Protein AF-0000000081055303 (afdb_homodimer)

InterPro domains:
  IPR000146 Fructose-1,6-bisphosphatase class 1 [MF_01855] (26-378)
  IPR000146 Fructose-1,6-bisphosphatase class 1 [PIRSF000904] (43-375)
  IPR000146 Fructose-1,6-bisphosphatase class 1 [PTHR11556] (22-376)
  IPR000146 Fructose-1,6-bisphosphatase class 1 [cd00354] (43-372)
  IPR020548 Fructose-1,6-bisphosphatase, active site [PS00124] (318-330)
  IPR028343 Fructose-1,6-bisphosphatase [PIRSF500210] (27-374)
  IPR028343 Fructose-1,6-bisphosphatase [PR00115] (50-77)
  IPR028343 Fructose-1,6-bisphosphatase [PR00115] (89-115)
  IPR028343 Fructose-1,6-bisphosphatase [PR00115] (196-219)
  IPR028343 Fructose-1,6-bisphosphatase [PR00115] (227-250)
  IPR028343 Fructose-1,6-bisphosphatase [PR00115] (253-280)
  IPR028343 Fructose-1,6-bisphosphatase [PR00115] (352-377)
  IPR033391 Fructose-1-6-bisphosphatase class I, N-terminal [PF00316] (27-241)
  IPR044015 Fructose-1-6-bisphosphatase class 1, C-terminal [PF18913] (246-374)

Sequence (766 aa):
MEEAPSMNRPTLKAPVFDEVCETTGVTLTRFMNEVAILNPEIAEITTLFGAIDTACKAISNLVKRSQLPSSETLGYQGNVNVQGEDQKKLDVITNDLLKRALRFTGRLGILASEEEDEPVDLIGNAVTDSEEIVIDEGEKYVAVFDPLDGSSNVDAGIPTGTIIGIYEHDDCCEIDYDCVDEEDCTEQEAQCLANTLQPGTNLVASAYCLYSSSTFLVLTLGNGVYVFTLDETIGEFVLSKPNIKIPEDCKIYSFNEANLEKWDEPMQKVVKRWREGTGKSGERFSSRYIGSMVGDVHRTLLYGGVFGYPADTKNTNGKLRLLYEGAPMSFIMEQAGGLSTTGKRRVMECVPEYVHQRIPLVMGSKNAVQEVIDEYAESDSAYMEEAPSMNRPTLKAPVFDEVCETTGVTLTRFMNEVAILNPEIAEITTLFGAIDTACKAISNLVKRSQLPSSETLGYQGNVNVQGEDQKKLDVITNDLLKRALRFTGRLGILASEEEDEPVDLIGNAVTDSEEIVIDEGEKYVAVFDPLDGSSNVDAGIPTGTIIGIYEHDDCCEIDYDCVDEEDCTEQEAQCLANTLQPGTNLVASAYCLYSSSTFLVLTLGNGVYVFTLDETIGEFVLSKPNIKIPEDCKIYSFNEANLEKWDEPMQKVVKRWREGTGKSGERFSSRYIGSMVGDVHRTLLYGGVFGYPADTKNTNGKLRLLYEGAPMSFIMEQAGGLSTTGKRRVMECVPEYVHQRIPLVMGSKNAVQEVIDEYAESDSAY

Structure (mmCIF, N/CA/C/O backbone):
data_AF-0000000081055303-model_v1
#
loop_
_entity.id
_entity.type
_entity.pdbx_description
1 polymer fructose-bisphosphatase
#
loop_
_atom_site.group_PDB
_atom_site.id
_atom_site.type_symbol
_atom_site.label_atom_id
_atom_site.label_alt_id
_atom_site.label_comp_id
_atom_site.label_asym_id
_atom_site.label_entity_id
_atom_site.label_seq_id
_atom_site.pdbx_PDB_ins_code
_atom_site.Cartn_x
_atom_site.Cartn_y
_atom_site.Cartn_z
_atom_site.occupancy
_atom_site.B_iso_or_equiv
_atom_site.auth_seq_id
_atom_site.auth_comp_id
_atom_site.auth_asym_id
_atom_site.auth_atom_id
_atom_site.pdbx_PDB_model_num
ATOM 1 N N . MET A 1 1 ? -14.875 -43.562 -14.57 1 24.86 1 MET A N 1
ATOM 2 C CA . MET A 1 1 ? -14.43 -42.188 -14.461 1 24.86 1 MET A CA 1
ATOM 3 C C . MET A 1 1 ? -13 -42.094 -13.945 1 24.86 1 MET A C 1
ATOM 5 O O . MET A 1 1 ? -12.75 -42.312 -12.758 1 24.86 1 MET A O 1
ATOM 9 N N . GLU A 1 2 ? -12 -42.469 -14.688 1 26.56 2 GLU A N 1
ATOM 10 C CA . GLU A 1 2 ? -10.609 -42.75 -14.375 1 26.56 2 GLU A CA 1
ATOM 11 C C . GLU A 1 2 ? -9.914 -41.562 -13.758 1 26.56 2 GLU A C 1
ATOM 13 O O . GLU A 1 2 ? -10.039 -40.438 -14.258 1 26.56 2 GLU A O 1
ATOM 18 N N . GLU A 1 3 ? -9.664 -41.5 -12.461 1 30.38 3 GLU A N 1
ATOM 19 C CA . GLU A 1 3 ? -8.914 -40.531 -11.664 1 30.38 3 GLU A CA 1
ATOM 20 C C . GLU A 1 3 ? -7.664 -40.062 -12.398 1 30.38 3 GLU A C 1
ATOM 22 O O . GLU A 1 3 ? -6.902 -40.875 -12.93 1 30.38 3 GLU A O 1
ATOM 27 N N . ALA A 1 4 ? -7.734 -38.969 -13.07 1 37.72 4 ALA A N 1
ATOM 28 C CA . ALA A 1 4 ? -6.527 -38.469 -13.727 1 37.72 4 ALA A CA 1
ATOM 29 C C . ALA A 1 4 ? -5.285 -38.781 -12.898 1 37.72 4 ALA A C 1
ATOM 31 O O . ALA A 1 4 ? -5.297 -38.656 -11.672 1 37.72 4 ALA A O 1
ATOM 32 N N . PRO A 1 5 ? -4.426 -39.625 -13.289 1 35 5 PRO A N 1
ATOM 33 C CA . PRO A 1 5 ? -3.246 -39.969 -12.5 1 35 5 PRO A CA 1
ATOM 34 C C . PRO A 1 5 ? -2.6 -38.781 -11.82 1 35 5 PRO A C 1
ATOM 36 O O . PRO A 1 5 ? -2.396 -37.75 -12.461 1 35 5 PRO A O 1
ATOM 39 N N . SER A 1 6 ? -3.004 -38.469 -10.625 1 38.16 6 SER A N 1
ATOM 40 C CA . SER A 1 6 ? -2.217 -37.531 -9.836 1 38.16 6 SER A CA 1
ATOM 41 C C . SER A 1 6 ? -0.724 -37.688 -10.086 1 38.16 6 SER A C 1
ATOM 43 O O . SER A 1 6 ? -0.19 -38.781 -9.93 1 38.16 6 SER A O 1
ATOM 45 N N . MET A 1 7 ? -0.135 -37.188 -11.125 1 38.5 7 MET A N 1
ATOM 46 C CA . MET A 1 7 ? 1.312 -37.312 -11.266 1 38.5 7 MET A CA 1
ATOM 47 C C . MET A 1 7 ? 1.988 -37.375 -9.898 1 38.5 7 MET A C 1
ATOM 49 O O . MET A 1 7 ? 1.785 -36.469 -9.078 1 38.5 7 MET A O 1
ATOM 53 N N . ASN A 1 8 ? 2.178 -38.5 -9.312 1 43.59 8 ASN A N 1
ATOM 54 C CA . ASN A 1 8 ? 2.959 -38.812 -8.117 1 43.59 8 ASN A CA 1
ATOM 55 C C . ASN A 1 8 ? 4.266 -38.031 -8.086 1 43.59 8 ASN A C 1
ATOM 57 O O . ASN A 1 8 ? 5.285 -38.469 -8.602 1 43.59 8 ASN A O 1
ATOM 61 N N . ARG A 1 9 ? 4.191 -36.781 -8.188 1 54.44 9 ARG A N 1
ATOM 62 C CA . ARG A 1 9 ? 5.445 -36.031 -8.148 1 54.44 9 ARG A CA 1
ATOM 63 C C . ARG A 1 9 ? 6.168 -36.219 -6.824 1 54.44 9 ARG A C 1
ATOM 65 O O . ARG A 1 9 ? 5.543 -36.219 -5.758 1 54.44 9 ARG A O 1
ATOM 72 N N . PRO A 1 10 ? 7.406 -36.719 -6.895 1 57.22 10 PRO A N 1
ATOM 73 C CA . PRO A 1 10 ? 8.172 -36.844 -5.652 1 57.22 10 PRO A CA 1
ATOM 74 C C . PRO A 1 10 ? 8.164 -35.562 -4.828 1 57.22 10 PRO A C 1
ATOM 76 O O . PRO A 1 10 ? 8.102 -34.438 -5.391 1 57.22 10 PRO A O 1
ATOM 79 N N . THR A 1 11 ? 7.824 -35.688 -3.588 1 66.56 11 THR A N 1
ATOM 80 C CA . THR A 1 11 ? 7.855 -34.562 -2.652 1 66.56 11 THR A CA 1
ATOM 81 C C . THR A 1 11 ? 9.258 -33.969 -2.555 1 66.56 11 THR A C 1
ATOM 83 O O . THR A 1 11 ? 10.219 -34.719 -2.283 1 66.56 11 THR A O 1
ATOM 86 N N . LEU A 1 12 ? 9.422 -32.75 -3.014 1 74 12 LEU A N 1
ATOM 87 C CA . LEU A 1 12 ? 10.688 -32.062 -2.928 1 74 12 LEU A CA 1
ATOM 88 C C . LEU A 1 12 ? 11.203 -32.031 -1.492 1 74 12 LEU A C 1
ATOM 90 O O . LEU A 1 12 ? 10.414 -31.859 -0.554 1 74 12 LEU A O 1
ATOM 94 N N . LYS A 1 13 ? 12.492 -32.406 -1.324 1 72.12 13 LYS A N 1
ATOM 95 C CA . LYS A 1 13 ? 13.133 -32.25 -0.021 1 72.12 13 LYS A CA 1
ATOM 96 C C . LYS A 1 13 ? 13.438 -30.781 0.279 1 72.12 13 LYS A C 1
ATOM 98 O O . LYS A 1 13 ? 13.953 -30.062 -0.576 1 72.12 13 LYS A O 1
ATOM 103 N N . ALA A 1 14 ? 13.023 -30.391 1.392 1 73.5 14 ALA A N 1
ATOM 104 C CA . ALA A 1 14 ? 13.273 -29.016 1.813 1 73.5 14 ALA A CA 1
ATOM 105 C C . ALA A 1 14 ? 14.734 -28.812 2.217 1 73.5 14 ALA A C 1
ATOM 107 O O . ALA A 1 14 ? 15.328 -29.688 2.852 1 73.5 14 ALA A O 1
ATOM 108 N N . PRO A 1 15 ? 15.258 -27.688 1.772 1 70.62 15 PRO A N 1
ATOM 109 C CA . PRO A 1 15 ? 16.641 -27.438 2.162 1 70.62 15 PRO A CA 1
ATOM 110 C C . PRO A 1 15 ? 16.797 -27.125 3.648 1 70.62 15 PRO A C 1
ATOM 112 O O . PRO A 1 15 ? 15.891 -26.562 4.258 1 70.62 15 PRO A O 1
ATOM 115 N N . VAL A 1 16 ? 17.781 -27.734 4.312 1 66.25 16 VAL A N 1
ATOM 116 C CA . VAL A 1 16 ? 18.141 -27.438 5.691 1 66.25 16 VAL A CA 1
ATOM 117 C C . VAL A 1 16 ? 19.406 -26.578 5.707 1 66.25 16 VAL A C 1
ATOM 119 O O . VAL A 1 16 ? 20.406 -26.938 5.07 1 66.25 16 VAL A O 1
ATOM 122 N N . PHE A 1 17 ? 19.156 -25.406 6.344 1 66.69 17 PHE A N 1
ATOM 123 C CA . PHE A 1 17 ? 20.312 -24.516 6.34 1 66.69 17 PHE A CA 1
ATOM 124 C C . PHE A 1 17 ? 21.125 -24.656 7.621 1 66.69 17 PHE A C 1
ATOM 126 O O . PHE A 1 17 ? 20.703 -24.188 8.688 1 66.69 17 PHE A O 1
ATOM 133 N N . ASP A 1 18 ? 22.188 -25.328 7.637 1 56.5 18 ASP A N 1
ATOM 134 C CA . ASP A 1 18 ? 23 -25.594 8.82 1 56.5 18 ASP A CA 1
ATOM 135 C C . ASP A 1 18 ? 23.844 -24.391 9.195 1 56.5 18 ASP A C 1
ATOM 137 O O . ASP A 1 18 ? 24.016 -24.062 10.375 1 56.5 18 ASP A O 1
ATOM 141 N N . GLU A 1 19 ? 24.516 -23.781 8.211 1 58.62 19 GLU A N 1
ATOM 142 C CA . GLU A 1 19 ? 25.359 -22.609 8.461 1 58.62 19 GLU A CA 1
ATOM 143 C C . GLU A 1 19 ? 24.844 -21.391 7.719 1 58.62 19 GLU A C 1
ATOM 145 O O . GLU A 1 19 ? 24.656 -21.422 6.5 1 58.62 19 GLU A O 1
ATOM 150 N N . VAL A 1 20 ? 24.328 -20.516 8.523 1 64.56 20 VAL A N 1
ATOM 151 C CA . VAL A 1 20 ? 23.859 -19.281 7.906 1 64.56 20 VAL A CA 1
ATOM 152 C C . VAL A 1 20 ? 24.797 -18.141 8.25 1 64.56 20 VAL A C 1
ATOM 154 O O . VAL A 1 20 ? 25.188 -17.969 9.406 1 64.56 20 VAL A O 1
ATOM 157 N N . CYS A 1 21 ? 25.422 -17.578 7.195 1 56.97 21 CYS A N 1
ATOM 158 C CA . CYS A 1 21 ? 26.25 -16.391 7.395 1 56.97 21 CYS A CA 1
ATOM 159 C C . CYS A 1 21 ? 25.438 -15.266 8.039 1 56.97 21 CYS A C 1
ATOM 161 O O . CYS A 1 21 ? 24.391 -14.875 7.527 1 56.97 21 CYS A O 1
ATOM 163 N N . GLU A 1 22 ? 25.906 -14.828 9.102 1 60.16 22 GLU A N 1
ATOM 164 C CA . GLU A 1 22 ? 25.203 -13.828 9.891 1 60.16 22 GLU A CA 1
ATOM 165 C C . GLU A 1 22 ? 25 -12.539 9.094 1 60.16 22 GLU A C 1
ATOM 167 O O . GLU A 1 22 ? 23.984 -11.852 9.258 1 60.16 22 GLU A O 1
ATOM 172 N N . THR A 1 23 ? 25.984 -12.336 8.188 1 57.38 23 THR A N 1
ATOM 173 C CA . THR A 1 23 ? 25.969 -11.062 7.484 1 57.38 23 THR A CA 1
ATOM 174 C C . THR A 1 23 ? 25.062 -11.125 6.262 1 57.38 23 THR A C 1
ATOM 176 O O . THR A 1 23 ? 24.297 -10.188 6.004 1 57.38 23 THR A O 1
ATOM 179 N N . THR A 1 24 ? 25.203 -12.188 5.625 1 68.81 24 THR A N 1
ATOM 180 C CA . THR A 1 24 ? 24.5 -12.211 4.34 1 68.81 24 THR A CA 1
ATOM 181 C C . THR A 1 24 ? 23.234 -13.039 4.426 1 68.81 24 THR A C 1
ATOM 183 O O . THR A 1 24 ? 22.359 -12.961 3.551 1 68.81 24 THR A O 1
ATOM 186 N N . GLY A 1 25 ? 23.141 -13.711 5.445 1 80.88 25 GLY A N 1
ATOM 187 C CA . GLY A 1 25 ? 22.016 -14.625 5.527 1 80.88 25 GLY A CA 1
ATOM 188 C C . GLY A 1 25 ? 22 -15.656 4.41 1 80.88 25 GLY A C 1
ATOM 189 O O . GLY A 1 25 ? 23.047 -16.016 3.879 1 80.88 25 GLY A O 1
ATOM 190 N N . VAL A 1 26 ? 20.984 -16.297 4.148 1 91.19 26 VAL A N 1
ATOM 191 C CA . VAL A 1 26 ? 20.797 -17.25 3.053 1 91.19 26 VAL A CA 1
ATOM 192 C C . VAL A 1 26 ? 20.234 -16.516 1.831 1 91.19 26 VAL A C 1
ATOM 194 O O . VAL A 1 26 ? 19.094 -16.062 1.84 1 91.19 26 VAL A O 1
ATOM 197 N N . THR A 1 27 ? 21.062 -16.344 0.838 1 93.81 27 THR A N 1
ATOM 198 C CA . THR A 1 27 ? 20.625 -15.688 -0.387 1 93.81 27 THR A CA 1
ATOM 199 C C . THR A 1 27 ? 19.781 -16.625 -1.234 1 93.81 27 THR A C 1
ATOM 201 O O . THR A 1 27 ? 19.781 -17.844 -1.021 1 93.81 27 THR A O 1
ATOM 204 N N . LEU A 1 28 ? 19.047 -16.078 -2.156 1 95.88 28 LEU A N 1
ATOM 205 C CA . LEU A 1 28 ? 18.25 -16.891 -3.064 1 95.88 28 LEU A CA 1
ATOM 206 C C . LEU A 1 28 ? 19.125 -17.875 -3.84 1 95.88 28 LEU A C 1
ATOM 208 O O . LEU A 1 28 ? 18.766 -19.031 -4.012 1 95.88 28 LEU A O 1
ATOM 212 N N . THR A 1 29 ? 20.266 -17.391 -4.281 1 92.5 29 THR A N 1
ATOM 213 C CA . THR A 1 29 ? 21.188 -18.219 -5.043 1 92.5 29 THR A CA 1
ATOM 214 C C . THR A 1 29 ? 21.625 -19.422 -4.219 1 92.5 29 THR A C 1
ATOM 216 O O . THR A 1 29 ? 21.625 -20.562 -4.707 1 92.5 29 THR A O 1
ATOM 219 N N . ARG A 1 30 ? 22.016 -19.172 -3.027 1 91.69 30 ARG A N 1
ATOM 220 C CA . ARG A 1 30 ? 22.438 -20.266 -2.156 1 91.69 30 ARG A CA 1
ATOM 221 C C . ARG A 1 30 ? 21.281 -21.234 -1.905 1 91.69 30 ARG A C 1
ATOM 223 O O . ARG A 1 30 ? 21.469 -22.453 -1.945 1 91.69 30 ARG A O 1
ATOM 230 N N . PHE A 1 31 ? 20.156 -20.688 -1.609 1 93.88 31 PHE A N 1
ATOM 231 C CA . PHE A 1 31 ? 18.969 -21.484 -1.369 1 93.88 31 PHE A CA 1
ATOM 232 C C . PHE A 1 31 ? 18.688 -22.422 -2.545 1 93.88 31 PHE A C 1
ATOM 234 O O . PHE A 1 31 ? 18.5 -23.625 -2.359 1 93.88 31 PHE A O 1
ATOM 241 N N . MET A 1 32 ? 18.672 -21.891 -3.742 1 92.56 32 MET A N 1
ATOM 242 C CA . MET A 1 32 ? 18.359 -22.672 -4.941 1 92.56 32 MET A CA 1
ATOM 243 C C . MET A 1 32 ? 19.438 -23.719 -5.191 1 92.56 32 MET A C 1
ATOM 245 O O . MET A 1 32 ? 19.125 -24.828 -5.645 1 92.56 32 MET A O 1
ATOM 249 N N . ASN A 1 33 ? 20.688 -23.375 -4.891 1 89.56 33 ASN A N 1
ATOM 250 C CA . ASN A 1 33 ? 21.766 -24.344 -5.035 1 89.56 33 ASN A CA 1
ATOM 251 C C . ASN A 1 33 ? 21.578 -25.531 -4.098 1 89.56 33 ASN A C 1
ATOM 253 O O . ASN A 1 33 ? 21.766 -26.672 -4.5 1 89.56 33 ASN A O 1
ATOM 257 N N . GLU A 1 34 ? 21.25 -25.234 -2.924 1 89.31 34 GLU A N 1
ATOM 258 C CA . GLU A 1 34 ? 21.047 -26.297 -1.942 1 89.31 34 GLU A CA 1
ATOM 259 C C . GLU A 1 34 ? 19.844 -27.156 -2.309 1 89.31 34 GLU A C 1
ATOM 261 O O . GLU A 1 34 ? 19.859 -28.375 -2.133 1 89.31 34 GLU A O 1
ATOM 266 N N . VAL A 1 35 ? 18.828 -26.531 -2.797 1 88.69 35 VAL A N 1
ATOM 267 C CA . VAL A 1 35 ? 17.641 -27.266 -3.252 1 88.69 35 VAL A CA 1
ATOM 268 C C . VAL A 1 35 ? 18.016 -28.188 -4.398 1 88.69 35 VAL A C 1
ATOM 270 O O . VAL A 1 35 ? 17.594 -29.344 -4.434 1 88.69 35 VAL A O 1
ATOM 273 N N . ALA A 1 36 ? 18.797 -27.703 -5.297 1 88.06 36 ALA A N 1
ATOM 274 C CA . ALA A 1 36 ? 19.188 -28.484 -6.461 1 88.06 36 ALA A CA 1
ATOM 275 C C . ALA A 1 36 ? 20.047 -29.688 -6.051 1 88.06 36 ALA A C 1
ATOM 277 O O . ALA A 1 36 ? 19.953 -30.75 -6.656 1 88.06 36 ALA A O 1
ATOM 278 N N . ILE A 1 37 ? 20.891 -29.453 -5.051 1 88.44 37 ILE A N 1
ATOM 279 C CA . ILE A 1 37 ? 21.734 -30.531 -4.562 1 88.44 37 ILE A CA 1
ATOM 280 C C . ILE A 1 37 ? 20.875 -31.641 -3.959 1 88.44 37 ILE A C 1
ATOM 282 O O . ILE A 1 37 ? 21.094 -32.812 -4.215 1 88.44 37 ILE A O 1
ATOM 286 N N . LEU A 1 38 ? 19.875 -31.234 -3.279 1 87.38 38 LEU A N 1
ATOM 287 C CA . LEU A 1 38 ? 18.984 -32.188 -2.605 1 87.38 38 LEU A CA 1
ATOM 288 C C . LEU A 1 38 ? 17.984 -32.781 -3.586 1 87.38 38 LEU A C 1
ATOM 290 O O . LEU A 1 38 ? 17.484 -33.875 -3.363 1 87.38 38 LEU A O 1
ATOM 294 N N . ASN A 1 39 ? 17.672 -32 -4.641 1 87.62 39 ASN A N 1
ATOM 295 C CA . ASN A 1 39 ? 16.688 -32.406 -5.641 1 87.62 39 ASN A CA 1
ATOM 296 C C . ASN A 1 39 ? 17.219 -32.188 -7.059 1 87.62 39 ASN A C 1
ATOM 298 O O . ASN A 1 39 ? 16.766 -31.297 -7.77 1 87.62 39 ASN A O 1
ATOM 302 N N . PRO A 1 40 ? 17.984 -33.062 -7.562 1 85.38 40 PRO A N 1
ATOM 303 C CA . PRO A 1 40 ? 18.625 -32.875 -8.867 1 85.38 40 PRO A CA 1
ATOM 304 C C . PRO A 1 40 ? 17.625 -32.844 -10.016 1 85.38 40 PRO A C 1
ATOM 306 O O . PRO A 1 40 ? 17.891 -32.219 -11.055 1 85.38 40 PRO A O 1
ATOM 309 N N . GLU A 1 41 ? 16.484 -33.375 -9.852 1 78.81 41 GLU A N 1
ATOM 310 C CA . GLU A 1 41 ? 15.484 -33.438 -10.906 1 78.81 41 GLU A CA 1
ATOM 311 C C . GLU A 1 41 ? 14.938 -32.062 -11.234 1 78.81 41 GLU A C 1
ATOM 313 O O . GLU A 1 41 ? 14.375 -31.844 -12.312 1 78.81 41 GLU A O 1
ATOM 318 N N . ILE A 1 42 ? 15.117 -31.125 -10.289 1 80.12 42 ILE A N 1
ATOM 319 C CA . ILE A 1 42 ? 14.555 -29.797 -10.531 1 80.12 42 ILE A CA 1
ATOM 320 C C . ILE A 1 42 ? 15.688 -28.781 -10.695 1 80.12 42 ILE A C 1
ATOM 322 O O . ILE A 1 42 ? 15.477 -27.578 -10.516 1 80.12 42 ILE A O 1
ATOM 326 N N . ALA A 1 43 ? 16.828 -29.219 -11.039 1 80.88 43 ALA A N 1
ATOM 327 C CA . ALA A 1 43 ? 18 -28.344 -11.172 1 80.88 43 ALA A CA 1
ATOM 328 C C . ALA A 1 43 ? 17.75 -27.25 -12.203 1 80.88 43 ALA A C 1
ATOM 330 O O . ALA A 1 43 ? 18.234 -26.125 -12.055 1 80.88 43 ALA A O 1
ATOM 331 N N . GLU A 1 44 ? 16.969 -27.578 -13.18 1 79.94 44 GLU A N 1
ATOM 332 C CA . GLU A 1 44 ? 16.703 -26.609 -14.234 1 79.94 44 GLU A CA 1
ATOM 333 C C . GLU A 1 44 ? 15.898 -25.438 -13.719 1 79.94 44 GLU A C 1
ATOM 335 O O . GLU A 1 44 ? 15.984 -24.328 -14.25 1 79.94 44 GLU A O 1
ATOM 340 N N . ILE A 1 45 ? 15.109 -25.641 -12.703 1 85.12 45 ILE A N 1
ATOM 341 C CA . ILE A 1 45 ? 14.266 -24.609 -12.117 1 85.12 45 ILE A CA 1
ATOM 342 C C . ILE A 1 45 ? 15.148 -23.547 -11.461 1 85.12 45 ILE A C 1
ATOM 344 O O . ILE A 1 45 ? 14.766 -22.375 -11.398 1 85.12 45 ILE A O 1
ATOM 348 N N . THR A 1 46 ? 16.359 -23.938 -11.086 1 84.5 46 THR A N 1
ATOM 349 C CA . THR A 1 46 ? 17.281 -23 -10.453 1 84.5 46 THR A CA 1
ATOM 350 C C . THR A 1 46 ? 17.703 -21.906 -11.43 1 84.5 46 THR A C 1
ATOM 352 O O . THR A 1 46 ? 17.828 -20.734 -11.039 1 84.5 46 THR A O 1
ATOM 355 N N . THR A 1 47 ? 17.906 -22.344 -12.664 1 83.62 47 THR A N 1
ATOM 356 C CA . THR A 1 47 ? 18.281 -21.359 -13.688 1 83.62 47 THR A CA 1
ATOM 357 C C . THR A 1 47 ? 17.141 -20.375 -13.93 1 83.62 47 THR A C 1
ATOM 359 O O . THR A 1 47 ? 17.375 -19.188 -14.133 1 83.62 47 THR A O 1
ATOM 362 N N . LEU A 1 48 ? 15.945 -20.859 -13.93 1 86.62 48 LEU A N 1
ATOM 363 C CA . LEU A 1 48 ? 14.773 -20.016 -14.109 1 86.62 48 LEU A CA 1
ATOM 364 C C . LEU A 1 48 ? 14.656 -18.984 -12.984 1 86.62 48 LEU A C 1
ATOM 366 O O . LEU A 1 48 ? 14.375 -17.812 -13.234 1 86.62 48 LEU A O 1
ATOM 370 N N . PHE A 1 49 ? 14.938 -19.391 -11.812 1 92.88 49 PHE A N 1
ATOM 371 C CA . PHE A 1 49 ? 14.82 -18.484 -10.68 1 92.88 49 PHE A CA 1
ATOM 372 C C . PHE A 1 49 ? 15.969 -17.484 -10.672 1 92.88 49 PHE A C 1
ATOM 374 O O . PHE A 1 49 ? 15.836 -16.391 -10.102 1 92.88 49 PHE A O 1
ATOM 381 N N . GLY A 1 50 ? 17.125 -17.875 -11.289 1 91.38 50 GLY A N 1
ATOM 382 C CA . GLY A 1 50 ? 18.141 -16.859 -11.516 1 91.38 50 GLY A CA 1
ATOM 383 C C . GLY A 1 50 ? 17.672 -15.719 -12.391 1 91.38 50 GLY A C 1
ATOM 384 O O . GLY A 1 50 ? 17.938 -14.547 -12.102 1 91.38 50 GLY A O 1
ATOM 385 N N . ALA A 1 51 ? 16.953 -16.078 -13.453 1 90 51 ALA A N 1
ATOM 386 C CA . ALA A 1 51 ? 16.391 -15.078 -14.359 1 90 51 ALA A CA 1
ATOM 387 C C . ALA A 1 51 ? 15.312 -14.258 -13.656 1 90 51 ALA A C 1
ATOM 389 O O . ALA A 1 51 ? 15.25 -13.039 -13.82 1 90 51 ALA A O 1
ATOM 390 N N . ILE A 1 52 ? 14.492 -14.898 -12.914 1 94.06 52 ILE A N 1
ATOM 391 C CA . ILE A 1 52 ? 13.43 -14.234 -12.172 1 94.06 52 ILE A CA 1
ATOM 392 C C . ILE A 1 52 ? 14.039 -13.242 -11.18 1 94.06 52 ILE A C 1
ATOM 394 O O . ILE A 1 52 ? 13.555 -12.117 -11.047 1 94.06 52 ILE A O 1
ATOM 398 N N . ASP A 1 53 ? 15.07 -13.68 -10.516 1 96.5 53 ASP A N 1
ATOM 399 C CA . ASP A 1 53 ? 15.812 -12.836 -9.578 1 96.5 53 ASP A CA 1
ATOM 400 C C . ASP A 1 53 ? 16.234 -11.531 -10.242 1 96.5 53 ASP A C 1
ATOM 402 O O . ASP A 1 53 ? 15.969 -10.445 -9.719 1 96.5 53 ASP A O 1
ATOM 406 N N . THR A 1 54 ? 16.844 -11.617 -11.312 1 94.69 54 THR A N 1
ATOM 407 C CA . THR A 1 54 ? 17.359 -10.453 -12.031 1 94.69 54 THR A CA 1
ATOM 408 C C . THR A 1 54 ? 16.203 -9.57 -12.523 1 94.69 54 THR A C 1
ATOM 410 O O . THR A 1 54 ? 16.266 -8.352 -12.414 1 94.69 54 THR A O 1
ATOM 413 N N . ALA A 1 55 ? 15.219 -10.203 -13.062 1 94.31 55 ALA A N 1
ATOM 414 C CA . ALA A 1 55 ? 14.07 -9.461 -13.578 1 94.31 55 ALA A CA 1
ATOM 415 C C . ALA A 1 55 ? 13.383 -8.672 -12.469 1 94.31 55 ALA A C 1
ATOM 417 O O . ALA A 1 55 ? 13.047 -7.5 -12.641 1 94.31 55 ALA A O 1
ATOM 418 N N . CYS A 1 56 ? 13.164 -9.297 -11.328 1 97.56 56 CYS A N 1
ATOM 419 C CA . CYS A 1 56 ? 12.492 -8.641 -10.211 1 97.56 56 CYS A CA 1
ATOM 420 C C . CYS A 1 56 ? 13.297 -7.449 -9.711 1 97.56 56 CYS A C 1
ATOM 422 O O . CYS A 1 56 ? 12.727 -6.406 -9.375 1 97.56 56 CYS A O 1
ATOM 424 N N . LYS A 1 57 ? 14.602 -7.602 -9.625 1 97.56 57 LYS A N 1
ATOM 425 C CA . LYS A 1 57 ? 15.469 -6.496 -9.219 1 97.56 57 LYS A CA 1
ATOM 426 C C . LYS A 1 57 ? 15.367 -5.328 -10.195 1 97.56 57 LYS A C 1
ATOM 428 O O . LYS A 1 57 ? 15.273 -4.172 -9.789 1 97.56 57 LYS A O 1
ATOM 433 N N . ALA A 1 58 ? 15.383 -5.688 -11.461 1 95.69 58 ALA A N 1
ATOM 434 C CA . ALA A 1 58 ? 15.273 -4.66 -12.492 1 95.69 58 ALA A CA 1
ATOM 435 C C . ALA A 1 58 ? 13.93 -3.947 -12.422 1 95.69 58 ALA A C 1
ATOM 437 O O . ALA A 1 58 ? 13.867 -2.717 -12.5 1 95.69 58 ALA A O 1
ATOM 438 N N . ILE A 1 59 ? 12.883 -4.699 -12.289 1 95.31 59 ILE A N 1
ATOM 439 C CA . ILE A 1 59 ? 11.539 -4.125 -12.234 1 95.31 59 ILE A CA 1
ATOM 440 C C . ILE A 1 59 ? 11.398 -3.271 -10.977 1 95.31 59 ILE A C 1
ATOM 442 O O . ILE A 1 59 ? 10.797 -2.197 -11.008 1 95.31 59 ILE A O 1
ATOM 446 N N . SER A 1 60 ? 11.914 -3.74 -9.852 1 96.38 60 SER A N 1
ATOM 447 C CA . SER A 1 60 ? 11.906 -2.959 -8.617 1 96.38 60 SER A CA 1
ATOM 448 C C . SER A 1 60 ? 12.516 -1.579 -8.836 1 96.38 60 SER A C 1
ATOM 450 O O . SER A 1 60 ? 11.953 -0.572 -8.398 1 96.38 60 SER A O 1
ATOM 452 N N . ASN A 1 61 ? 13.617 -1.558 -9.461 1 93.94 61 ASN A N 1
ATOM 453 C CA . ASN A 1 61 ? 14.281 -0.292 -9.75 1 93.94 61 ASN A CA 1
ATOM 454 C C . ASN A 1 61 ? 13.438 0.599 -10.656 1 93.94 61 ASN A C 1
ATOM 456 O O . ASN A 1 61 ? 13.352 1.81 -10.438 1 93.94 61 ASN A O 1
ATOM 460 N N . LEU A 1 62 ? 12.852 0.001 -11.656 1 91.88 62 LEU A N 1
ATOM 461 C CA . LEU A 1 62 ? 12.008 0.741 -12.594 1 91.88 62 LEU A CA 1
ATOM 462 C C . LEU A 1 62 ? 10.812 1.361 -11.875 1 91.88 62 LEU A C 1
ATOM 464 O O . LEU A 1 62 ? 10.5 2.535 -12.086 1 91.88 62 LEU A O 1
ATOM 468 N N . VAL A 1 63 ? 10.156 0.579 -11.07 1 92.75 63 VAL A N 1
ATOM 469 C CA . VAL A 1 63 ? 8.977 1.03 -10.344 1 92.75 63 VAL A CA 1
ATOM 470 C C . VAL A 1 63 ? 9.352 2.145 -9.375 1 92.75 63 VAL A C 1
ATOM 472 O O . VAL A 1 63 ? 8.656 3.158 -9.281 1 92.75 63 VAL A O 1
ATOM 475 N N . LYS A 1 64 ? 10.422 2.02 -8.695 1 92.5 64 LYS A N 1
ATOM 476 C CA . LYS A 1 64 ? 10.906 2.977 -7.703 1 92.5 64 LYS A CA 1
ATOM 477 C C . LYS A 1 64 ? 11.195 4.332 -8.344 1 92.5 64 LYS A C 1
ATOM 479 O O . LYS A 1 64 ? 10.977 5.375 -7.727 1 92.5 64 LYS A O 1
ATOM 484 N N . ARG A 1 65 ? 11.625 4.328 -9.516 1 90.5 65 ARG A N 1
ATOM 485 C CA . ARG A 1 65 ? 12.094 5.547 -10.164 1 90.5 65 ARG A CA 1
ATOM 486 C C . ARG A 1 65 ? 11.039 6.117 -11.094 1 90.5 65 ARG A C 1
ATOM 488 O O . ARG A 1 65 ? 11.25 7.148 -11.734 1 90.5 65 ARG A O 1
ATOM 495 N N . SER A 1 66 ? 9.969 5.465 -11.219 1 87.19 66 SER A N 1
ATOM 496 C CA . SER A 1 66 ? 8.977 5.77 -12.242 1 87.19 66 SER A CA 1
ATOM 497 C C . SER A 1 66 ? 8.477 7.203 -12.117 1 87.19 66 SER A C 1
ATOM 499 O O . SER A 1 66 ? 8.078 7.816 -13.109 1 87.19 66 SER A O 1
ATOM 501 N N . GLN A 1 67 ? 8.578 7.812 -10.938 1 85.38 67 GLN A N 1
ATOM 502 C CA . GLN A 1 67 ? 8.008 9.141 -10.734 1 85.38 67 GLN A CA 1
ATOM 503 C C . GLN A 1 67 ? 9.086 10.219 -10.844 1 85.38 67 GLN A C 1
ATOM 505 O O . GLN A 1 67 ? 8.781 11.414 -10.773 1 85.38 67 GLN A O 1
ATOM 510 N N . LEU A 1 68 ? 10.258 9.828 -11.008 1 87.69 68 LEU A N 1
ATOM 511 C CA . LEU A 1 68 ? 11.344 10.797 -11.117 1 87.69 68 LEU A CA 1
ATOM 512 C C . LEU A 1 68 ? 11.383 11.414 -12.508 1 87.69 68 LEU A C 1
ATOM 514 O O . LEU A 1 68 ? 11.164 10.719 -13.508 1 87.69 68 LEU A O 1
ATOM 518 N N . PRO A 1 69 ? 11.672 12.672 -12.555 1 78.81 69 PRO A N 1
ATOM 519 C CA . PRO A 1 69 ? 11.766 13.328 -13.859 1 78.81 69 PRO A CA 1
ATOM 520 C C . PRO A 1 69 ? 12.836 12.711 -14.75 1 78.81 69 PRO A C 1
ATOM 522 O O . PRO A 1 69 ? 12.727 12.758 -15.984 1 78.81 69 PRO A O 1
ATOM 525 N N . SER A 1 70 ? 13.859 12.188 -14.203 1 71.25 70 SER A N 1
ATOM 526 C CA . SER A 1 70 ? 14.977 11.617 -14.953 1 71.25 70 SER A CA 1
ATOM 527 C C . SER A 1 70 ? 14.641 10.227 -15.469 1 71.25 70 SER A C 1
ATOM 529 O O . SER A 1 70 ? 15.414 9.633 -16.219 1 71.25 70 SER A O 1
ATOM 531 N N . SER A 1 71 ? 13.531 9.789 -14.984 1 69.5 71 SER A N 1
ATOM 532 C CA . SER A 1 71 ? 13.219 8.414 -15.336 1 69.5 71 SER A CA 1
ATOM 533 C C . SER A 1 71 ? 12.859 8.289 -16.812 1 69.5 71 SER A C 1
ATOM 535 O O . SER A 1 71 ? 12.227 9.188 -17.375 1 69.5 71 SER A O 1
ATOM 537 N N . GLU A 1 72 ? 13.695 7.5 -17.516 1 58.91 72 GLU A N 1
ATOM 538 C CA . GLU A 1 72 ? 13.461 7.203 -18.922 1 58.91 72 GLU A CA 1
ATOM 539 C C . GLU A 1 72 ? 12 6.805 -19.172 1 58.91 72 GLU A C 1
ATOM 541 O O . GLU A 1 72 ? 11.508 6.887 -20.297 1 58.91 72 GLU A O 1
ATOM 546 N N . THR A 1 73 ? 11.461 6.176 -18.219 1 51.09 73 THR A N 1
ATOM 547 C CA . THR A 1 73 ? 10.055 5.805 -18.375 1 51.09 73 THR A CA 1
ATOM 548 C C . THR A 1 73 ? 9.203 7.039 -18.672 1 51.09 73 THR A C 1
ATOM 550 O O . THR A 1 73 ? 8.203 6.949 -19.391 1 51.09 73 THR A O 1
ATOM 553 N N . LEU A 1 74 ? 9.57 8.117 -17.906 1 48.53 74 LEU A N 1
ATOM 554 C CA . LEU A 1 74 ? 8.859 9.359 -18.156 1 48.53 74 LEU A CA 1
ATOM 555 C C . LEU A 1 74 ? 9.461 10.102 -19.344 1 48.53 74 LEU A C 1
ATOM 557 O O . LEU A 1 74 ? 8.828 11 -19.906 1 48.53 74 LEU A O 1
ATOM 561 N N . GLY A 1 75 ? 9.961 9.492 -20.359 1 39.75 75 GLY A N 1
ATOM 562 C CA . GLY A 1 75 ? 10.562 10.234 -21.469 1 39.75 75 GLY A CA 1
ATOM 563 C C . GLY A 1 75 ? 10.93 11.656 -21.094 1 39.75 75 GLY A C 1
ATOM 564 O O . GLY A 1 75 ? 10.32 12.25 -20.203 1 39.75 75 GLY A O 1
ATOM 565 N N . TYR A 1 76 ? 12.25 11.984 -21.25 1 35.47 76 TYR A N 1
ATOM 566 C CA . TYR A 1 76 ? 12.781 13.336 -21.125 1 35.47 76 TYR A CA 1
ATOM 567 C C . TYR A 1 76 ? 11.734 14.383 -21.484 1 35.47 76 TYR A C 1
ATOM 569 O O . TYR A 1 76 ? 12.039 15.57 -21.594 1 35.47 76 TYR A O 1
ATOM 577 N N . GLN A 1 77 ? 10.711 14.062 -22.172 1 34.81 77 GLN A N 1
ATOM 578 C CA . GLN A 1 77 ? 9.961 15.148 -22.781 1 34.81 77 GLN A CA 1
ATOM 579 C C . GLN A 1 77 ? 9.242 15.984 -21.719 1 34.81 77 GLN A C 1
ATOM 581 O O . GLN A 1 77 ? 8.625 15.438 -20.812 1 34.81 77 GLN A O 1
ATOM 586 N N . GLY A 1 78 ? 9.656 17.125 -21.422 1 35.94 78 GLY A N 1
ATOM 587 C CA . GLY A 1 78 ? 9.078 18.297 -20.781 1 35.94 78 GLY A CA 1
ATOM 588 C C . GLY A 1 78 ? 7.582 18.172 -20.547 1 35.94 78 GLY A C 1
ATOM 589 O O . GLY A 1 78 ? 6.934 19.125 -20.125 1 35.94 78 GLY A O 1
ATOM 590 N N . ASN A 1 79 ? 6.926 17.281 -21.312 1 38.75 79 ASN A N 1
ATOM 591 C CA . ASN A 1 79 ? 5.473 17.422 -21.297 1 38.75 79 ASN A CA 1
ATOM 592 C C . ASN A 1 79 ? 4.871 16.766 -20.047 1 38.75 79 ASN A C 1
ATOM 594 O O . ASN A 1 79 ? 5.375 15.742 -19.578 1 38.75 79 ASN A O 1
ATOM 598 N N . VAL A 1 80 ? 4.148 17.531 -19.359 1 40.19 80 VAL A N 1
ATOM 599 C CA . VAL A 1 80 ? 3.279 17.188 -18.234 1 40.19 80 VAL A CA 1
ATOM 600 C C . VAL A 1 80 ? 2.732 15.773 -18.406 1 40.19 80 VAL A C 1
ATOM 602 O O . VAL A 1 80 ? 2.053 15.484 -19.391 1 40.19 80 VAL A O 1
ATOM 605 N N . ASN A 1 81 ? 3.373 14.773 -17.969 1 44.91 81 ASN A N 1
ATOM 606 C CA . ASN A 1 81 ? 3.008 13.367 -17.906 1 44.91 81 ASN A CA 1
ATOM 607 C C . ASN A 1 81 ? 1.549 13.18 -17.5 1 44.91 81 ASN A C 1
ATOM 609 O O . ASN A 1 81 ? 1.145 13.609 -16.406 1 44.91 81 ASN A O 1
ATOM 613 N N . VAL A 1 82 ? 0.639 13.141 -18.578 1 43.03 82 VAL A N 1
ATOM 614 C CA . VAL A 1 82 ? -0.767 12.836 -18.344 1 43.03 82 VAL A CA 1
ATOM 615 C C . VAL A 1 82 ? -0.889 11.492 -17.625 1 43.03 82 VAL A C 1
ATOM 617 O O . VAL A 1 82 ? -0.232 10.516 -18 1 43.03 82 VAL A O 1
ATOM 620 N N . GLN A 1 83 ? -1.482 11.344 -16.484 1 50.56 83 GLN A N 1
ATOM 621 C CA . GLN A 1 83 ? -1.899 10.188 -15.711 1 50.56 83 GLN A CA 1
ATOM 622 C C . GLN A 1 83 ? -2.324 9.039 -16.625 1 50.56 83 GLN A C 1
ATOM 624 O O . GLN A 1 83 ? -3.027 9.25 -17.609 1 50.56 83 GLN A O 1
ATOM 629 N N . GLY A 1 84 ? -1.715 7.738 -16.516 1 57.16 84 GLY A N 1
ATOM 630 C CA . GLY A 1 84 ? -2.074 6.582 -17.328 1 57.16 84 GLY A CA 1
ATOM 631 C C . GLY A 1 84 ? -1.024 6.227 -18.359 1 57.16 84 GLY A C 1
ATOM 632 O O . GLY A 1 84 ? -0.829 5.051 -18.672 1 57.16 84 GLY A O 1
ATOM 633 N N . GLU A 1 85 ? -0.483 7.203 -18.906 1 60 85 GLU A N 1
ATOM 634 C CA . GLU A 1 85 ? 0.5 6.922 -19.953 1 60 85 GLU A CA 1
ATOM 635 C C . GLU A 1 85 ? 1.735 6.238 -19.375 1 60 85 GLU A C 1
ATOM 637 O O . GLU A 1 85 ? 2.275 5.309 -19.984 1 60 85 GLU A O 1
ATOM 642 N N . ASP A 1 86 ? 2.107 6.645 -18.234 1 64.88 86 ASP A N 1
ATOM 643 C CA . ASP A 1 86 ? 3.277 6.043 -17.609 1 64.88 86 ASP A CA 1
ATOM 644 C C . ASP A 1 86 ? 3.014 4.582 -17.234 1 64.88 86 ASP A C 1
ATOM 646 O O . ASP A 1 86 ? 3.875 3.723 -17.422 1 64.88 86 ASP A O 1
ATOM 650 N N . GLN A 1 87 ? 1.846 4.375 -16.797 1 69.12 87 GLN A N 1
ATOM 651 C CA . GLN A 1 87 ? 1.454 3.012 -16.453 1 69.12 87 GLN A CA 1
ATOM 652 C C . GLN A 1 87 ? 1.563 2.084 -17.656 1 69.12 87 GLN A C 1
ATOM 654 O O . GLN A 1 87 ? 2.123 0.991 -17.562 1 69.12 87 GLN A O 1
ATOM 659 N N . LYS A 1 88 ? 1.082 2.568 -18.719 1 68.69 88 LYS A N 1
ATOM 660 C CA . LYS A 1 88 ? 1.094 1.749 -19.922 1 68.69 88 LYS A CA 1
ATOM 661 C C . LYS A 1 88 ? 2.521 1.464 -20.391 1 68.69 88 LYS A C 1
ATOM 663 O O . LYS A 1 88 ? 2.84 0.34 -20.781 1 68.69 88 LYS A O 1
ATOM 668 N N . LYS A 1 89 ? 3.271 2.467 -20.219 1 77.38 89 LYS A N 1
ATOM 669 C CA . LYS A 1 89 ? 4.668 2.309 -20.609 1 77.38 89 LYS A CA 1
ATOM 670 C C . LYS A 1 89 ? 5.383 1.306 -19.719 1 77.38 89 LYS A C 1
ATOM 672 O O . LYS A 1 89 ? 6.125 0.449 -20.188 1 77.38 89 LYS A O 1
ATOM 677 N N . LEU A 1 90 ? 5.086 1.375 -18.5 1 84.5 90 LEU A N 1
ATOM 678 C CA . LEU A 1 90 ? 5.734 0.471 -17.562 1 84.5 90 LEU A CA 1
ATOM 679 C C . LEU A 1 90 ? 5.27 -0.965 -17.781 1 84.5 90 LEU A C 1
ATOM 681 O O . LEU A 1 90 ? 6.051 -1.905 -17.625 1 84.5 90 LEU A O 1
ATOM 685 N N . ASP A 1 91 ? 3.998 -1.097 -18.156 1 83 91 ASP A N 1
ATOM 686 C CA . ASP A 1 91 ? 3.455 -2.418 -18.453 1 83 91 ASP A CA 1
ATOM 687 C C . ASP A 1 91 ? 4.219 -3.078 -19.609 1 83 91 ASP A C 1
ATOM 689 O O . ASP A 1 91 ? 4.57 -4.258 -19.531 1 83 91 ASP A O 1
ATOM 693 N N . VAL A 1 92 ? 4.473 -2.32 -20.562 1 82.75 92 VAL A N 1
ATOM 694 C CA . VAL A 1 92 ? 5.16 -2.832 -21.734 1 82.75 92 VAL A CA 1
ATOM 695 C C . VAL A 1 92 ? 6.617 -3.137 -21.406 1 82.75 92 VAL A C 1
ATOM 697 O O . VAL A 1 92 ? 7.137 -4.199 -21.75 1 82.75 92 VAL A O 1
ATOM 700 N N . ILE A 1 93 ? 7.234 -2.223 -20.688 1 86.62 93 ILE A N 1
ATOM 701 C CA . ILE A 1 93 ? 8.648 -2.363 -20.359 1 86.62 93 ILE A CA 1
ATOM 702 C C . ILE A 1 93 ? 8.852 -3.582 -19.469 1 86.62 93 ILE A C 1
ATOM 704 O O . ILE A 1 93 ? 9.766 -4.383 -19.688 1 86.62 93 ILE A O 1
ATOM 708 N N . THR A 1 94 ? 7.988 -3.729 -18.5 1 90.25 94 THR A N 1
ATOM 709 C CA . THR A 1 94 ? 8.133 -4.844 -17.578 1 90.25 94 THR A CA 1
ATOM 710 C C . THR A 1 94 ? 7.852 -6.172 -18.281 1 90.25 94 THR A C 1
ATOM 712 O O . THR A 1 94 ? 8.508 -7.18 -17.984 1 90.25 94 THR A O 1
ATOM 715 N N . ASN A 1 95 ? 6.887 -6.16 -19.141 1 87.06 95 ASN A N 1
ATOM 716 C CA . ASN A 1 95 ? 6.605 -7.348 -19.938 1 87.06 95 ASN A CA 1
ATOM 717 C C . ASN A 1 95 ? 7.816 -7.762 -20.766 1 87.06 95 ASN A C 1
ATOM 719 O O . ASN A 1 95 ? 8.203 -8.93 -20.766 1 87.06 95 ASN A O 1
ATOM 723 N N . ASP A 1 96 ? 8.398 -6.836 -21.406 1 83.75 96 ASP A N 1
ATOM 724 C CA . ASP A 1 96 ? 9.562 -7.102 -22.234 1 83.75 96 ASP A CA 1
ATOM 725 C C . ASP A 1 96 ? 10.75 -7.578 -21.406 1 83.75 96 ASP A C 1
ATOM 727 O O . ASP A 1 96 ? 11.492 -8.469 -21.828 1 83.75 96 ASP A O 1
ATOM 731 N N . LEU A 1 97 ? 10.883 -6.98 -20.344 1 87.5 97 LEU A N 1
ATOM 732 C CA . LEU A 1 97 ? 11.977 -7.332 -19.438 1 87.5 97 LEU A CA 1
ATOM 733 C C . LEU A 1 97 ? 11.859 -8.781 -18.984 1 87.5 97 LEU A C 1
ATOM 735 O O . LEU A 1 97 ? 12.844 -9.523 -19.016 1 87.5 97 LEU A O 1
ATOM 739 N N . LEU A 1 98 ? 10.719 -9.18 -18.594 1 87 98 LEU A N 1
ATOM 740 C CA . LEU A 1 98 ? 10.516 -10.539 -18.125 1 87 98 LEU A CA 1
ATOM 741 C C . LEU A 1 98 ? 10.688 -11.547 -19.266 1 87 98 LEU A C 1
ATOM 743 O O . LEU A 1 98 ? 11.297 -12.602 -19.078 1 87 98 LEU A O 1
ATOM 747 N N . LYS A 1 99 ? 10.148 -11.203 -20.344 1 81.06 99 LYS A N 1
ATOM 748 C CA . LYS A 1 99 ? 10.297 -12.062 -21.516 1 81.06 99 LYS A CA 1
ATOM 749 C C . LYS A 1 99 ? 11.773 -12.281 -21.859 1 81.06 99 LYS A C 1
ATOM 751 O O . LYS A 1 99 ? 12.203 -13.406 -22.094 1 81.06 99 LYS A O 1
ATOM 756 N N . ARG A 1 100 ? 12.516 -11.242 -21.828 1 81.44 100 ARG A N 1
ATOM 757 C CA . ARG A 1 100 ? 13.938 -11.32 -22.172 1 81.44 100 ARG A CA 1
ATOM 758 C C . ARG A 1 100 ? 14.711 -12.094 -21.109 1 81.44 100 ARG A C 1
ATOM 760 O O . ARG A 1 100 ? 15.586 -12.898 -21.438 1 81.44 100 ARG A O 1
ATOM 767 N N . ALA A 1 101 ? 14.383 -11.844 -19.922 1 84 101 ALA A N 1
ATOM 768 C CA . ALA A 1 101 ? 15.086 -12.508 -18.828 1 84 101 ALA A CA 1
ATOM 769 C C . ALA A 1 101 ? 14.836 -14.016 -18.859 1 84 101 ALA A C 1
ATOM 771 O O . ALA A 1 101 ? 15.75 -14.805 -18.609 1 84 101 ALA A O 1
ATOM 772 N N . LEU A 1 102 ? 13.641 -14.398 -19.172 1 78.5 102 LEU A N 1
ATOM 773 C CA . LEU A 1 102 ? 13.258 -15.805 -19.094 1 78.5 102 LEU A CA 1
ATOM 774 C C . LEU A 1 102 ? 13.625 -16.531 -20.391 1 78.5 102 LEU A C 1
ATOM 776 O O . LEU A 1 102 ? 13.82 -17.75 -20.375 1 78.5 102 LEU A O 1
ATOM 780 N N . ARG A 1 103 ? 13.711 -15.797 -21.438 1 69.94 103 ARG A N 1
ATOM 781 C CA . ARG A 1 103 ? 14.078 -16.391 -22.719 1 69.94 103 ARG A CA 1
ATOM 782 C C . ARG A 1 103 ? 15.5 -16.938 -22.688 1 69.94 103 ARG A C 1
ATOM 784 O O . ARG A 1 103 ? 15.797 -17.969 -23.297 1 69.94 103 ARG A O 1
ATOM 791 N N . PHE A 1 104 ? 16.312 -16.312 -22.016 1 60.69 104 PHE A N 1
ATOM 792 C CA . PHE A 1 104 ? 17.734 -16.641 -22.047 1 60.69 104 PHE A CA 1
ATOM 793 C C . PHE A 1 104 ? 18.031 -17.859 -21.188 1 60.69 104 PHE A C 1
ATOM 795 O O . PHE A 1 104 ? 19.156 -18.359 -21.156 1 60.69 104 PHE A O 1
ATOM 802 N N . THR A 1 105 ? 17.031 -18.312 -20.578 1 62.41 105 THR A N 1
ATOM 803 C CA . THR A 1 105 ? 17.281 -19.469 -19.734 1 62.41 105 THR A CA 1
ATOM 804 C C . THR A 1 105 ? 17.141 -20.766 -20.531 1 62.41 105 THR A C 1
ATOM 806 O O . THR A 1 105 ? 17.531 -21.844 -20.078 1 62.41 105 THR A O 1
ATOM 809 N N . GLY A 1 106 ? 17.031 -20.656 -21.906 1 51.72 106 GLY A N 1
ATOM 810 C CA . GLY A 1 106 ? 16.984 -21.797 -22.828 1 51.72 106 GLY A CA 1
ATOM 811 C C . GLY A 1 106 ? 15.828 -22.734 -22.547 1 51.72 106 GLY A C 1
ATOM 812 O O . GLY A 1 106 ? 15.594 -23.688 -23.297 1 51.72 106 GLY A O 1
ATOM 813 N N . ARG A 1 107 ? 15.188 -22.672 -21.469 1 50.06 107 ARG A N 1
ATOM 814 C CA . ARG A 1 107 ? 14.25 -23.719 -21.062 1 50.06 107 ARG A CA 1
ATOM 815 C C . ARG A 1 107 ? 12.82 -23.203 -21.047 1 50.06 107 ARG A C 1
ATOM 817 O O . ARG A 1 107 ? 11.945 -23.797 -20.406 1 50.06 107 ARG A O 1
ATOM 824 N N . LEU A 1 108 ? 12.57 -22.094 -21.578 1 55.09 108 LEU A N 1
ATOM 825 C CA . LEU A 1 108 ? 11.242 -21.531 -21.359 1 55.09 108 LEU A CA 1
ATOM 826 C C . LEU A 1 108 ? 10.398 -21.625 -22.625 1 55.09 108 LEU A C 1
ATOM 828 O O . LEU A 1 108 ? 10.836 -21.203 -23.703 1 55.09 108 LEU A O 1
ATOM 832 N N . GLY A 1 109 ? 9.492 -22.594 -22.641 1 54.47 109 GLY A N 1
ATOM 833 C CA . GLY A 1 109 ? 8.555 -22.531 -23.75 1 54.47 109 GLY A CA 1
ATOM 834 C C . GLY A 1 109 ? 7.707 -21.281 -23.734 1 54.47 109 GLY A C 1
ATOM 835 O O . GLY A 1 109 ? 8.148 -20.234 -23.266 1 54.47 109 GLY A O 1
ATOM 836 N N . ILE A 1 110 ? 6.258 -21.453 -23.828 1 53.19 110 ILE A N 1
ATOM 837 C CA . ILE A 1 110 ? 5.172 -20.516 -24.094 1 53.19 110 ILE A CA 1
ATOM 838 C C . ILE A 1 110 ? 5.043 -19.531 -22.938 1 53.19 110 ILE A C 1
ATOM 840 O O . ILE A 1 110 ? 4.957 -19.938 -21.781 1 53.19 110 ILE A O 1
ATOM 844 N N . LEU A 1 111 ? 5.309 -18.156 -23.266 1 59.38 111 LEU A N 1
ATOM 845 C CA . LEU A 1 111 ? 5.07 -17.109 -22.281 1 59.38 111 LEU A CA 1
ATOM 846 C C . LEU A 1 111 ? 3.695 -16.484 -22.469 1 59.38 111 LEU A C 1
ATOM 848 O O . LEU A 1 111 ? 3.314 -16.156 -23.594 1 59.38 111 LEU A O 1
ATOM 852 N N . ALA A 1 112 ? 2.707 -16.75 -21.531 1 58.88 112 ALA A N 1
ATOM 853 C CA . ALA A 1 112 ? 1.45 -16.016 -21.5 1 58.88 112 ALA A CA 1
ATOM 854 C C . ALA A 1 112 ? 1.542 -14.805 -20.578 1 58.88 112 ALA A C 1
ATOM 856 O O . ALA A 1 112 ? 1.982 -14.93 -19.422 1 58.88 112 ALA A O 1
ATOM 857 N N . SER A 1 113 ? 1.34 -13.562 -21.312 1 63.75 113 SER A N 1
ATOM 858 C CA . SER A 1 113 ? 1.321 -12.336 -20.516 1 63.75 113 SER A CA 1
ATOM 859 C C . SER A 1 113 ? -0.023 -11.625 -20.625 1 63.75 113 SER A C 1
ATOM 861 O O . SER A 1 113 ? -0.71 -11.742 -21.641 1 63.75 113 SER A O 1
ATOM 863 N N . GLU A 1 114 ? -0.478 -11.047 -19.484 1 64.12 114 GLU A N 1
ATOM 864 C CA . GLU A 1 114 ? -1.715 -10.273 -19.453 1 64.12 114 GLU A CA 1
ATOM 865 C C . GLU A 1 114 ? -1.782 -9.281 -20.609 1 64.12 114 GLU A C 1
ATOM 867 O O . GLU A 1 114 ? -2.859 -9.023 -21.141 1 64.12 114 GLU A O 1
ATOM 872 N N . GLU A 1 115 ? -0.665 -8.836 -21.031 1 60.09 115 GLU A N 1
ATOM 873 C CA . GLU A 1 115 ? -0.641 -7.73 -22 1 60.09 115 GLU A CA 1
ATOM 874 C C . GLU A 1 115 ? -0.741 -8.25 -23.422 1 60.09 115 GLU A C 1
ATOM 876 O O . GLU A 1 115 ? -0.994 -7.473 -24.359 1 60.09 115 GLU A O 1
ATOM 881 N N . GLU A 1 116 ? -0.533 -9.547 -23.656 1 54.88 116 GLU A N 1
ATOM 882 C CA . GLU A 1 116 ? -0.497 -10.062 -25.016 1 54.88 116 GLU A CA 1
ATOM 883 C C . GLU A 1 116 ? -1.715 -10.93 -25.312 1 54.88 116 GLU A C 1
ATOM 885 O O . GLU A 1 116 ? -2.08 -11.789 -24.516 1 54.88 116 GLU A O 1
ATOM 890 N N . ASP A 1 117 ? -2.738 -10.32 -26.047 1 52.41 117 ASP A N 1
ATOM 891 C CA . ASP A 1 117 ? -3.867 -11.156 -26.438 1 52.41 117 ASP A CA 1
ATOM 892 C C . ASP A 1 117 ? -3.393 -12.5 -26.984 1 52.41 117 ASP A C 1
ATOM 894 O O . ASP A 1 117 ? -4.051 -13.523 -26.781 1 52.41 117 ASP A O 1
ATOM 898 N N . GLU A 1 118 ? -2.51 -12.398 -27.922 1 46.31 118 GLU A N 1
ATOM 899 C CA . GLU A 1 118 ? -2.1 -13.656 -28.547 1 46.31 118 GLU A CA 1
ATOM 900 C C . GLU A 1 118 ? -0.863 -14.234 -27.859 1 46.31 118 GLU A C 1
ATOM 902 O O . GLU A 1 118 ? 0.029 -13.484 -27.453 1 46.31 118 GLU A O 1
ATOM 907 N N . PRO A 1 119 ? -1.095 -15.43 -27.375 1 45.09 119 PRO A N 1
ATOM 908 C CA . PRO A 1 119 ? 0.117 -16.047 -26.844 1 45.09 119 PRO A CA 1
ATOM 909 C C . PRO A 1 119 ? 1.348 -15.797 -27.703 1 45.09 119 PRO A C 1
ATOM 911 O O . PRO A 1 119 ? 1.271 -15.891 -28.938 1 45.09 119 PRO A O 1
ATOM 914 N N . VAL A 1 120 ? 2.139 -14.852 -27.391 1 42.38 120 VAL A N 1
ATOM 915 C CA . VAL A 1 120 ? 3.379 -14.562 -28.109 1 42.38 120 VAL A CA 1
ATOM 916 C C . VAL A 1 120 ? 4.105 -15.867 -28.422 1 42.38 120 VAL A C 1
ATOM 918 O O . VAL A 1 120 ? 4.387 -16.656 -27.516 1 42.38 120 VAL A O 1
ATOM 921 N N . ASP A 1 121 ? 3.775 -16.344 -29.641 1 35.25 121 ASP A N 1
ATOM 922 C CA . ASP A 1 121 ? 4.57 -17.469 -30.109 1 35.25 121 ASP A CA 1
ATOM 923 C C . ASP A 1 121 ? 6.055 -17.109 -30.172 1 35.25 121 ASP A C 1
ATOM 925 O O . ASP A 1 121 ? 6.445 -16.172 -30.859 1 35.25 121 ASP A O 1
ATOM 929 N N . LEU A 1 122 ? 6.605 -17.156 -29.141 1 36 122 LEU A N 1
ATOM 930 C CA . LEU A 1 122 ? 8.031 -16.828 -29.094 1 36 122 LEU A CA 1
ATOM 931 C C . LEU A 1 122 ? 8.797 -17.578 -30.172 1 36 122 LEU A C 1
ATOM 933 O O . LEU A 1 122 ? 10.031 -17.578 -30.172 1 36 122 LEU A O 1
ATOM 937 N N . ILE A 1 123 ? 8.242 -18.391 -31.188 1 33.62 123 ILE A N 1
ATOM 938 C CA . ILE A 1 123 ? 9.078 -19.031 -32.188 1 33.62 123 ILE A CA 1
ATOM 939 C C . ILE A 1 123 ? 9.383 -18.047 -33.312 1 33.62 123 ILE A C 1
ATOM 941 O O . ILE A 1 123 ? 8.492 -17.672 -34.094 1 33.62 123 ILE A O 1
ATOM 945 N N . GLY A 1 124 ? 9.969 -16.891 -33.188 1 31.28 124 GLY A N 1
ATOM 946 C CA . GLY A 1 124 ? 10.383 -16.094 -34.344 1 31.28 124 GLY A CA 1
ATOM 947 C C . GLY A 1 124 ? 11.133 -16.891 -35.375 1 31.28 124 GLY A C 1
ATOM 948 O O . GLY A 1 124 ? 11.891 -17.797 -35.062 1 31.28 124 GLY A O 1
ATOM 949 N N . ASN A 1 125 ? 10.477 -17.016 -36.688 1 28.25 125 ASN A N 1
ATOM 950 C CA . ASN A 1 125 ? 11.094 -16.469 -37.875 1 28.25 125 ASN A CA 1
ATOM 951 C C . ASN A 1 125 ? 11.547 -15.031 -37.688 1 28.25 125 ASN A C 1
ATOM 953 O O . ASN A 1 125 ? 10.766 -14.188 -37.25 1 28.25 125 ASN A O 1
ATOM 957 N N . ALA A 1 126 ? 12.711 -14.625 -37.562 1 29.22 126 ALA A N 1
ATOM 958 C CA . ALA A 1 126 ? 13.219 -13.352 -38.062 1 29.22 126 ALA A CA 1
ATOM 959 C C . ALA A 1 126 ? 12.641 -13.023 -39.438 1 29.22 126 ALA A C 1
ATOM 961 O O . ALA A 1 126 ? 13.047 -12.039 -40.094 1 29.22 126 ALA A O 1
ATOM 962 N N . VAL A 1 127 ? 12.102 -13.211 -40.531 1 28.44 127 VAL A N 1
ATOM 963 C CA . VAL A 1 127 ? 12.062 -11.906 -41.188 1 28.44 127 VAL A CA 1
ATOM 964 C C . VAL A 1 127 ? 11.086 -10.992 -40.469 1 28.44 127 VAL A C 1
ATOM 966 O O . VAL A 1 127 ? 11.398 -9.828 -40.188 1 28.44 127 VAL A O 1
ATOM 969 N N . THR A 1 128 ? 9.617 -10.539 -40.719 1 29.11 128 THR A N 1
ATOM 970 C CA . THR A 1 128 ? 9.141 -9.164 -40.656 1 29.11 128 THR A CA 1
ATOM 971 C C . THR A 1 128 ? 9 -8.727 -39.188 1 29.11 128 THR A C 1
ATOM 973 O O . THR A 1 128 ? 8.969 -9.562 -38.281 1 29.11 128 THR A O 1
ATOM 976 N N . ASP A 1 129 ? 8.344 -7.496 -38.312 1 28.72 129 ASP A N 1
ATOM 977 C CA . ASP A 1 129 ? 8.57 -6.992 -36.969 1 28.72 129 ASP A CA 1
ATOM 978 C C . ASP A 1 129 ? 8.094 -8 -35.906 1 28.72 129 ASP A C 1
ATOM 980 O O . ASP A 1 129 ? 7.734 -7.621 -34.781 1 28.72 129 ASP A O 1
ATOM 984 N N . SER A 1 130 ? 7.77 -9.18 -36 1 31.3 130 SER A N 1
ATOM 985 C CA . SER A 1 130 ? 7.125 -10.344 -35.406 1 31.3 130 SER A CA 1
ATOM 986 C C . SER A 1 130 ? 7.996 -10.953 -34.312 1 31.3 130 SER A C 1
ATOM 988 O O . SER A 1 130 ? 8.992 -11.625 -34.625 1 31.3 130 SER A O 1
ATOM 990 N N . GLU A 1 131 ? 8.5 -10.484 -33.156 1 31.55 131 GLU A N 1
ATOM 991 C CA . GLU A 1 131 ? 9.477 -10.539 -32.062 1 31.55 131 GLU A CA 1
ATOM 992 C C . GLU A 1 131 ? 9.492 -11.922 -31.406 1 31.55 131 GLU A C 1
ATOM 994 O O . GLU A 1 131 ? 8.445 -12.57 -31.281 1 31.55 131 GLU A O 1
ATOM 999 N N . GLU A 1 132 ? 10.781 -12.703 -30.812 1 29.77 132 GLU A N 1
ATOM 1000 C CA . GLU A 1 132 ? 11.648 -13.875 -30.688 1 29.77 132 GLU A CA 1
ATOM 1001 C C . GLU A 1 132 ? 11.18 -14.789 -29.547 1 29.77 132 GLU A C 1
ATOM 1003 O O . GLU A 1 132 ? 11.336 -14.453 -28.375 1 29.77 132 GLU A O 1
ATOM 1008 N N . ILE A 1 133 ? 10.055 -15.398 -29.531 1 34.25 133 ILE A N 1
ATOM 1009 C CA . ILE A 1 133 ? 9.75 -16.531 -28.656 1 34.25 133 ILE A CA 1
ATOM 1010 C C . ILE A 1 133 ? 10.727 -17.656 -28.922 1 34.25 133 ILE A C 1
ATOM 1012 O O . ILE A 1 133 ? 10.867 -18.125 -30.062 1 34.25 133 ILE A O 1
ATOM 1016 N N . VAL A 1 134 ? 11.953 -17.906 -28.344 1 34.28 134 VAL A N 1
ATOM 1017 C CA . VAL A 1 134 ? 12.938 -18.953 -28.562 1 34.28 134 VAL A CA 1
ATOM 1018 C C . VAL A 1 134 ? 12.516 -20.219 -27.812 1 34.28 134 VAL A C 1
ATOM 1020 O O . VAL A 1 134 ? 12.375 -20.219 -26.594 1 34.28 134 VAL A O 1
ATOM 1023 N N . ILE A 1 135 ? 11.578 -21.047 -28.281 1 36.59 135 ILE A N 1
ATOM 1024 C CA . ILE A 1 135 ? 11.328 -22.375 -27.719 1 36.59 135 ILE A CA 1
ATOM 1025 C C . ILE A 1 135 ? 12.406 -23.344 -28.172 1 36.59 135 ILE A C 1
ATOM 1027 O O . ILE A 1 135 ? 12.602 -23.531 -29.375 1 36.59 135 ILE A O 1
ATOM 1031 N N . ASP A 1 136 ? 13.422 -23.594 -27.328 1 41.78 136 ASP A N 1
ATOM 1032 C CA . ASP A 1 136 ? 14.398 -24.625 -27.703 1 41.78 136 ASP A CA 1
ATOM 1033 C C . ASP A 1 136 ? 13.852 -26.016 -27.469 1 41.78 136 ASP A C 1
ATOM 1035 O O . ASP A 1 136 ? 13.008 -26.219 -26.578 1 41.78 136 ASP A O 1
ATOM 1039 N N . GLU A 1 137 ? 14.102 -27.016 -28.266 1 41.34 137 GLU A N 1
ATOM 1040 C CA . GLU A 1 137 ? 13.922 -28.469 -28.25 1 41.34 137 GLU A CA 1
ATOM 1041 C C . GLU A 1 137 ? 14.281 -29.047 -26.875 1 41.34 137 GLU A C 1
ATOM 1043 O O . GLU A 1 137 ? 15.352 -28.766 -26.344 1 41.34 137 GLU A O 1
ATOM 1048 N N . GLY A 1 138 ? 13.273 -29.75 -26.125 1 45.66 138 GLY A N 1
ATOM 1049 C CA . GLY A 1 138 ? 13.523 -30.453 -24.875 1 45.66 138 GLY A CA 1
ATOM 1050 C C . GLY A 1 138 ? 13.133 -29.641 -23.641 1 45.66 138 GLY A C 1
ATOM 1051 O O . GLY A 1 138 ? 13.617 -29.906 -22.547 1 45.66 138 GLY A O 1
ATOM 1052 N N . GLU A 1 139 ? 12.273 -28.672 -23.906 1 56.41 139 GLU A N 1
ATOM 1053 C CA . GLU A 1 139 ? 12.062 -27.719 -22.812 1 56.41 139 GLU A CA 1
ATOM 1054 C C . GLU A 1 139 ? 11.008 -28.234 -21.844 1 56.41 139 GLU A C 1
ATOM 1056 O O . GLU A 1 139 ? 9.914 -28.641 -22.25 1 56.41 139 GLU A O 1
ATOM 1061 N N . LYS A 1 140 ? 11.469 -28.547 -20.562 1 67.94 140 LYS A N 1
ATOM 1062 C CA . LYS A 1 140 ? 10.758 -29.25 -19.5 1 67.94 140 LYS A CA 1
ATOM 1063 C C . LYS A 1 140 ? 9.75 -28.344 -18.812 1 67.94 140 LYS A C 1
ATOM 1065 O O . LYS A 1 140 ? 8.711 -28.812 -18.328 1 67.94 140 LYS A O 1
ATOM 1070 N N . TYR A 1 141 ? 9.922 -27 -18.953 1 78.56 141 TYR A N 1
ATOM 1071 C CA . TYR A 1 141 ? 9.086 -26.141 -18.125 1 78.56 141 TYR A CA 1
ATOM 1072 C C . TYR A 1 141 ? 8.5 -24.984 -18.953 1 78.56 141 TYR A C 1
ATOM 1074 O O . TYR A 1 141 ? 9.117 -24.531 -19.922 1 78.56 141 TYR A O 1
ATOM 1082 N N . VAL A 1 142 ? 7.246 -24.625 -18.641 1 78.69 142 VAL A N 1
ATOM 1083 C CA . VAL A 1 142 ? 6.555 -23.484 -19.219 1 78.69 142 VAL A CA 1
ATOM 1084 C C . VAL A 1 142 ? 6.305 -22.438 -18.141 1 78.69 142 VAL A C 1
ATOM 1086 O O . VAL A 1 142 ? 5.754 -22.75 -17.078 1 78.69 142 VAL A O 1
ATOM 1089 N N . ALA A 1 143 ? 6.738 -21.219 -18.484 1 84.62 143 ALA A N 1
ATOM 1090 C CA . ALA A 1 143 ? 6.523 -20.156 -17.531 1 84.62 143 ALA A CA 1
ATOM 1091 C C . ALA A 1 143 ? 5.395 -19.219 -17.984 1 84.62 143 ALA A C 1
ATOM 1093 O O . ALA A 1 143 ? 5.289 -18.906 -19.156 1 84.62 143 ALA A O 1
ATOM 1094 N N . VAL A 1 144 ? 4.477 -18.906 -17.125 1 86.31 144 VAL A N 1
ATOM 1095 C CA . VAL A 1 144 ? 3.439 -17.906 -17.328 1 86.31 144 VAL A CA 1
ATOM 1096 C C . VAL A 1 144 ? 3.625 -16.75 -16.328 1 86.31 144 VAL A C 1
ATOM 1098 O O . VAL A 1 144 ? 4.148 -16.953 -15.234 1 86.31 144 VAL A O 1
ATOM 1101 N N . PHE A 1 145 ? 3.23 -15.531 -16.781 1 90.38 145 PHE A N 1
ATOM 1102 C CA . PHE A 1 145 ? 3.482 -14.461 -15.828 1 90.38 145 PHE A CA 1
ATOM 1103 C C . PHE A 1 145 ? 2.539 -13.289 -16.062 1 90.38 145 PHE A C 1
ATOM 1105 O O . PHE A 1 145 ? 1.997 -13.133 -17.156 1 90.38 145 PHE A O 1
ATOM 1112 N N . ASP A 1 146 ? 2.217 -12.594 -15.055 1 92.81 146 ASP A N 1
ATOM 1113 C CA . ASP A 1 146 ? 1.72 -11.227 -15.023 1 92.81 146 ASP A CA 1
ATOM 1114 C C . ASP A 1 146 ? 2.814 -10.25 -14.602 1 92.81 146 ASP A C 1
ATOM 1116 O O . ASP A 1 146 ? 3.197 -10.211 -13.43 1 92.81 146 ASP A O 1
ATOM 1120 N N . PRO A 1 147 ? 3.287 -9.445 -15.492 1 92.19 147 PRO A N 1
ATOM 1121 C CA . PRO A 1 147 ? 4.48 -8.641 -15.211 1 92.19 147 PRO A CA 1
ATOM 1122 C C . PRO A 1 147 ? 4.234 -7.566 -14.156 1 92.19 147 PRO A C 1
ATOM 1124 O O . PRO A 1 147 ? 5.141 -7.227 -13.391 1 92.19 147 PRO A O 1
ATOM 1127 N N . LEU A 1 148 ? 3.053 -7.043 -14.211 1 92.81 148 LEU A N 1
ATOM 1128 C CA . LEU A 1 148 ? 2.799 -5.926 -13.305 1 92.81 148 LEU A CA 1
ATOM 1129 C C . LEU A 1 148 ? 1.36 -5.949 -12.805 1 92.81 148 LEU A C 1
ATOM 1131 O O . LEU A 1 148 ? 0.496 -5.258 -13.344 1 92.81 148 LEU A O 1
ATOM 1135 N N . ASP A 1 149 ? 1.148 -6.645 -11.742 1 93.12 149 ASP A N 1
ATOM 1136 C CA . ASP A 1 149 ? -0.127 -6.66 -11.031 1 93.12 149 ASP A CA 1
ATOM 1137 C C . ASP A 1 149 ? -0.361 -5.348 -10.289 1 93.12 149 ASP A C 1
ATOM 1139 O O . ASP A 1 149 ? 0.507 -4.887 -9.547 1 93.12 149 ASP A O 1
ATOM 1143 N N . GLY A 1 150 ? -1.531 -4.777 -10.461 1 90.75 150 GLY A N 1
ATOM 1144 C CA . GLY A 1 150 ? -1.835 -3.496 -9.844 1 90.75 150 GLY A CA 1
ATOM 1145 C C . GLY A 1 150 ? -1.215 -2.32 -10.57 1 90.75 150 GLY A C 1
ATOM 1146 O O . GLY A 1 150 ? -0.772 -1.356 -9.938 1 90.75 150 GLY A O 1
ATOM 1147 N N . SER A 1 151 ? -1.184 -2.355 -11.828 1 86 151 SER A N 1
ATOM 1148 C CA . SER A 1 151 ? -0.499 -1.353 -12.641 1 86 151 SER A CA 1
ATOM 1149 C C . SER A 1 151 ? -1.115 0.029 -12.445 1 86 151 SER A C 1
ATOM 1151 O O . SER A 1 151 ? -0.433 1.045 -12.594 1 86 151 SER A O 1
ATOM 1153 N N . SER A 1 152 ? -2.314 0.059 -12.039 1 83.06 152 SER A N 1
ATOM 1154 C CA . SER A 1 152 ? -2.984 1.334 -11.805 1 83.06 152 SER A CA 1
ATOM 1155 C C . SER A 1 152 ? -2.395 2.061 -10.602 1 83.06 152 SER A C 1
ATOM 1157 O O . SER A 1 152 ? -2.646 3.25 -10.406 1 83.06 152 SER A O 1
ATOM 1159 N N . ASN A 1 153 ? -1.679 1.381 -9.812 1 88.25 153 ASN A N 1
ATOM 1160 C CA . ASN A 1 153 ? -1.127 1.938 -8.578 1 88.25 153 ASN A CA 1
ATOM 1161 C C . ASN A 1 153 ? 0.234 2.586 -8.82 1 88.25 153 ASN A C 1
ATOM 1163 O O . ASN A 1 153 ? 0.743 3.307 -7.961 1 88.25 153 ASN A O 1
ATOM 1167 N N . VAL A 1 154 ? 0.818 2.418 -9.953 1 86.44 154 VAL A N 1
ATOM 1168 C CA . VAL A 1 154 ? 2.215 2.768 -10.188 1 86.44 154 VAL A CA 1
ATOM 1169 C C . VAL A 1 154 ? 2.398 4.277 -10.062 1 86.44 154 VAL A C 1
ATOM 1171 O O . VAL A 1 154 ? 3.373 4.746 -9.461 1 86.44 154 VAL A O 1
ATOM 1174 N N . ASP A 1 155 ? 1.493 5.012 -10.523 1 86.38 155 ASP A N 1
ATOM 1175 C CA . ASP A 1 155 ? 1.645 6.465 -10.555 1 86.38 155 ASP A CA 1
ATOM 1176 C C . ASP A 1 155 ? 1.621 7.051 -9.148 1 86.38 155 ASP A C 1
ATOM 1178 O O . ASP A 1 155 ? 2.141 8.141 -8.914 1 86.38 155 ASP A O 1
ATOM 1182 N N . ALA A 1 156 ? 1.046 6.316 -8.273 1 91.62 156 ALA A N 1
ATOM 1183 C CA . ALA A 1 156 ? 0.965 6.805 -6.898 1 91.62 156 ALA A CA 1
ATOM 1184 C C . ALA A 1 156 ? 2.029 6.152 -6.02 1 91.62 156 ALA A C 1
ATOM 1186 O O . ALA A 1 156 ? 2.098 6.414 -4.816 1 91.62 156 ALA A O 1
ATOM 1187 N N . GLY A 1 157 ? 2.83 5.355 -6.617 1 92.94 157 GLY A N 1
ATOM 1188 C CA . GLY A 1 157 ? 3.848 4.688 -5.824 1 92.94 157 GLY A CA 1
ATOM 1189 C C . GLY A 1 157 ? 3.273 3.707 -4.82 1 92.94 157 GLY A C 1
ATOM 1190 O O . GLY A 1 157 ? 3.875 3.457 -3.773 1 92.94 157 GLY A O 1
ATOM 1191 N N . ILE A 1 158 ? 2.055 3.213 -5.09 1 94.38 158 ILE A N 1
ATOM 1192 C CA . ILE A 1 158 ? 1.399 2.201 -4.27 1 94.38 158 ILE A CA 1
ATOM 1193 C C . ILE A 1 158 ? 1.841 0.81 -4.715 1 94.38 158 ILE A C 1
ATOM 1195 O O . ILE A 1 158 ? 2.207 0.61 -5.879 1 94.38 158 ILE A O 1
ATOM 1199 N N . PRO A 1 159 ? 1.857 -0.176 -3.836 1 96 159 PRO A N 1
ATOM 1200 C CA . PRO A 1 159 ? 2.453 -1.49 -4.086 1 96 159 PRO A CA 1
ATOM 1201 C C . PRO A 1 159 ? 1.909 -2.152 -5.352 1 96 159 PRO A C 1
ATOM 1203 O O . PRO A 1 159 ? 0.703 -2.105 -5.605 1 96 159 PRO A O 1
ATOM 1206 N N . THR A 1 160 ? 2.805 -2.691 -6.129 1 96.12 160 THR A N 1
ATOM 1207 C CA . THR A 1 160 ? 2.539 -3.521 -7.297 1 96.12 160 THR A CA 1
ATOM 1208 C C . THR A 1 160 ? 3.348 -4.812 -7.238 1 96.12 160 THR A C 1
ATOM 1210 O O . THR A 1 160 ? 4.148 -5.008 -6.324 1 96.12 160 THR A O 1
ATOM 1213 N N . GLY A 1 161 ? 3.102 -5.68 -8.203 1 97.25 161 GLY A N 1
ATOM 1214 C CA . GLY A 1 161 ? 3.84 -6.926 -8.109 1 97.25 161 GLY A CA 1
ATOM 1215 C C . GLY A 1 161 ? 3.895 -7.691 -9.422 1 97.25 161 GLY A C 1
ATOM 1216 O O . GLY A 1 161 ? 3.203 -7.34 -10.375 1 97.25 161 GLY A O 1
ATOM 1217 N N . THR A 1 162 ? 4.762 -8.656 -9.492 1 97.06 162 THR A N 1
ATOM 1218 C CA . THR A 1 162 ? 4.902 -9.617 -10.578 1 97.06 162 THR A CA 1
ATOM 1219 C C . THR A 1 162 ? 4.465 -11.008 -10.125 1 97.06 162 THR A C 1
ATOM 1221 O O . THR A 1 162 ? 4.773 -11.43 -9.008 1 97.06 162 THR A O 1
ATOM 1224 N N . ILE A 1 163 ? 3.738 -11.664 -10.953 1 97.06 163 ILE A N 1
ATOM 1225 C CA . ILE A 1 163 ? 3.32 -13.031 -10.664 1 97.06 163 ILE A CA 1
ATOM 1226 C C . ILE A 1 163 ? 3.922 -13.984 -11.695 1 97.06 163 ILE A C 1
ATOM 1228 O O . ILE A 1 163 ? 3.939 -13.68 -12.891 1 97.06 163 ILE A O 1
ATOM 1232 N N . ILE A 1 164 ? 4.406 -15.133 -11.211 1 94.88 164 ILE A N 1
ATOM 1233 C CA . ILE A 1 164 ? 5.016 -16.125 -12.086 1 94.88 164 ILE A CA 1
ATOM 1234 C C . ILE A 1 164 ? 4.52 -17.516 -11.719 1 94.88 164 ILE A C 1
ATOM 1236 O O . ILE A 1 164 ? 4.438 -17.859 -10.531 1 94.88 164 ILE A O 1
ATOM 1240 N N . GLY A 1 165 ? 4.137 -18.234 -12.695 1 93.38 165 GLY A N 1
ATOM 1241 C CA . GLY A 1 165 ? 3.852 -19.656 -12.586 1 93.38 165 GLY A CA 1
ATOM 1242 C C . GLY A 1 165 ? 4.688 -20.5 -13.523 1 93.38 165 GLY A C 1
ATOM 1243 O O . GLY A 1 165 ? 4.93 -20.109 -14.672 1 93.38 165 GLY A O 1
ATOM 1244 N N . ILE A 1 166 ? 5.164 -21.656 -13.023 1 90.31 166 ILE A N 1
ATOM 1245 C CA . ILE A 1 166 ? 5.961 -22.578 -13.828 1 90.31 166 ILE A CA 1
ATOM 1246 C C . ILE A 1 166 ? 5.277 -23.938 -13.875 1 90.31 166 ILE A C 1
ATOM 1248 O O . ILE A 1 166 ? 5.109 -24.594 -12.844 1 90.31 166 ILE A O 1
ATOM 1252 N N . TYR A 1 167 ? 4.902 -24.281 -15.086 1 86.44 167 TYR A N 1
ATOM 1253 C CA . TYR A 1 167 ? 4.281 -25.594 -15.328 1 86.44 167 TYR A CA 1
ATOM 1254 C C . TYR A 1 167 ? 5.289 -26.578 -15.906 1 86.44 167 TYR A C 1
ATOM 1256 O O . TYR A 1 167 ? 6.25 -26.172 -16.578 1 86.44 167 TYR A O 1
ATOM 1264 N N . GLU A 1 168 ? 5.09 -27.844 -15.602 1 78.88 168 GLU A N 1
ATOM 1265 C CA . GLU A 1 168 ? 5.855 -28.875 -16.281 1 78.88 168 GLU A CA 1
ATOM 1266 C C . GLU A 1 168 ? 5.293 -29.141 -17.688 1 78.88 168 GLU A C 1
ATOM 1268 O O . GLU A 1 168 ? 4.074 -29.203 -17.859 1 78.88 168 GLU A O 1
ATOM 1273 N N . HIS A 1 169 ? 6.16 -28.938 -18.734 1 68.75 169 HIS A N 1
ATOM 1274 C CA . HIS A 1 169 ? 5.734 -29.156 -20.109 1 68.75 169 HIS A CA 1
ATOM 1275 C C . HIS A 1 169 ? 5.438 -30.625 -20.375 1 68.75 169 HIS A C 1
ATOM 1277 O O . HIS A 1 169 ? 6.199 -31.5 -19.953 1 68.75 169 HIS A O 1
ATOM 1283 N N . ASP A 1 170 ? 4.203 -30.875 -20.688 1 53.88 170 ASP A N 1
ATOM 1284 C CA . ASP A 1 170 ? 3.912 -32.219 -21.156 1 53.88 170 ASP A CA 1
ATOM 1285 C C . ASP A 1 170 ? 4.562 -32.5 -22.516 1 53.88 170 ASP A C 1
ATOM 1287 O O . ASP A 1 170 ? 4.719 -31.578 -23.312 1 53.88 170 ASP A O 1
ATOM 1291 N N . ASP A 1 171 ? 5.516 -33.406 -22.641 1 49.38 171 ASP A N 1
ATOM 1292 C CA . ASP A 1 171 ? 6.293 -33.875 -23.781 1 49.38 171 ASP A CA 1
ATOM 1293 C C . ASP A 1 171 ? 5.539 -33.688 -25.094 1 49.38 171 ASP A C 1
ATOM 1295 O O . ASP A 1 171 ? 6.109 -33.844 -26.172 1 49.38 171 ASP A O 1
ATOM 1299 N N . CYS A 1 172 ? 4.348 -33.469 -25.062 1 44.41 172 CYS A N 1
ATOM 1300 C CA . CYS A 1 172 ? 3.707 -33.719 -26.344 1 44.41 172 CYS A CA 1
ATOM 1301 C C . CYS A 1 172 ? 3.846 -32.531 -27.281 1 44.41 172 CYS A C 1
ATOM 1303 O O . CYS A 1 172 ? 3.344 -32.531 -28.406 1 44.41 172 CYS A O 1
ATOM 1305 N N . CYS A 1 173 ? 4.41 -31.438 -26.828 1 47.78 173 CYS A N 1
ATOM 1306 C CA . CYS A 1 173 ? 4.418 -30.344 -27.781 1 47.78 173 CYS A CA 1
ATOM 1307 C C . CYS A 1 173 ? 5.668 -30.391 -28.656 1 47.78 173 CYS A C 1
ATOM 1309 O O . CYS A 1 173 ? 6.742 -29.969 -28.234 1 47.78 173 CYS A O 1
ATOM 1311 N N . GLU A 1 174 ? 5.781 -31.391 -29.5 1 43.31 174 GLU A N 1
ATOM 1312 C CA . GLU A 1 174 ? 6.852 -31.391 -30.5 1 43.31 174 GLU A CA 1
ATOM 1313 C C . GLU A 1 174 ? 6.531 -30.469 -31.672 1 43.31 174 GLU A C 1
ATOM 1315 O O . GLU A 1 174 ? 5.52 -30.641 -32.344 1 43.31 174 GLU A O 1
ATOM 1320 N N . ILE A 1 175 ? 6.902 -29.234 -31.5 1 43.12 175 ILE A N 1
ATOM 1321 C CA . ILE A 1 175 ? 6.766 -28.438 -32.719 1 43.12 175 ILE A CA 1
ATOM 1322 C C . ILE A 1 175 ? 7.832 -28.844 -33.719 1 43.12 175 ILE A C 1
ATOM 1324 O O . ILE A 1 175 ? 9.023 -28.875 -33.406 1 43.12 175 ILE A O 1
ATOM 1328 N N . ASP A 1 176 ? 7.457 -29.516 -34.75 1 40.31 176 ASP A N 1
ATOM 1329 C CA . ASP A 1 176 ? 8.375 -29.766 -35.844 1 40.31 176 ASP A CA 1
ATOM 1330 C C . ASP A 1 176 ? 8.922 -28.453 -36.438 1 40.31 176 ASP A C 1
ATOM 1332 O O . ASP A 1 176 ? 8.156 -27.641 -36.938 1 40.31 176 ASP A O 1
ATOM 1336 N N . TYR A 1 177 ? 10.039 -27.984 -35.938 1 42 177 TYR A N 1
ATOM 1337 C CA . TYR A 1 177 ? 10.75 -26.812 -36.406 1 42 177 TYR A CA 1
ATOM 1338 C C . TYR A 1 177 ? 10.688 -26.703 -37.938 1 42 177 TYR A C 1
ATOM 1340 O O . TYR A 1 177 ? 10.859 -25.609 -38.5 1 42 177 TYR A O 1
ATOM 1348 N N . ASP A 1 178 ? 10.703 -27.75 -38.688 1 40.75 178 ASP A N 1
ATOM 1349 C CA . ASP A 1 178 ? 10.68 -27.766 -40.125 1 40.75 178 ASP A CA 1
ATOM 1350 C C . ASP A 1 178 ? 9.25 -27.641 -40.656 1 40.75 178 ASP A C 1
ATOM 1352 O O . ASP A 1 178 ? 8.961 -28.016 -41.812 1 40.75 178 ASP A O 1
ATOM 1356 N N . CYS A 1 179 ? 8.461 -27.172 -39.812 1 42.19 179 CYS A N 1
ATOM 1357 C CA . CYS A 1 179 ? 7.109 -27.078 -40.344 1 42.19 179 CYS A CA 1
ATOM 1358 C C . CYS A 1 179 ? 7.051 -26.062 -41.469 1 42.19 179 CYS A C 1
ATOM 1360 O O . CYS A 1 179 ? 7.375 -24.891 -41.281 1 42.19 179 CYS A O 1
ATOM 1362 N N . VAL A 1 180 ? 7.184 -26.375 -42.688 1 43.59 180 VAL A N 1
ATOM 1363 C CA . VAL A 1 180 ? 7.156 -25.625 -43.938 1 43.59 180 VAL A CA 1
ATOM 1364 C C . VAL A 1 180 ? 5.762 -25.047 -44.188 1 43.59 180 VAL A C 1
ATOM 1366 O O . VAL A 1 180 ? 5.602 -24.062 -44.875 1 43.59 180 VAL A O 1
ATOM 1369 N N . ASP A 1 181 ? 4.703 -25.75 -43.812 1 41.19 181 ASP A N 1
ATOM 1370 C CA . ASP A 1 181 ? 3.377 -25.281 -44.188 1 41.19 181 ASP A CA 1
ATOM 1371 C C . ASP A 1 181 ? 2.717 -24.516 -43.031 1 41.19 181 ASP A C 1
ATOM 1373 O O . ASP A 1 181 ? 2.725 -24.969 -41.906 1 41.19 181 ASP A O 1
ATOM 1377 N N . GLU A 1 182 ? 2.398 -23.234 -43.125 1 44.44 182 GLU A N 1
ATOM 1378 C CA . GLU A 1 182 ? 1.772 -22.25 -42.25 1 44.44 182 GLU A CA 1
ATOM 1379 C C . GLU A 1 182 ? 0.672 -22.906 -41.406 1 44.44 182 GLU A C 1
ATOM 1381 O O . GLU A 1 182 ? 0.528 -22.594 -40.219 1 44.44 182 GLU A O 1
ATOM 1386 N N . GLU A 1 183 ? -0.053 -23.75 -42.094 1 45.97 183 GLU A N 1
ATOM 1387 C CA . GLU A 1 183 ? -1.216 -24.344 -41.438 1 45.97 183 GLU A CA 1
ATOM 1388 C C . GLU A 1 183 ? -0.796 -25.297 -40.312 1 45.97 183 GLU A C 1
ATOM 1390 O O . GLU A 1 183 ? -1.394 -25.312 -39.25 1 45.97 183 GLU A O 1
ATOM 1395 N N . ASP A 1 184 ? 0.199 -26.094 -40.531 1 47.06 184 ASP A N 1
ATOM 1396 C CA . ASP A 1 184 ? 0.662 -27.078 -39.562 1 47.06 184 ASP A CA 1
ATOM 1397 C C . ASP A 1 184 ? 1.334 -26.422 -38.375 1 47.06 184 ASP A C 1
ATOM 1399 O O . ASP A 1 184 ? 1.177 -26.859 -37.25 1 47.06 184 ASP A O 1
ATOM 1403 N N . CYS A 1 185 ? 2.029 -25.328 -38.656 1 47.31 185 CYS A N 1
ATOM 1404 C CA . CYS A 1 185 ? 2.686 -24.562 -37.594 1 47.31 185 CYS A CA 1
ATOM 1405 C C . CYS A 1 185 ? 1.662 -23.953 -36.625 1 47.31 185 CYS A C 1
ATOM 1407 O O . CYS A 1 185 ? 1.869 -23.953 -35.438 1 47.31 185 CYS A O 1
ATOM 1409 N N . THR A 1 186 ? 0.62 -23.562 -37.281 1 50.28 186 THR A N 1
ATOM 1410 C CA . THR A 1 186 ? -0.478 -23.016 -36.5 1 50.28 186 THR A CA 1
ATOM 1411 C C . THR A 1 186 ? -1.085 -24.094 -35.594 1 50.28 186 THR A C 1
ATOM 1413 O O . THR A 1 186 ? -1.457 -23.812 -34.438 1 50.28 186 THR A O 1
ATOM 1416 N N . GLU A 1 187 ? -1.184 -25.297 -36.219 1 49.75 187 GLU A N 1
ATOM 1417 C CA . GLU A 1 187 ? -1.758 -26.375 -35.438 1 49.75 187 GLU A CA 1
ATOM 1418 C C . GLU A 1 187 ? -0.831 -26.781 -34.281 1 49.75 187 GLU A C 1
ATOM 1420 O O . GLU A 1 187 ? -1.288 -27.062 -33.156 1 49.75 187 GLU A O 1
ATOM 1425 N N . GLN A 1 188 ? 0.417 -26.875 -34.562 1 48.62 188 GLN A N 1
ATOM 1426 C CA . GLN A 1 188 ? 1.389 -27.219 -33.531 1 48.62 188 GLN A CA 1
ATOM 1427 C C . GLN A 1 188 ? 1.461 -26.125 -32.469 1 48.62 188 GLN A C 1
ATOM 1429 O O . GLN A 1 188 ? 1.565 -26.422 -31.266 1 48.62 188 GLN A O 1
ATOM 1434 N N . GLU A 1 189 ? 1.399 -24.922 -32.938 1 50.56 189 GLU A N 1
ATOM 1435 C CA . GLU A 1 189 ? 1.366 -23.797 -32 1 50.56 189 GLU A CA 1
ATOM 1436 C C . GLU A 1 189 ? 0.134 -23.859 -31.094 1 50.56 189 GLU A C 1
ATOM 1438 O O . GLU A 1 189 ? 0.222 -23.609 -29.891 1 50.56 189 GLU A O 1
ATOM 1443 N N . ALA A 1 190 ? -0.91 -24.203 -31.844 1 50.09 190 ALA A N 1
ATOM 1444 C CA . ALA A 1 190 ? -2.156 -24.375 -31.109 1 50.09 190 ALA A CA 1
ATOM 1445 C C . ALA A 1 190 ? -2.049 -25.5 -30.094 1 50.09 190 ALA A C 1
ATOM 1447 O O . ALA A 1 190 ? -2.549 -25.391 -28.969 1 50.09 190 ALA A O 1
ATOM 1448 N N . GLN A 1 191 ? -1.415 -26.547 -30.5 1 52.12 191 GLN A N 1
ATOM 1449 C CA . GLN A 1 191 ? -1.233 -27.672 -29.594 1 52.12 191 GLN A CA 1
ATOM 1450 C C . GLN A 1 191 ? -0.333 -27.281 -28.422 1 52.12 191 GLN A C 1
ATOM 1452 O O . GLN A 1 191 ? -0.581 -27.688 -27.281 1 52.12 191 GLN A O 1
ATOM 1457 N N . CYS A 1 192 ? 0.626 -26.5 -28.781 1 53.88 192 CYS A N 1
ATOM 1458 C CA . CYS A 1 192 ? 1.527 -26.016 -27.734 1 53.88 192 CYS A CA 1
ATOM 1459 C C . CYS A 1 192 ? 0.803 -25.078 -26.781 1 53.88 192 CYS A C 1
ATOM 1461 O O . CYS A 1 192 ? 1.017 -25.125 -25.562 1 53.88 192 CYS A O 1
ATOM 1463 N N . LEU A 1 193 ? -0.036 -24.312 -27.344 1 56.44 193 LEU A N 1
ATOM 1464 C CA . LEU A 1 193 ? -0.857 -23.453 -26.484 1 56.44 193 LEU A CA 1
ATOM 1465 C C . LEU A 1 193 ? -1.775 -24.297 -25.609 1 56.44 193 LEU A C 1
ATOM 1467 O O . LEU A 1 193 ? -1.974 -23.984 -24.422 1 56.44 193 LEU A O 1
ATOM 1471 N N . ALA A 1 194 ? -2.27 -25.344 -26.297 1 56.34 194 ALA A N 1
ATOM 1472 C CA . ALA A 1 194 ? -3.137 -26.25 -25.547 1 56.34 194 ALA A CA 1
ATOM 1473 C C . ALA A 1 194 ? -2.393 -26.875 -24.375 1 56.34 194 ALA A C 1
ATOM 1475 O O . ALA A 1 194 ? -2.98 -27.109 -23.312 1 56.34 194 ALA A O 1
ATOM 1476 N N . ASN A 1 195 ? -1.115 -26.953 -24.594 1 60.81 195 ASN A N 1
ATOM 1477 C CA . ASN A 1 195 ? -0.313 -27.531 -23.531 1 60.81 195 ASN A CA 1
ATOM 1478 C C . ASN A 1 195 ? -0.107 -26.547 -22.375 1 60.81 195 ASN A C 1
ATOM 1480 O O . ASN A 1 195 ? 0.224 -26.938 -21.266 1 60.81 195 ASN A O 1
ATOM 1484 N N . THR A 1 196 ? -0.485 -25.359 -22.719 1 66.94 196 THR A N 1
ATOM 1485 C CA . THR A 1 196 ? -0.358 -24.344 -21.688 1 66.94 196 THR A CA 1
ATOM 1486 C C . THR A 1 196 ? -1.637 -24.234 -20.859 1 66.94 196 THR A C 1
ATOM 1488 O O . THR A 1 196 ? -1.618 -23.734 -19.734 1 66.94 196 THR A O 1
ATOM 1491 N N . LEU A 1 197 ? -2.627 -24.812 -21.344 1 81.25 197 LEU A N 1
ATOM 1492 C CA . LEU A 1 197 ? -3.904 -24.734 -20.641 1 81.25 197 LEU A CA 1
ATOM 1493 C C . LEU A 1 197 ? -4.043 -25.875 -19.625 1 81.25 197 LEU A C 1
ATOM 1495 O O . LEU A 1 197 ? -4.859 -26.781 -19.812 1 81.25 197 LEU A O 1
ATOM 1499 N N . GLN A 1 198 ? -3.199 -25.797 -18.562 1 85.38 198 GLN A N 1
ATOM 1500 C CA . GLN A 1 198 ? -3.109 -26.812 -17.516 1 85.38 198 GLN A CA 1
ATOM 1501 C C . GLN A 1 198 ? -3.73 -26.312 -16.203 1 85.38 198 GLN A C 1
ATOM 1503 O O . GLN A 1 198 ? -3.723 -25.125 -15.93 1 85.38 198 GLN A O 1
ATOM 1508 N N . PRO A 1 199 ? -4.293 -27.281 -15.477 1 93 199 PRO A N 1
ATOM 1509 C CA . PRO A 1 199 ? -4.758 -26.891 -14.141 1 93 199 PRO A CA 1
ATOM 1510 C C . PRO A 1 199 ? -3.613 -26.531 -13.195 1 93 199 PRO A C 1
ATOM 1512 O O . PRO A 1 199 ? -2.467 -26.906 -13.438 1 93 199 PRO A O 1
ATOM 1515 N N . GLY A 1 200 ? -3.93 -25.75 -12.164 1 94.56 200 GLY A N 1
ATOM 1516 C CA . GLY A 1 200 ? -2.928 -25.312 -11.203 1 94.56 200 GLY A CA 1
ATOM 1517 C C . GLY A 1 200 ? -2.199 -26.469 -10.531 1 94.56 200 GLY A C 1
ATOM 1518 O O . GLY A 1 200 ? -1.074 -26.297 -10.055 1 94.56 200 GLY A O 1
ATOM 1519 N N . THR A 1 201 ? -2.793 -27.656 -10.469 1 95.12 201 THR A N 1
ATOM 1520 C CA . THR A 1 201 ? -2.197 -28.828 -9.82 1 95.12 201 THR A CA 1
ATOM 1521 C C . THR A 1 201 ? -0.935 -29.266 -10.555 1 95.12 201 THR A C 1
ATOM 1523 O O . THR A 1 201 ? -0.138 -30.047 -10.016 1 95.12 201 THR A O 1
ATOM 1526 N N . ASN A 1 202 ? -0.723 -28.766 -11.758 1 91.38 202 ASN A N 1
ATOM 1527 C CA . ASN A 1 202 ? 0.457 -29.125 -12.531 1 91.38 202 ASN A CA 1
ATOM 1528 C C . ASN A 1 202 ? 1.584 -28.125 -12.352 1 91.38 202 ASN A C 1
ATOM 1530 O O . ASN A 1 202 ? 2.672 -28.281 -12.906 1 91.38 202 ASN A O 1
ATOM 1534 N N . LEU A 1 203 ? 1.322 -27.094 -11.594 1 92.88 203 LEU A N 1
ATOM 1535 C CA . LEU A 1 203 ? 2.393 -26.156 -11.281 1 92.88 203 LEU A CA 1
ATOM 1536 C C . LEU A 1 203 ? 3.494 -26.828 -10.477 1 92.88 203 LEU A C 1
ATOM 1538 O O . LEU A 1 203 ? 3.213 -27.562 -9.516 1 92.88 203 LEU A O 1
ATOM 1542 N N . VAL A 1 204 ? 4.734 -26.609 -10.859 1 91.56 204 VAL A N 1
ATOM 1543 C CA . VAL A 1 204 ? 5.867 -27.172 -10.125 1 91.56 204 VAL A CA 1
ATOM 1544 C C . VAL A 1 204 ? 6.492 -26.094 -9.242 1 91.56 204 VAL A C 1
ATOM 1546 O O . VAL A 1 204 ? 7.172 -26.406 -8.258 1 91.56 204 VAL A O 1
ATOM 1549 N N . ALA A 1 205 ? 6.305 -24.828 -9.633 1 94.56 205 ALA A N 1
ATOM 1550 C CA . ALA A 1 205 ? 6.777 -23.688 -8.859 1 94.56 205 ALA A CA 1
ATOM 1551 C C . ALA A 1 205 ? 5.934 -22.453 -9.125 1 94.56 205 ALA A C 1
ATOM 1553 O O . ALA A 1 205 ? 5.285 -22.344 -10.172 1 94.56 205 ALA A O 1
ATOM 1554 N N . SER A 1 206 ? 5.863 -21.609 -8.211 1 97.31 206 SER A N 1
ATOM 1555 C CA . SER A 1 206 ? 5.219 -20.312 -8.336 1 97.31 206 SER A CA 1
ATOM 1556 C C . SER A 1 206 ? 5.93 -19.266 -7.488 1 97.31 206 SER A C 1
ATOM 1558 O O . SER A 1 206 ? 6.598 -19.594 -6.504 1 97.31 206 SER A O 1
ATOM 1560 N N . ALA A 1 207 ? 5.828 -18.016 -7.953 1 98.38 207 ALA A N 1
ATOM 1561 C CA . ALA A 1 207 ? 6.449 -16.922 -7.219 1 98.38 207 ALA A CA 1
ATOM 1562 C C . ALA A 1 207 ? 5.727 -15.609 -7.488 1 98.38 207 ALA A C 1
ATOM 1564 O O . ALA A 1 207 ? 5.016 -15.477 -8.484 1 98.38 207 ALA A O 1
ATOM 1565 N N . TYR A 1 208 ? 5.824 -14.781 -6.57 1 98.69 208 TYR A N 1
ATOM 1566 C CA . TYR A 1 208 ? 5.504 -13.383 -6.855 1 98.69 208 TYR A CA 1
ATOM 1567 C C . TYR A 1 208 ? 6.562 -12.453 -6.273 1 98.69 208 TYR A C 1
ATOM 1569 O O . TYR A 1 208 ? 7.23 -12.797 -5.293 1 98.69 208 TYR A O 1
ATOM 1577 N N . CYS A 1 209 ? 6.711 -11.359 -6.902 1 98.56 209 CYS A N 1
ATOM 1578 C CA . CYS A 1 209 ? 7.535 -10.266 -6.414 1 98.56 209 CYS A CA 1
ATOM 1579 C C . CYS A 1 209 ? 6.676 -9.062 -6.035 1 98.56 209 CYS A C 1
ATOM 1581 O O . CYS A 1 209 ? 5.836 -8.625 -6.824 1 98.56 209 CYS A O 1
ATOM 1583 N N . LEU A 1 210 ? 6.84 -8.617 -4.836 1 98.56 210 LEU A N 1
ATOM 1584 C CA . LEU A 1 210 ? 6.133 -7.434 -4.363 1 98.56 210 LEU A CA 1
ATOM 1585 C C . LEU A 1 210 ? 7.047 -6.211 -4.371 1 98.56 210 LEU A C 1
ATOM 1587 O O . LEU A 1 210 ? 8.141 -6.246 -3.801 1 98.56 210 LEU A O 1
ATOM 1591 N N . TYR A 1 211 ? 6.652 -5.164 -5.066 1 97.62 211 TYR A N 1
ATOM 1592 C CA . TYR A 1 211 ? 7.352 -3.887 -5.082 1 97.62 211 TYR A CA 1
ATOM 1593 C C . TYR A 1 211 ? 6.652 -2.873 -4.184 1 97.62 211 TYR A C 1
ATOM 1595 O O . TYR A 1 211 ? 5.652 -2.268 -4.578 1 97.62 211 TYR A O 1
ATOM 1603 N N . SER A 1 212 ? 7.113 -2.703 -3.029 1 97.19 212 SER A N 1
ATOM 1604 C CA . SER A 1 212 ? 6.555 -1.833 -2 1 97.19 212 SER A CA 1
ATOM 1605 C C . SER A 1 212 ? 7.656 -1.151 -1.195 1 97.19 212 SER A C 1
ATOM 1607 O O . SER A 1 212 ? 8.688 -0.765 -1.748 1 97.19 212 SER A O 1
ATOM 1609 N N . SER A 1 213 ? 7.391 -0.851 0.1 1 94.56 213 SER A N 1
ATOM 1610 C CA . SER A 1 213 ? 8.43 -0.231 0.914 1 94.56 213 SER A CA 1
ATOM 1611 C C . SER A 1 213 ? 9.703 -1.071 0.918 1 94.56 213 SER A C 1
ATOM 1613 O O . SER A 1 213 ? 10.812 -0.533 1.01 1 94.56 213 SER A O 1
ATOM 1615 N N . SER A 1 214 ? 9.461 -2.354 0.815 1 95.25 214 SER A N 1
ATOM 1616 C CA . SER A 1 214 ? 10.516 -3.32 0.536 1 95.25 214 SER A CA 1
ATOM 1617 C C . SER A 1 214 ? 10.188 -4.16 -0.692 1 95.25 214 SER A C 1
ATOM 1619 O O . SER A 1 214 ? 9.047 -4.176 -1.151 1 95.25 214 SER A O 1
ATOM 1621 N N . THR A 1 215 ? 11.188 -4.734 -1.242 1 97.44 215 THR A N 1
ATOM 1622 C CA . THR A 1 215 ? 10.961 -5.676 -2.332 1 97.44 215 THR A CA 1
ATOM 1623 C C . THR A 1 215 ? 11.047 -7.113 -1.828 1 97.44 215 THR A C 1
ATOM 1625 O O . THR A 1 215 ? 12.055 -7.516 -1.242 1 97.44 215 THR A O 1
ATOM 1628 N N . PHE A 1 216 ? 9.977 -7.828 -2.062 1 98.25 216 PHE A N 1
ATOM 1629 C CA . PHE A 1 216 ? 9.891 -9.211 -1.609 1 98.25 216 PHE A CA 1
ATOM 1630 C C . PHE A 1 216 ? 9.789 -10.164 -2.795 1 98.25 216 PHE A C 1
ATOM 1632 O O . PHE A 1 216 ? 9.109 -9.867 -3.781 1 98.25 216 PHE A O 1
ATOM 1639 N N . LEU A 1 217 ? 10.484 -11.234 -2.684 1 98.62 217 LEU A N 1
ATOM 1640 C CA . LEU A 1 217 ? 10.273 -12.391 -3.545 1 98.62 217 LEU A CA 1
ATOM 1641 C C . LEU A 1 217 ? 9.773 -13.586 -2.738 1 98.62 217 LEU A C 1
ATOM 1643 O O . LEU A 1 217 ? 10.484 -14.094 -1.869 1 98.62 217 LEU A O 1
ATOM 1647 N N . VAL A 1 218 ? 8.562 -13.977 -3 1 98.69 218 VAL A N 1
ATOM 1648 C CA . VAL A 1 218 ? 7.949 -15.117 -2.33 1 98.69 218 VAL A CA 1
ATOM 1649 C C . VAL A 1 218 ? 7.789 -16.266 -3.318 1 98.69 218 VAL A C 1
ATOM 1651 O O . VAL A 1 218 ? 7.32 -16.078 -4.441 1 98.69 218 VAL A O 1
ATOM 1654 N N . LEU A 1 219 ? 8.203 -17.453 -2.904 1 98.19 219 LEU A N 1
ATOM 1655 C CA . LEU A 1 219 ? 8.125 -18.531 -3.875 1 98.19 219 LEU A CA 1
ATOM 1656 C C . LEU A 1 219 ? 7.812 -19.859 -3.186 1 98.19 219 LEU A C 1
ATOM 1658 O O . LEU A 1 219 ? 7.973 -19.984 -1.969 1 98.19 219 LEU A O 1
ATOM 1662 N N . THR A 1 220 ? 7.293 -20.781 -3.924 1 97.31 220 THR A N 1
ATOM 1663 C CA . THR A 1 220 ? 7.145 -22.188 -3.551 1 97.31 220 THR A CA 1
ATOM 1664 C C . THR A 1 220 ? 7.633 -23.109 -4.672 1 97.31 220 THR A C 1
ATOM 1666 O O . THR A 1 220 ? 7.484 -22.781 -5.852 1 97.31 220 THR A O 1
ATOM 1669 N N . LEU A 1 221 ? 8.266 -24.141 -4.285 1 94.5 221 LEU A N 1
ATOM 1670 C CA . LEU A 1 221 ? 8.672 -25.219 -5.195 1 94.5 221 LEU A CA 1
ATOM 1671 C C . LEU A 1 221 ? 7.84 -26.469 -4.965 1 94.5 221 LEU A C 1
ATOM 1673 O O . LEU A 1 221 ? 8.258 -27.578 -5.324 1 94.5 221 LEU A O 1
ATOM 1677 N N . GLY A 1 222 ? 6.66 -26.25 -4.344 1 93.31 222 GLY A N 1
ATOM 1678 C CA . GLY A 1 222 ? 5.754 -27.359 -4.086 1 93.31 222 GLY A CA 1
ATOM 1679 C C . GLY A 1 222 ? 5.926 -27.953 -2.701 1 93.31 222 GLY A C 1
ATOM 1680 O O . GLY A 1 222 ? 5.281 -28.953 -2.369 1 93.31 222 GLY A O 1
ATOM 1681 N N . ASN A 1 223 ? 6.82 -27.391 -1.916 1 92.75 223 ASN A N 1
ATOM 1682 C CA . ASN A 1 223 ? 7.047 -27.812 -0.535 1 92.75 223 ASN A CA 1
ATOM 1683 C C . ASN A 1 223 ? 7.352 -26.609 0.363 1 92.75 223 ASN A C 1
ATOM 1685 O O . ASN A 1 223 ? 8.5 -26.391 0.738 1 92.75 223 ASN A O 1
ATOM 1689 N N . GLY A 1 224 ? 6.328 -25.984 0.785 1 94.88 224 GLY A N 1
ATOM 1690 C CA . GLY A 1 224 ? 6.477 -24.812 1.649 1 94.88 224 GLY A CA 1
ATOM 1691 C C . GLY A 1 224 ? 6.539 -23.516 0.885 1 94.88 224 GLY A C 1
ATOM 1692 O O . GLY A 1 224 ? 6.582 -23.5 -0.347 1 94.88 224 GLY A O 1
ATOM 1693 N N . VAL A 1 225 ? 6.5 -22.438 1.628 1 97.31 225 VAL A N 1
ATOM 1694 C CA . VAL A 1 225 ? 6.574 -21.094 1.063 1 97.31 225 VAL A CA 1
ATOM 1695 C C . VAL A 1 225 ? 7.727 -20.328 1.707 1 97.31 225 VAL A C 1
ATOM 1697 O O . VAL A 1 225 ? 7.879 -20.344 2.932 1 97.31 225 VAL A O 1
ATOM 1700 N N . TYR A 1 226 ? 8.516 -19.672 0.884 1 96.25 226 TYR A N 1
ATOM 1701 C CA . TYR A 1 226 ? 9.719 -18.969 1.341 1 96.25 226 TYR A CA 1
ATOM 1702 C C . TYR A 1 226 ? 9.703 -17.516 0.929 1 96.25 226 TYR A C 1
ATOM 1704 O O . TYR A 1 226 ? 9.406 -17.188 -0.226 1 96.25 226 TYR A O 1
ATOM 1712 N N . VAL A 1 227 ? 9.984 -16.672 1.905 1 96.69 227 VAL A N 1
ATOM 1713 C CA . VAL A 1 227 ? 9.984 -15.234 1.647 1 96.69 227 VAL A CA 1
ATOM 1714 C C . VAL A 1 227 ? 11.422 -14.703 1.649 1 96.69 227 VAL A C 1
ATOM 1716 O O . VAL A 1 227 ? 12.164 -14.914 2.611 1 96.69 227 VAL A O 1
ATOM 1719 N N . PHE A 1 228 ? 11.773 -14.094 0.6 1 97 228 PHE A N 1
ATOM 1720 C CA . PHE A 1 228 ? 13.055 -13.398 0.477 1 97 228 PHE A CA 1
ATOM 1721 C C . PHE A 1 228 ? 12.844 -11.891 0.413 1 97 228 PHE A C 1
ATOM 1723 O O . PHE A 1 228 ? 11.891 -11.414 -0.216 1 97 228 PHE A O 1
ATOM 1730 N N . THR A 1 229 ? 13.68 -11.156 1.04 1 96.19 229 THR A N 1
ATOM 1731 C CA . THR A 1 229 ? 13.672 -9.695 1.004 1 96.19 229 THR A CA 1
ATOM 1732 C C . THR A 1 229 ? 14.93 -9.172 0.308 1 96.19 229 THR A C 1
ATOM 1734 O O . THR A 1 229 ? 16.031 -9.672 0.54 1 96.19 229 THR A O 1
ATOM 1737 N N . LEU A 1 230 ? 14.734 -8.195 -0.557 1 96.94 230 LEU A N 1
ATOM 1738 C CA . LEU A 1 230 ? 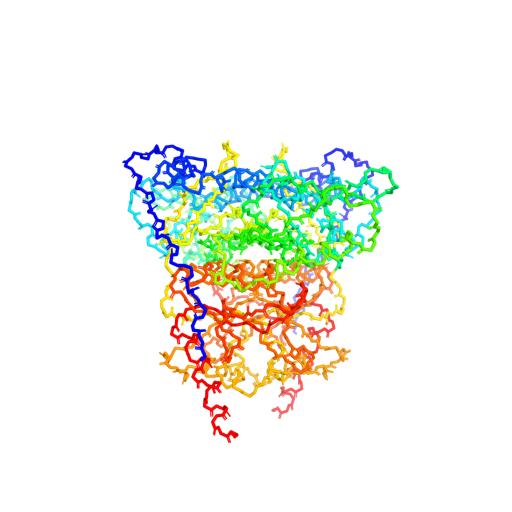15.867 -7.637 -1.286 1 96.94 230 LEU A CA 1
ATOM 1739 C C . LEU A 1 230 ? 16.703 -6.742 -0.382 1 96.94 230 LEU A C 1
ATOM 1741 O O . LEU A 1 230 ? 16.203 -5.754 0.16 1 96.94 230 LEU A O 1
ATOM 1745 N N . ASP A 1 231 ? 17.906 -7.113 -0.149 1 94.38 231 ASP A N 1
ATOM 1746 C CA . ASP A 1 231 ? 18.891 -6.238 0.469 1 94.38 231 ASP A CA 1
ATOM 1747 C C . ASP A 1 231 ? 19.625 -5.41 -0.584 1 94.38 231 ASP A C 1
ATOM 1749 O O . ASP A 1 231 ? 20.562 -5.891 -1.218 1 94.38 231 ASP A O 1
ATOM 1753 N N . GLU A 1 232 ? 19.266 -4.227 -0.698 1 91.56 232 GLU A N 1
ATOM 1754 C CA . GLU A 1 232 ? 19.781 -3.371 -1.761 1 91.56 232 GLU A CA 1
ATOM 1755 C C . GLU A 1 232 ? 21.25 -3.023 -1.524 1 91.56 232 GLU A C 1
ATOM 1757 O O . GLU A 1 232 ? 21.953 -2.619 -2.451 1 91.56 232 GLU A O 1
ATOM 1762 N N . THR A 1 233 ? 21.703 -3.146 -0.294 1 88.5 233 THR A N 1
ATOM 1763 C CA . THR A 1 233 ? 23.094 -2.818 0.011 1 88.5 233 THR A CA 1
ATOM 1764 C C . THR A 1 233 ? 24.047 -3.801 -0.669 1 88.5 233 THR A C 1
ATOM 1766 O O . THR A 1 233 ? 25.156 -3.426 -1.078 1 88.5 233 THR A O 1
ATOM 1769 N N . ILE A 1 234 ? 23.609 -5.047 -0.834 1 90.25 234 ILE A N 1
ATOM 1770 C CA . ILE A 1 234 ? 24.469 -6.043 -1.465 1 90.25 234 ILE A CA 1
ATOM 1771 C C . ILE A 1 234 ? 23.828 -6.535 -2.76 1 90.25 234 ILE A C 1
ATOM 1773 O O . ILE A 1 234 ? 24.422 -7.328 -3.492 1 90.25 234 ILE A O 1
ATOM 1777 N N . GLY A 1 235 ? 22.562 -6.137 -3.006 1 93.06 235 GLY A N 1
ATOM 1778 C CA . GLY A 1 235 ? 21.875 -6.465 -4.246 1 93.06 235 GLY A CA 1
ATOM 1779 C C . GLY A 1 235 ? 21.422 -7.91 -4.312 1 93.06 235 GLY A C 1
ATOM 1780 O O . GLY A 1 235 ? 21.469 -8.531 -5.379 1 93.06 235 GLY A O 1
ATOM 1781 N N . GLU A 1 236 ? 21.109 -8.469 -3.16 1 95.31 236 GLU A N 1
ATOM 1782 C CA . GLU A 1 236 ? 20.719 -9.875 -3.113 1 95.31 236 GLU A CA 1
ATOM 1783 C C . GLU A 1 236 ? 19.391 -10.047 -2.375 1 95.31 236 GLU A C 1
ATOM 1785 O O . GLU A 1 236 ? 19.125 -9.359 -1.383 1 95.31 236 GLU A O 1
ATOM 1790 N N . PHE A 1 237 ? 18.609 -10.938 -2.914 1 96.94 237 PHE A N 1
ATOM 1791 C CA . PHE A 1 237 ? 17.469 -11.406 -2.121 1 96.94 237 PHE A CA 1
ATOM 1792 C C . PHE A 1 237 ? 17.938 -12.312 -0.989 1 96.94 237 PHE A C 1
ATOM 1794 O O . PHE A 1 237 ? 18.641 -13.305 -1.228 1 96.94 237 PHE A O 1
ATOM 1801 N N . VAL A 1 238 ? 17.531 -11.969 0.229 1 94.94 238 VAL A N 1
ATOM 1802 C CA . VAL A 1 238 ? 17.953 -12.703 1.42 1 94.94 238 VAL A CA 1
ATOM 1803 C C . VAL A 1 238 ? 16.734 -13.328 2.092 1 94.94 238 VAL A C 1
ATOM 1805 O O . VAL A 1 238 ? 15.688 -12.68 2.227 1 94.94 238 VAL A O 1
ATOM 1808 N N . LEU A 1 239 ? 16.859 -14.625 2.492 1 93.94 239 LEU A N 1
ATOM 1809 C CA . LEU A 1 239 ? 15.766 -15.336 3.127 1 93.94 239 LEU A CA 1
ATOM 1810 C C . LEU A 1 239 ? 15.359 -14.664 4.434 1 93.94 239 LEU A C 1
ATOM 1812 O O . LEU A 1 239 ? 16.156 -14.594 5.375 1 93.94 239 LEU A O 1
ATOM 1816 N N . SER A 1 240 ? 14.203 -14.133 4.465 1 91.62 240 SER A N 1
ATOM 1817 C CA . SER A 1 240 ? 13.727 -13.43 5.652 1 91.62 240 SER A CA 1
ATOM 1818 C C . SER A 1 240 ? 12.781 -14.297 6.469 1 91.62 240 SER A C 1
ATOM 1820 O O . SER A 1 240 ? 12.797 -14.258 7.699 1 91.62 240 SER A O 1
ATOM 1822 N N . LYS A 1 241 ? 11.898 -15.086 5.777 1 90.88 241 LYS A N 1
ATOM 1823 C CA . LYS A 1 241 ? 10.984 -16.016 6.449 1 90.88 241 LYS A CA 1
ATOM 1824 C C . LYS A 1 241 ? 10.969 -17.375 5.754 1 90.88 241 LYS A C 1
ATOM 1826 O O . LYS A 1 241 ? 10.422 -17.5 4.656 1 90.88 241 LYS A O 1
ATOM 1831 N N . PRO A 1 242 ? 11.516 -18.359 6.41 1 91.44 242 PRO A N 1
ATOM 1832 C CA . PRO A 1 242 ? 11.453 -19.703 5.832 1 91.44 242 PRO A CA 1
ATOM 1833 C C . PRO A 1 242 ? 10.148 -20.422 6.16 1 91.44 242 PRO A C 1
ATOM 1835 O O . PRO A 1 242 ? 9.688 -20.391 7.301 1 91.44 242 PRO A O 1
ATOM 1838 N N . ASN A 1 243 ? 9.484 -21 5.215 1 92.5 243 ASN A N 1
ATOM 1839 C CA . ASN A 1 243 ? 8.328 -21.875 5.375 1 92.5 243 ASN A CA 1
ATOM 1840 C C . ASN A 1 243 ? 7.199 -21.188 6.129 1 92.5 243 ASN A C 1
ATOM 1842 O O . ASN A 1 243 ? 6.73 -21.688 7.152 1 92.5 243 ASN A O 1
ATOM 1846 N N . ILE A 1 244 ? 6.824 -20.078 5.582 1 94.06 244 ILE A N 1
ATOM 1847 C CA . ILE A 1 244 ? 5.781 -19.312 6.246 1 94.06 244 ILE A CA 1
ATOM 1848 C C . ILE A 1 244 ? 4.461 -20.078 6.195 1 94.06 244 ILE A C 1
ATOM 1850 O O . ILE A 1 244 ? 4.184 -20.781 5.223 1 94.06 244 ILE A O 1
ATOM 1854 N N . LYS A 1 245 ? 3.723 -19.984 7.277 1 97.44 245 LYS A N 1
ATOM 1855 C CA . LYS A 1 245 ? 2.365 -20.516 7.363 1 97.44 245 LYS A CA 1
ATOM 1856 C C . LYS A 1 245 ? 1.357 -19.406 7.637 1 97.44 245 LYS A C 1
ATOM 1858 O O . LYS A 1 245 ? 1.57 -18.578 8.516 1 97.44 245 LYS A O 1
ATOM 1863 N N . ILE A 1 246 ? 0.375 -19.406 6.891 1 98.19 246 ILE A N 1
ATOM 1864 C CA . ILE A 1 246 ? -0.672 -18.422 7.137 1 98.19 246 ILE A CA 1
ATOM 1865 C C . ILE A 1 246 ? -1.433 -18.781 8.406 1 98.19 246 ILE A C 1
ATOM 1867 O O . ILE A 1 246 ? -1.722 -19.953 8.656 1 98.19 246 ILE A O 1
ATOM 1871 N N . PRO A 1 247 ? -1.745 -17.766 9.266 1 97.88 247 PRO A N 1
ATOM 1872 C CA . PRO A 1 247 ? -2.604 -18.062 10.422 1 97.88 247 PRO A CA 1
ATOM 1873 C C . PRO A 1 247 ? -3.947 -18.672 10.016 1 97.88 247 PRO A C 1
ATOM 1875 O O . PRO A 1 247 ? -4.551 -18.234 9.031 1 97.88 247 PRO A O 1
ATOM 1878 N N . GLU A 1 248 ? -4.398 -19.656 10.734 1 98.06 248 GLU A N 1
ATOM 1879 C CA . GLU A 1 248 ? -5.637 -20.359 10.398 1 98.06 248 GLU A CA 1
ATOM 1880 C C . GLU A 1 248 ? -6.848 -19.438 10.57 1 98.06 248 GLU A C 1
ATOM 1882 O O . GLU A 1 248 ? -7.84 -19.578 9.852 1 98.06 248 GLU A O 1
ATOM 1887 N N . ASP A 1 249 ? -6.797 -18.562 11.617 1 97.88 249 ASP A N 1
ATOM 1888 C CA . ASP A 1 249 ? -7.836 -17.562 11.867 1 97.88 249 ASP A CA 1
ATOM 1889 C C . ASP A 1 249 ? -7.387 -16.172 11.445 1 97.88 249 ASP A C 1
ATOM 1891 O O . ASP A 1 249 ? -6.188 -15.93 11.273 1 97.88 249 ASP A O 1
ATOM 1895 N N . CYS A 1 250 ? -8.375 -15.344 11.188 1 97.81 250 CYS A N 1
ATOM 1896 C CA . CYS A 1 250 ? -8.031 -14 10.75 1 97.81 250 CYS A CA 1
ATOM 1897 C C . CYS A 1 250 ? -9.125 -13.008 11.125 1 97.81 250 CYS A C 1
ATOM 1899 O O . CYS A 1 250 ? -10.188 -13.398 11.609 1 97.81 250 CYS A O 1
ATOM 1901 N N . LYS A 1 251 ? -8.758 -11.734 10.961 1 97 251 LYS A N 1
ATOM 1902 C CA . LYS A 1 251 ? -9.703 -10.656 11.227 1 97 251 LYS A CA 1
ATOM 1903 C C . LYS A 1 251 ? -9.672 -9.602 10.125 1 97 251 LYS A C 1
ATOM 1905 O O . LYS A 1 251 ? -10.109 -8.469 10.328 1 97 251 LYS A O 1
ATOM 1910 N N . ILE A 1 252 ? -9.078 -9.969 9.016 1 97.56 252 ILE A N 1
ATOM 1911 C CA . ILE A 1 252 ? -8.945 -9.016 7.914 1 97.56 252 ILE A CA 1
ATOM 1912 C C . ILE A 1 252 ? -9.484 -9.641 6.629 1 97.56 252 ILE A C 1
ATOM 1914 O O . ILE A 1 252 ? -9.289 -10.828 6.371 1 97.56 252 ILE A O 1
ATOM 1918 N N . TYR A 1 253 ? -10.242 -8.883 5.891 1 98.19 253 TYR A N 1
ATOM 1919 C CA . TYR A 1 253 ? -10.562 -9.305 4.531 1 98.19 253 TYR A CA 1
ATOM 1920 C C . TYR A 1 253 ? -10.219 -8.211 3.529 1 98.19 253 TYR A C 1
ATOM 1922 O O . TYR A 1 253 ? -10.219 -7.023 3.867 1 98.19 253 TYR A O 1
ATOM 1930 N N . SER A 1 254 ? -9.859 -8.594 2.393 1 98.25 254 SER A N 1
ATOM 1931 C CA . SER A 1 254 ? -9.406 -7.715 1.318 1 98.25 254 SER A CA 1
ATOM 1932 C C . SER A 1 254 ? -10.273 -7.871 0.072 1 98.25 254 SER A C 1
ATOM 1934 O O . SER A 1 254 ? -9.961 -8.672 -0.81 1 98.25 254 SER A O 1
ATOM 1936 N N . PHE A 1 255 ? -11.328 -7.07 -0.002 1 97.44 255 PHE A N 1
ATOM 1937 C CA . PHE A 1 255 ? -12.258 -7.031 -1.123 1 97.44 255 PHE A CA 1
ATOM 1938 C C . PHE A 1 255 ? -12.5 -5.598 -1.58 1 97.44 255 PHE A C 1
ATOM 1940 O O . PHE A 1 255 ? -12.438 -4.664 -0.777 1 97.44 255 PHE A O 1
ATOM 1947 N N . ASN A 1 256 ? -12.719 -5.441 -2.859 1 96.31 256 ASN A N 1
ATOM 1948 C CA . ASN A 1 256 ? -13.352 -4.195 -3.287 1 96.31 256 ASN A CA 1
ATOM 1949 C C . ASN A 1 256 ? -14.82 -4.152 -2.895 1 96.31 256 ASN A C 1
ATOM 1951 O O . ASN A 1 256 ? -15.695 -4.441 -3.715 1 96.31 256 ASN A O 1
ATOM 1955 N N . GLU A 1 257 ? -15.109 -3.674 -1.785 1 95.25 257 GLU A N 1
ATOM 1956 C CA . GLU A 1 257 ? -16.438 -3.789 -1.19 1 95.25 257 GLU A CA 1
ATOM 1957 C C . GLU A 1 257 ? -17.438 -2.852 -1.87 1 95.25 257 GLU A C 1
ATOM 1959 O O . GLU A 1 257 ? -18.641 -2.955 -1.652 1 95.25 257 GLU A O 1
ATOM 1964 N N . ALA A 1 258 ? -16.922 -1.969 -2.65 1 95.62 258 ALA A N 1
ATOM 1965 C CA . ALA A 1 258 ? -17.828 -1.139 -3.443 1 95.62 258 ALA A CA 1
ATOM 1966 C C . ALA A 1 258 ? -18.734 -1.997 -4.32 1 95.62 258 ALA A C 1
ATOM 1968 O O . ALA A 1 258 ? -19.797 -1.542 -4.762 1 95.62 258 ALA A O 1
ATOM 1969 N N . ASN A 1 259 ? -18.344 -3.232 -4.57 1 94.81 259 ASN A N 1
ATOM 1970 C CA . ASN A 1 259 ? -19.125 -4.137 -5.414 1 94.81 259 ASN A CA 1
ATOM 1971 C C . ASN A 1 259 ? -20.047 -5.02 -4.586 1 94.81 259 ASN A C 1
ATOM 1973 O O . ASN A 1 259 ? -20.672 -5.949 -5.109 1 94.81 259 ASN A O 1
ATOM 1977 N N . LEU A 1 260 ? -20.219 -4.738 -3.355 1 94.69 260 LEU A N 1
ATOM 1978 C CA . LEU A 1 260 ? -20.938 -5.594 -2.424 1 94.69 260 LEU A CA 1
ATOM 1979 C C . LEU A 1 260 ? -22.312 -5.953 -2.979 1 94.69 260 LEU A C 1
ATOM 1981 O O . LEU A 1 260 ? -22.688 -7.129 -3.014 1 94.69 260 LEU A O 1
ATOM 1985 N N . GLU A 1 261 ? -23.047 -4.965 -3.438 1 93.44 261 GLU A N 1
ATOM 1986 C CA . GLU A 1 261 ? -24.422 -5.172 -3.893 1 93.44 261 GLU A CA 1
ATOM 1987 C C . GLU A 1 261 ? -24.453 -5.973 -5.195 1 93.44 261 GLU A C 1
ATOM 1989 O O . GLU A 1 261 ? -25.5 -6.5 -5.578 1 93.44 261 GLU A O 1
ATOM 1994 N N . LYS A 1 262 ? -23.312 -6.059 -5.859 1 94.31 262 LYS A N 1
ATOM 1995 C CA . LYS A 1 262 ? -23.234 -6.77 -7.133 1 94.31 262 LYS A CA 1
ATOM 1996 C C . LYS A 1 262 ? -22.844 -8.227 -6.93 1 94.31 262 LYS A C 1
ATOM 1998 O O . LYS A 1 262 ? -22.969 -9.047 -7.844 1 94.31 262 LYS A O 1
ATOM 2003 N N . TRP A 1 263 ? -22.359 -8.531 -5.75 1 95.31 263 TRP A N 1
ATOM 2004 C CA . TRP A 1 263 ? -21.969 -9.906 -5.48 1 95.31 263 TRP A CA 1
ATOM 2005 C C . TRP A 1 263 ? -23.188 -10.805 -5.312 1 95.31 263 TRP A C 1
ATOM 2007 O O . TRP A 1 263 ? -24.312 -10.312 -5.176 1 95.31 263 TRP A O 1
ATOM 2017 N N . ASP A 1 264 ? -23 -12.102 -5.473 1 93.12 264 ASP A N 1
ATOM 2018 C CA . ASP A 1 264 ? -24.109 -13.031 -5.258 1 93.12 264 ASP A CA 1
ATOM 2019 C C . ASP A 1 264 ? -24.453 -13.148 -3.775 1 93.12 264 ASP A C 1
ATOM 2021 O O . ASP A 1 264 ? -23.719 -12.648 -2.92 1 93.12 264 ASP A O 1
ATOM 2025 N N . GLU A 1 265 ? -25.5 -13.711 -3.457 1 94.5 265 GLU A N 1
ATOM 2026 C CA . GLU A 1 265 ? -26.094 -13.727 -2.117 1 94.5 265 GLU A CA 1
ATOM 2027 C C . GLU A 1 265 ? -25.156 -14.398 -1.118 1 94.5 265 GLU A C 1
ATOM 2029 O O . GLU A 1 265 ? -24.953 -13.898 -0.011 1 94.5 265 GLU A O 1
ATOM 2034 N N . PRO A 1 266 ? -24.562 -15.555 -1.435 1 95.88 266 PRO A N 1
ATOM 2035 C CA . PRO A 1 266 ? -23.688 -16.203 -0.455 1 95.88 266 PRO A CA 1
ATOM 2036 C C . PRO A 1 266 ? -22.531 -15.305 -0.022 1 95.88 266 PRO A C 1
ATOM 2038 O O . PRO A 1 266 ? -22.203 -15.227 1.169 1 95.88 266 PRO A O 1
ATOM 2041 N N . MET A 1 267 ? -21.922 -14.617 -0.945 1 96.38 267 MET A N 1
ATOM 2042 C CA . MET A 1 267 ? -20.797 -13.734 -0.62 1 96.38 267 MET A CA 1
ATOM 2043 C C . MET A 1 267 ? -21.266 -12.555 0.226 1 96.38 267 MET A C 1
ATOM 2045 O O . MET A 1 267 ? -20.578 -12.164 1.175 1 96.38 267 MET A O 1
ATOM 2049 N N . GLN A 1 268 ? -22.391 -11.969 -0.124 1 96.44 268 GLN A N 1
ATOM 2050 C CA . GLN A 1 268 ? -22.938 -10.859 0.647 1 96.44 268 GLN A CA 1
ATOM 2051 C C . GLN A 1 268 ? -23.203 -11.266 2.096 1 96.44 268 GLN A C 1
ATOM 2053 O O . GLN A 1 268 ? -22.875 -10.516 3.021 1 96.44 268 GLN A O 1
ATOM 2058 N N . LYS A 1 269 ? -23.719 -12.43 2.266 1 97 269 LYS A N 1
ATOM 2059 C CA . LYS A 1 269 ? -24.047 -12.93 3.598 1 97 269 LYS A CA 1
ATOM 2060 C C . LYS A 1 269 ? -22.797 -13.102 4.441 1 97 269 LYS A C 1
ATOM 2062 O O . LYS A 1 269 ? -22.75 -12.68 5.602 1 97 269 LYS A O 1
ATOM 2067 N N . VAL A 1 270 ? -21.781 -13.695 3.879 1 97.88 270 VAL A N 1
ATOM 2068 C CA . VAL A 1 270 ? -20.547 -13.992 4.621 1 97.88 270 VAL A CA 1
ATOM 2069 C C . VAL A 1 270 ? -19.875 -12.688 5.035 1 97.88 270 VAL A C 1
ATOM 2071 O O . VAL A 1 270 ? -19.453 -12.531 6.184 1 97.88 270 VAL A O 1
ATOM 2074 N N . VAL A 1 271 ? -19.781 -11.75 4.113 1 97.56 271 VAL A N 1
ATOM 2075 C CA . VAL A 1 271 ? -19.109 -10.484 4.395 1 97.56 271 VAL A CA 1
ATOM 2076 C C . VAL A 1 271 ? -19.875 -9.719 5.465 1 97.56 271 VAL A C 1
ATOM 2078 O O . VAL A 1 271 ? -19.281 -9.109 6.355 1 97.56 271 VAL A O 1
ATOM 2081 N N . LYS A 1 272 ? -21.172 -9.734 5.367 1 96.5 272 LYS A N 1
ATOM 2082 C CA . LYS A 1 272 ? -21.984 -9.086 6.391 1 96.5 272 LYS A CA 1
ATOM 2083 C C . LYS A 1 272 ? -21.734 -9.703 7.766 1 96.5 272 LYS A C 1
ATOM 2085 O O . LYS A 1 272 ? -21.609 -8.984 8.758 1 96.5 272 LYS A O 1
ATOM 2090 N N . ARG A 1 273 ? -21.641 -11.023 7.828 1 97.38 273 ARG A N 1
ATOM 2091 C CA . ARG A 1 273 ? -21.359 -11.711 9.086 1 97.38 273 ARG A CA 1
ATOM 2092 C C . ARG A 1 273 ? -19.984 -11.32 9.633 1 97.38 273 ARG A C 1
ATOM 2094 O O . ARG A 1 273 ? -19.812 -11.18 10.844 1 97.38 273 ARG A O 1
ATOM 2101 N N . TRP A 1 274 ? -19 -11.219 8.742 1 97.88 274 TRP A N 1
ATOM 2102 C CA . TRP A 1 274 ? -17.656 -10.805 9.148 1 97.88 274 TRP A CA 1
ATOM 2103 C C . TRP A 1 274 ? -17.672 -9.398 9.734 1 97.88 274 TRP A C 1
ATOM 2105 O O . TRP A 1 274 ? -17 -9.117 10.734 1 97.88 274 TRP A O 1
ATOM 2115 N N . ARG A 1 275 ? -18.469 -8.516 9.141 1 96.38 275 ARG A N 1
ATOM 2116 C CA . ARG A 1 275 ? -18.547 -7.137 9.602 1 96.38 275 ARG A CA 1
ATOM 2117 C C . ARG A 1 275 ? -19.219 -7.055 10.969 1 96.38 275 ARG A C 1
ATOM 2119 O O . ARG A 1 275 ? -18.812 -6.258 11.82 1 96.38 275 ARG A O 1
ATOM 2126 N N . GLU A 1 276 ? -20.172 -7.895 11.18 1 95.44 276 GLU A N 1
ATOM 2127 C CA . GLU A 1 276 ? -21 -7.82 12.375 1 95.44 276 GLU A CA 1
ATOM 2128 C C . GLU A 1 276 ? -20.422 -8.688 13.5 1 95.44 276 GLU A C 1
ATOM 2130 O O . GLU A 1 276 ? -20.859 -8.594 14.648 1 95.44 276 GLU A O 1
ATOM 2135 N N . GLY A 1 277 ? -19.547 -9.469 13.188 1 96 277 GLY A N 1
ATOM 2136 C CA . GLY A 1 277 ? -18.984 -10.367 14.18 1 96 277 GLY A CA 1
ATOM 2137 C C . GLY A 1 277 ? -19.891 -11.555 14.484 1 96 277 GLY A C 1
ATOM 2138 O O . GLY A 1 277 ? -19.938 -12.023 15.617 1 96 277 GLY A O 1
ATOM 2139 N N . THR A 1 278 ? -20.625 -11.969 13.5 1 96.38 278 THR A N 1
ATOM 2140 C CA . THR A 1 278 ? -21.547 -13.078 13.688 1 96.38 278 THR A CA 1
ATOM 2141 C C . THR A 1 278 ? -21.141 -14.273 12.836 1 96.38 278 THR A C 1
ATOM 2143 O O . THR A 1 278 ? -21.875 -15.258 12.734 1 96.38 278 THR A O 1
ATOM 2146 N N . GLY A 1 279 ? -19.984 -14.164 12.219 1 95.81 279 GLY A N 1
ATOM 2147 C CA . GLY A 1 279 ? -19.469 -15.289 11.453 1 95.81 279 GLY A CA 1
ATOM 2148 C C . GLY A 1 279 ? -19 -16.438 12.32 1 95.81 279 GLY A C 1
ATOM 2149 O O . GLY A 1 279 ? -19.219 -16.438 13.531 1 95.81 279 GLY A O 1
ATOM 2150 N N . LYS A 1 280 ? -18.391 -17.391 11.758 1 95.38 280 LYS A N 1
ATOM 2151 C CA . LYS A 1 280 ? -17.984 -18.609 12.453 1 95.38 280 LYS A CA 1
ATOM 2152 C C . LYS A 1 280 ? -16.984 -18.312 13.555 1 95.38 280 LYS A C 1
ATOM 2154 O O . LYS A 1 280 ? -17 -18.953 14.617 1 95.38 280 LYS A O 1
ATOM 2159 N N . SER A 1 281 ? -16.125 -17.344 13.32 1 95.62 281 SER A N 1
ATOM 2160 C CA . SER A 1 281 ? -15.094 -17.016 14.297 1 95.62 281 SER A CA 1
ATOM 2161 C C . SER A 1 281 ? -15.656 -16.156 15.43 1 95.62 281 SER A C 1
ATOM 2163 O O . SER A 1 281 ? -15.047 -16.047 16.484 1 95.62 281 SER A O 1
ATOM 2165 N N . GLY A 1 282 ? -16.719 -15.477 15.172 1 95.88 282 GLY A N 1
ATOM 2166 C CA . GLY A 1 282 ? -17.297 -14.562 16.141 1 95.88 282 GLY A CA 1
ATOM 2167 C C . GLY A 1 282 ? -16.578 -13.227 16.219 1 95.88 282 GLY A C 1
ATOM 2168 O O . GLY A 1 282 ? -16.969 -12.352 16.984 1 95.88 282 GLY A O 1
ATOM 2169 N N . GLU A 1 283 ? -15.57 -13.086 15.453 1 95.38 283 GLU A N 1
ATOM 2170 C CA . GLU A 1 283 ? -14.781 -11.867 15.477 1 95.38 283 GLU A CA 1
ATOM 2171 C C . GLU A 1 283 ? -15.273 -10.867 14.43 1 95.38 283 GLU A C 1
ATOM 2173 O O . GLU A 1 283 ? -15.766 -11.258 13.367 1 95.38 283 GLU A O 1
ATOM 2178 N N . ARG A 1 284 ? -15.125 -9.594 14.734 1 95.5 284 ARG A N 1
ATOM 2179 C CA . ARG A 1 284 ? -15.359 -8.555 13.742 1 95.5 284 ARG A CA 1
ATOM 2180 C C . ARG A 1 284 ? -14.125 -8.328 12.875 1 95.5 284 ARG A C 1
ATOM 2182 O O . ARG A 1 284 ? -13.016 -8.18 13.398 1 95.5 284 ARG A O 1
ATOM 2189 N N . PHE A 1 285 ? -14.359 -8.336 11.625 1 97.38 285 PHE A N 1
ATOM 2190 C CA . PHE A 1 285 ? -13.25 -8.195 10.688 1 97.38 285 PHE A CA 1
ATOM 2191 C C . PHE A 1 285 ? -13.016 -6.727 10.344 1 97.38 285 PHE A C 1
ATOM 2193 O O . PHE A 1 285 ? -13.883 -5.883 10.594 1 97.38 285 PHE A O 1
ATOM 2200 N N . SER A 1 286 ? -11.844 -6.43 9.891 1 96.5 286 SER A N 1
ATOM 2201 C CA . SER A 1 286 ? -11.469 -5.148 9.297 1 96.5 286 SER A CA 1
ATOM 2202 C C . SER A 1 286 ? -11.234 -5.285 7.797 1 96.5 286 SER A C 1
ATOM 2204 O O . SER A 1 286 ? -10.781 -6.328 7.324 1 96.5 286 SER A O 1
ATOM 2206 N N . SER A 1 287 ? -11.562 -4.246 7.109 1 97.12 287 SER A N 1
ATOM 2207 C CA . SER A 1 287 ? -11.367 -4.246 5.66 1 97.12 287 SER A CA 1
ATOM 2208 C C . SER A 1 287 ? -10.055 -3.584 5.273 1 97.12 287 SER A C 1
ATOM 2210 O O . SER A 1 287 ? -9.695 -2.541 5.824 1 97.12 287 SER A O 1
ATOM 2212 N N . ARG A 1 288 ? -9.25 -4.215 4.492 1 97.12 288 ARG A N 1
ATOM 2213 C CA . ARG A 1 288 ? -8.062 -3.701 3.816 1 97.12 288 ARG A CA 1
ATOM 2214 C C . ARG A 1 288 ? -8.078 -4.062 2.336 1 97.12 288 ARG A C 1
ATOM 2216 O O . ARG A 1 288 ? -8.367 -5.207 1.974 1 97.12 288 ARG A O 1
ATOM 2223 N N . TYR A 1 289 ? -7.777 -3.074 1.521 1 97.56 289 TYR A N 1
ATOM 2224 C CA . TYR A 1 289 ? -7.762 -3.381 0.095 1 97.56 289 TYR A CA 1
ATOM 2225 C C . TYR A 1 289 ? -6.855 -2.418 -0.66 1 97.56 289 TYR A C 1
ATOM 2227 O O . TYR A 1 289 ? -7.277 -1.327 -1.046 1 97.56 289 TYR A O 1
ATOM 2235 N N . ILE A 1 290 ? -5.707 -2.887 -0.996 1 96.62 290 ILE A N 1
ATOM 2236 C CA . ILE A 1 290 ? -4.688 -2.098 -1.678 1 96.62 290 ILE A CA 1
ATOM 2237 C C . ILE A 1 290 ? -5.062 -1.932 -3.148 1 96.62 290 ILE A C 1
ATOM 2239 O O . ILE A 1 290 ? -4.805 -0.883 -3.746 1 96.62 290 ILE A O 1
ATOM 2243 N N . GLY A 1 291 ? -5.66 -2.922 -3.775 1 94.44 291 GLY A N 1
ATOM 2244 C CA . GLY A 1 291 ? -5.961 -2.912 -5.195 1 94.44 291 GLY A CA 1
ATOM 2245 C C . GLY A 1 291 ? -4.898 -3.586 -6.039 1 94.44 291 GLY A C 1
ATOM 2246 O O . GLY A 1 291 ? -4.805 -3.346 -7.242 1 94.44 291 GLY A O 1
ATOM 2247 N N . SER A 1 292 ? -4.008 -4.234 -5.508 1 95.38 292 SER A N 1
ATOM 2248 C CA . SER A 1 292 ? -3.037 -5.152 -6.098 1 95.38 292 SER A CA 1
ATOM 2249 C C . SER A 1 292 ? -3.088 -6.52 -5.422 1 95.38 292 SER A C 1
ATOM 2251 O O . SER A 1 292 ? -2.893 -6.625 -4.207 1 95.38 292 SER A O 1
ATOM 2253 N N . MET A 1 293 ? -3.361 -7.539 -6.188 1 97.19 293 MET A N 1
ATOM 2254 C CA . MET A 1 293 ? -3.477 -8.883 -5.621 1 97.19 293 MET A CA 1
ATOM 2255 C C . MET A 1 293 ? -2.207 -9.266 -4.871 1 97.19 293 MET A C 1
ATOM 2257 O O . MET A 1 293 ? -2.273 -9.789 -3.756 1 97.19 293 MET A O 1
ATOM 2261 N N . VAL A 1 294 ? -1.074 -8.992 -5.465 1 98.31 294 VAL A N 1
ATOM 2262 C CA . VAL A 1 294 ? 0.197 -9.367 -4.852 1 98.31 294 VAL A CA 1
ATOM 2263 C C . VAL A 1 294 ? 0.333 -8.695 -3.488 1 98.31 294 VAL A C 1
ATOM 2265 O O . VAL A 1 294 ? 0.672 -9.352 -2.5 1 98.31 294 VAL A O 1
ATOM 2268 N N . GLY A 1 295 ? 0.044 -7.375 -3.451 1 97.69 295 GLY A N 1
ATOM 2269 C CA . GLY A 1 295 ? 0.125 -6.664 -2.186 1 97.69 295 GLY A CA 1
ATOM 2270 C C . GLY A 1 295 ? -0.856 -7.176 -1.149 1 97.69 295 GLY A C 1
ATOM 2271 O O . GLY A 1 295 ? -0.491 -7.383 0.01 1 97.69 295 GLY A O 1
ATOM 2272 N N . ASP A 1 296 ? -2.074 -7.406 -1.5 1 98.06 296 ASP A N 1
ATOM 2273 C CA . ASP A 1 296 ? -3.117 -7.855 -0.584 1 98.06 296 ASP A CA 1
ATOM 2274 C C . ASP A 1 296 ? -2.852 -9.281 -0.11 1 98.06 296 ASP A C 1
ATOM 2276 O O . ASP A 1 296 ? -3.012 -9.594 1.073 1 98.06 296 ASP A O 1
ATOM 2280 N N . VAL A 1 297 ? -2.412 -10.156 -1.009 1 98.56 297 VAL A N 1
ATOM 2281 C CA . VAL A 1 297 ? -2.16 -11.555 -0.66 1 98.56 297 VAL A CA 1
ATOM 2282 C C . VAL A 1 297 ? -0.924 -11.648 0.231 1 98.56 297 VAL A C 1
ATOM 2284 O O . VAL A 1 297 ? -0.878 -12.461 1.154 1 98.56 297 VAL A O 1
ATOM 2287 N N . HIS A 1 298 ? 0.067 -10.812 -0.058 1 98.38 298 HIS A N 1
ATOM 2288 C CA . HIS A 1 298 ? 1.256 -10.797 0.786 1 98.38 298 HIS A CA 1
ATOM 2289 C C . HIS A 1 298 ? 0.901 -10.477 2.234 1 98.38 298 HIS A C 1
ATOM 2291 O O . HIS A 1 298 ? 1.349 -11.164 3.154 1 98.38 298 HIS A O 1
ATOM 2297 N N . ARG A 1 299 ? 0.119 -9.43 2.426 1 97 299 ARG A N 1
ATOM 2298 C CA . ARG A 1 299 ? -0.346 -9.094 3.768 1 97 299 ARG A CA 1
ATOM 2299 C C . ARG A 1 299 ? -1.141 -10.242 4.379 1 97 299 ARG A C 1
ATOM 2301 O O . ARG A 1 299 ? -0.979 -10.555 5.559 1 97 299 ARG A O 1
ATOM 2308 N N . THR A 1 300 ? -2.008 -10.859 3.602 1 97.94 300 THR A N 1
ATOM 2309 C CA . THR A 1 300 ? -2.848 -11.969 4.027 1 97.94 300 THR A CA 1
ATOM 2310 C C . THR A 1 300 ? -1.993 -13.141 4.504 1 97.94 300 THR A C 1
ATOM 2312 O O . THR A 1 300 ? -2.287 -13.758 5.531 1 97.94 300 THR A O 1
ATOM 2315 N N . LEU A 1 301 ? -0.933 -13.414 3.766 1 97.94 301 LEU A N 1
ATOM 2316 C CA . LEU A 1 301 ? -0.043 -14.523 4.105 1 97.94 301 LEU A CA 1
ATOM 2317 C C . LEU A 1 301 ? 0.623 -14.289 5.457 1 97.94 301 LEU A C 1
ATOM 2319 O O . LEU A 1 301 ? 0.808 -15.227 6.234 1 97.94 301 LEU A O 1
ATOM 2323 N N . LEU A 1 302 ? 0.912 -13.062 5.719 1 95.94 302 LEU A N 1
ATOM 2324 C CA . LEU A 1 302 ? 1.697 -12.742 6.906 1 95.94 302 LEU A CA 1
ATOM 2325 C C . LEU A 1 302 ? 0.795 -12.562 8.125 1 95.94 302 LEU A C 1
ATOM 2327 O O . LEU A 1 302 ? 1.134 -13 9.227 1 95.94 302 LEU A O 1
ATOM 2331 N N . TYR A 1 303 ? -0.406 -11.953 7.934 1 94.88 303 TYR A N 1
ATOM 2332 C CA . TYR A 1 303 ? -1.231 -11.562 9.07 1 94.88 303 TYR A CA 1
ATOM 2333 C C . TYR A 1 303 ? -2.439 -12.484 9.203 1 94.88 303 TYR A C 1
ATOM 2335 O O . TYR A 1 303 ? -3.104 -12.5 10.242 1 94.88 303 TYR A O 1
ATOM 2343 N N . GLY A 1 304 ? -2.666 -13.234 8.234 1 97.62 304 GLY A N 1
ATOM 2344 C CA . GLY A 1 304 ? -3.975 -13.859 8.125 1 97.62 304 GLY A CA 1
ATOM 2345 C C . GLY A 1 304 ? -5.016 -12.953 7.496 1 97.62 304 GLY A C 1
ATOM 2346 O O . GLY A 1 304 ? -4.949 -11.727 7.641 1 97.62 304 GLY A O 1
ATOM 2347 N N . GLY A 1 305 ? -5.914 -13.562 6.82 1 98.44 305 GLY A N 1
ATOM 2348 C CA . GLY A 1 305 ? -6.941 -12.797 6.137 1 98.44 305 GLY A CA 1
ATOM 2349 C C . GLY A 1 305 ? -7.605 -13.562 5.012 1 98.44 305 GLY A C 1
ATOM 2350 O O . GLY A 1 305 ? -7.363 -14.758 4.84 1 98.44 305 GLY A O 1
ATOM 2351 N N . VAL A 1 306 ? -8.508 -12.859 4.34 1 98.81 306 VAL A N 1
ATOM 2352 C CA . VAL A 1 306 ? -9.148 -13.383 3.141 1 98.81 306 VAL A CA 1
ATOM 2353 C C . VAL A 1 306 ? -9.047 -12.359 2.01 1 98.81 306 VAL A C 1
ATOM 2355 O O . VAL A 1 306 ? -9.422 -11.195 2.182 1 98.81 306 VAL A O 1
ATOM 2358 N N . PHE A 1 307 ? -8.461 -12.789 0.985 1 98.75 307 PHE A N 1
ATOM 2359 C CA . PHE A 1 307 ? -8.461 -12.008 -0.246 1 98.75 307 PHE A CA 1
ATOM 2360 C C . PHE A 1 307 ? -9.484 -12.562 -1.233 1 98.75 307 PHE A C 1
ATOM 2362 O O . PHE A 1 307 ? -9.641 -13.773 -1.359 1 98.75 307 PHE A O 1
ATOM 2369 N N . GLY A 1 308 ? -10.109 -11.539 -1.992 1 97.56 308 GLY A N 1
ATOM 2370 C CA . GLY A 1 308 ? -11.016 -12.117 -2.971 1 97.56 308 GLY A CA 1
ATOM 2371 C C . GLY A 1 308 ? -11.422 -11.141 -4.059 1 97.56 308 GLY A C 1
ATOM 2372 O O . GLY A 1 308 ? -11.359 -9.922 -3.867 1 97.56 308 GLY A O 1
ATOM 2373 N N . TYR A 1 309 ? -11.75 -11.719 -5.176 1 95.81 309 TYR A N 1
ATOM 2374 C CA . TYR A 1 309 ? -12.43 -11.117 -6.316 1 95.81 309 TYR A CA 1
ATOM 2375 C C . TYR A 1 309 ? -13.625 -11.961 -6.746 1 95.81 309 TYR A C 1
ATOM 2377 O O . TYR A 1 309 ? -13.57 -12.656 -7.762 1 95.81 309 TYR A O 1
ATOM 2385 N N . PRO A 1 310 ? -14.688 -11.805 -5.988 1 94.88 310 PRO A N 1
ATOM 2386 C CA . PRO A 1 310 ? -15.867 -12.609 -6.312 1 94.88 310 PRO A CA 1
ATOM 2387 C C . PRO A 1 310 ? -16.5 -12.219 -7.652 1 94.88 310 PRO A C 1
ATOM 2389 O O . PRO A 1 310 ? -16.266 -11.117 -8.148 1 94.88 310 PRO A O 1
ATOM 2392 N N . ALA A 1 311 ? -17.188 -13.188 -8.195 1 92.19 311 ALA A N 1
ATOM 2393 C CA . ALA A 1 311 ? -18 -12.836 -9.352 1 92.19 311 ALA A CA 1
ATOM 2394 C C . ALA A 1 311 ? -19.062 -11.797 -8.992 1 92.19 311 ALA A C 1
ATOM 2396 O O . ALA A 1 311 ? -19.516 -11.734 -7.848 1 92.19 311 ALA A O 1
ATOM 2397 N N . ASP A 1 312 ? -19.297 -10.953 -9.938 1 89.75 312 ASP A N 1
ATOM 2398 C CA . ASP A 1 312 ? -20.344 -9.953 -9.75 1 89.75 312 ASP A CA 1
ATOM 2399 C C . ASP A 1 312 ? -21.234 -9.859 -10.984 1 89.75 312 ASP A C 1
ATOM 2401 O O . ASP A 1 312 ? -21.078 -10.625 -11.93 1 89.75 312 ASP A O 1
ATOM 2405 N N . THR A 1 313 ? -22.203 -9.062 -10.914 1 87.5 313 THR A N 1
ATOM 2406 C CA . THR A 1 313 ? -23.188 -8.961 -11.984 1 87.5 313 THR A CA 1
ATOM 2407 C C . THR A 1 313 ? -22.547 -8.484 -13.281 1 87.5 313 THR A C 1
ATOM 2409 O O . THR A 1 313 ? -22.984 -8.836 -14.375 1 87.5 313 THR A O 1
ATOM 2412 N N . LYS A 1 314 ? -21.5 -7.703 -13.227 1 82.94 314 LYS A N 1
ATOM 2413 C CA . LYS A 1 314 ? -20.766 -7.211 -14.391 1 82.94 314 LYS A CA 1
ATOM 2414 C C . LYS A 1 314 ? -19.719 -8.219 -14.852 1 82.94 314 LYS A C 1
ATOM 2416 O O . LYS A 1 314 ? -19.562 -8.453 -16.047 1 82.94 314 LYS A O 1
ATOM 2421 N N . ASN A 1 315 ? -19.031 -8.75 -13.906 1 84.38 315 ASN A N 1
ATOM 2422 C CA . ASN A 1 315 ? -18 -9.758 -14.141 1 84.38 315 ASN A CA 1
ATOM 2423 C C . ASN A 1 315 ? -18.422 -11.125 -13.609 1 84.38 315 ASN A C 1
ATOM 2425 O O . ASN A 1 315 ? -17.891 -11.594 -12.602 1 84.38 315 ASN A O 1
ATOM 2429 N N . THR A 1 316 ? -19.188 -11.789 -14.352 1 86 316 THR A N 1
ATOM 2430 C CA . THR A 1 316 ? -19.812 -13.023 -13.891 1 86 316 THR A CA 1
ATOM 2431 C C . THR A 1 316 ? -18.797 -14.156 -13.805 1 86 316 THR A C 1
ATOM 2433 O O . THR A 1 316 ? -18.969 -15.117 -13.055 1 86 316 THR A O 1
ATOM 2436 N N . ASN A 1 317 ? -17.719 -14 -14.555 1 87.25 317 ASN A N 1
ATOM 2437 C CA . ASN A 1 317 ? -16.672 -15.023 -14.516 1 87.25 317 ASN A CA 1
ATOM 2438 C C . ASN A 1 317 ? -15.43 -14.531 -13.773 1 87.25 317 ASN A C 1
ATOM 2440 O O . ASN A 1 317 ? -14.352 -15.102 -13.922 1 87.25 317 ASN A O 1
ATOM 2444 N N . GLY A 1 318 ? -15.641 -13.523 -13.016 1 88.06 318 GLY A N 1
ATOM 2445 C CA . GLY A 1 318 ? -14.5 -12.977 -12.289 1 88.06 318 GLY A CA 1
ATOM 2446 C C . GLY A 1 318 ? -13.648 -12.039 -13.125 1 88.06 318 GLY A C 1
ATOM 2447 O O . GLY A 1 318 ? -13.93 -11.836 -14.312 1 88.06 318 GLY A O 1
ATOM 2448 N N . LYS A 1 319 ? -12.656 -11.484 -12.5 1 88.69 319 LYS A N 1
ATOM 2449 C CA . LYS A 1 319 ? -11.812 -10.508 -13.18 1 88.69 319 LYS A CA 1
ATOM 2450 C C . LYS A 1 319 ? -10.383 -11.023 -13.312 1 88.69 319 LYS A C 1
ATOM 2452 O O . LYS A 1 319 ? -9.641 -10.586 -14.195 1 88.69 319 LYS A O 1
ATOM 2457 N N . LEU A 1 320 ? -9.984 -11.922 -12.508 1 93.12 320 LEU A N 1
ATOM 2458 C CA . LEU A 1 320 ? -8.609 -12.391 -12.469 1 93.12 320 LEU A CA 1
ATOM 2459 C C . LEU A 1 320 ? -8.391 -13.516 -13.477 1 93.12 320 LEU A C 1
ATOM 2461 O O . LEU A 1 320 ? -9.281 -14.344 -13.688 1 93.12 320 LEU A O 1
ATOM 2465 N N . ARG A 1 321 ? -7.246 -13.531 -14.07 1 92.38 321 ARG A N 1
ATOM 2466 C CA . ARG A 1 321 ? -6.91 -14.578 -15.031 1 92.38 321 ARG A CA 1
ATOM 2467 C C . ARG A 1 321 ? -6.461 -15.852 -14.32 1 92.38 321 ARG A C 1
ATOM 2469 O O . ARG A 1 321 ? -5.59 -15.805 -13.445 1 92.38 321 ARG A O 1
ATOM 2476 N N . LEU A 1 322 ? -7.008 -16.938 -14.688 1 94.31 322 LEU A N 1
ATOM 2477 C CA . LEU A 1 322 ? -6.777 -18.219 -14.031 1 94.31 322 LEU A CA 1
ATOM 2478 C C . LEU A 1 322 ? -5.34 -18.688 -14.227 1 94.31 322 LEU A C 1
ATOM 2480 O O . LEU A 1 322 ? -4.637 -18.984 -13.258 1 94.31 322 LEU A O 1
ATOM 2484 N N . LEU A 1 323 ? -4.844 -18.641 -15.398 1 90.31 323 LEU A N 1
ATOM 2485 C CA . LEU A 1 323 ? -3.611 -19.328 -15.781 1 90.31 323 LEU A CA 1
ATOM 2486 C C . LEU A 1 323 ? -2.398 -18.641 -15.156 1 90.31 323 LEU A C 1
ATOM 2488 O O . LEU A 1 323 ? -1.521 -19.312 -14.602 1 90.31 323 LEU A O 1
ATOM 2492 N N . TYR A 1 324 ? -2.371 -17.281 -15.172 1 90.06 324 TYR A N 1
ATOM 2493 C CA . TYR A 1 324 ? -1.115 -16.625 -14.812 1 90.06 324 TYR A CA 1
ATOM 2494 C C . TYR A 1 324 ? -1.295 -15.734 -13.586 1 90.06 324 TYR A C 1
ATOM 2496 O O . TYR A 1 324 ? -0.356 -15.062 -13.156 1 90.06 324 TYR A O 1
ATOM 2504 N N . GLU A 1 325 ? -2.498 -15.742 -12.992 1 94.94 325 GLU A N 1
ATOM 2505 C CA . GLU A 1 325 ? -2.736 -15.031 -11.742 1 94.94 325 GLU A CA 1
ATOM 2506 C C . GLU A 1 325 ? -3.332 -15.953 -10.68 1 94.94 325 GLU A C 1
ATOM 2508 O O . GLU A 1 325 ? -2.674 -16.281 -9.688 1 94.94 325 GLU A O 1
ATOM 2513 N N . GLY A 1 326 ? -4.504 -16.469 -11 1 96.94 326 GLY A N 1
ATOM 2514 C CA . GLY A 1 326 ? -5.27 -17.219 -10.023 1 96.94 326 GLY A CA 1
ATOM 2515 C C . GLY A 1 326 ? -4.57 -18.484 -9.57 1 96.94 326 GLY A C 1
ATOM 2516 O O . GLY A 1 326 ? -4.414 -18.734 -8.375 1 96.94 326 GLY A O 1
ATOM 2517 N N . ALA A 1 327 ? -4.145 -19.297 -10.516 1 97 327 ALA A N 1
ATOM 2518 C CA . ALA A 1 327 ? -3.562 -20.594 -10.203 1 97 327 ALA A CA 1
ATOM 2519 C C . ALA A 1 327 ? -2.217 -20.438 -9.5 1 97 327 ALA A C 1
ATOM 2521 O O . ALA A 1 327 ? -1.997 -21 -8.43 1 97 327 ALA A O 1
ATOM 2522 N N . PRO A 1 328 ? -1.306 -19.578 -10.008 1 97.5 328 PRO A N 1
ATOM 2523 C CA . PRO A 1 328 ? -0.022 -19.406 -9.32 1 97.5 328 PRO A CA 1
ATOM 2524 C C . PRO A 1 328 ? -0.177 -18.875 -7.898 1 97.5 328 PRO A C 1
ATOM 2526 O O . PRO A 1 328 ? 0.474 -19.375 -6.977 1 97.5 328 PRO A O 1
ATOM 2529 N N . MET A 1 329 ? -1.004 -17.938 -7.688 1 98.75 329 MET A N 1
ATOM 2530 C CA . MET A 1 329 ? -1.192 -17.359 -6.367 1 98.75 329 MET A CA 1
ATOM 2531 C C . MET A 1 329 ? -1.872 -18.344 -5.426 1 98.75 329 MET A C 1
ATOM 2533 O O . MET A 1 329 ? -1.56 -18.391 -4.234 1 98.75 329 MET A O 1
ATOM 2537 N N . SER A 1 330 ? -2.783 -19.109 -5.98 1 98.81 330 SER A N 1
ATOM 2538 C CA . SER A 1 330 ? -3.453 -20.141 -5.184 1 98.81 330 SER A CA 1
ATOM 2539 C C . SER A 1 330 ? -2.479 -21.219 -4.75 1 98.81 330 SER A C 1
ATOM 2541 O O . SER A 1 330 ? -2.596 -21.766 -3.648 1 98.81 330 SER A O 1
ATOM 2543 N N . PHE A 1 331 ? -1.576 -21.609 -5.668 1 98.69 331 PHE A N 1
ATOM 2544 C CA . PHE A 1 331 ? -0.554 -22.594 -5.328 1 98.69 331 PHE A CA 1
ATOM 2545 C C . PHE A 1 331 ? 0.25 -22.141 -4.113 1 98.69 331 PHE A C 1
ATOM 2547 O O . PHE A 1 331 ? 0.426 -22.906 -3.162 1 98.69 331 PHE A O 1
ATOM 2554 N N . ILE A 1 332 ? 0.647 -20.891 -4.074 1 98.81 332 ILE A N 1
ATOM 2555 C CA . ILE A 1 332 ? 1.395 -20.328 -2.957 1 98.81 332 ILE A CA 1
ATOM 2556 C C . ILE A 1 332 ? 0.531 -20.344 -1.697 1 98.81 332 ILE A C 1
ATOM 2558 O O . ILE A 1 332 ? 0.985 -20.781 -0.633 1 98.81 332 ILE A O 1
ATOM 2562 N N . MET A 1 333 ? -0.694 -19.906 -1.781 1 98.88 333 MET A N 1
ATOM 2563 C CA . MET A 1 333 ? -1.606 -19.828 -0.644 1 98.88 333 MET A CA 1
ATOM 2564 C C . MET A 1 333 ? -1.813 -21.203 -0.019 1 98.88 333 MET A C 1
ATOM 2566 O O . MET A 1 333 ? -1.734 -21.359 1.202 1 98.88 333 MET A O 1
ATOM 2570 N N . GLU A 1 334 ? -2.008 -22.219 -0.836 1 98.75 334 GLU A N 1
ATOM 2571 C CA . GLU A 1 334 ? -2.25 -23.562 -0.323 1 98.75 334 GLU A CA 1
ATOM 2572 C C . GLU A 1 334 ? -0.989 -24.141 0.309 1 98.75 334 GLU A C 1
ATOM 2574 O O . GLU A 1 334 ? -1.062 -24.828 1.33 1 98.75 334 GLU A O 1
ATOM 2579 N N . GLN A 1 335 ? 0.143 -23.875 -0.307 1 9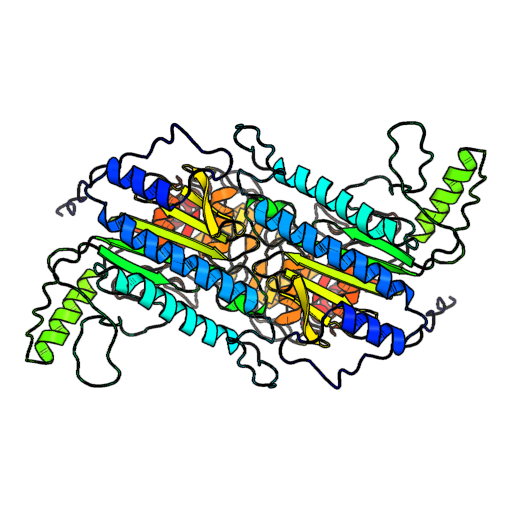8 335 GLN A N 1
ATOM 2580 C CA . GLN A 1 335 ? 1.404 -24.344 0.255 1 98 335 GLN A CA 1
ATOM 2581 C C . GLN A 1 335 ? 1.669 -23.719 1.619 1 98 335 GLN A C 1
ATOM 2583 O O . GLN A 1 335 ? 2.348 -24.312 2.461 1 98 335 GLN A O 1
ATOM 2588 N N . ALA A 1 336 ? 1.102 -22.578 1.848 1 98.44 336 ALA A N 1
ATOM 2589 C CA . ALA A 1 336 ? 1.246 -21.891 3.129 1 98.44 336 ALA A CA 1
ATOM 2590 C C . ALA A 1 336 ? 0.206 -22.375 4.133 1 98.44 336 ALA A C 1
ATOM 2592 O O . ALA A 1 336 ? 0.199 -21.953 5.289 1 98.44 336 ALA A O 1
ATOM 2593 N N . GLY A 1 337 ? -0.653 -23.234 3.715 1 98.44 337 GLY A N 1
ATOM 2594 C CA . GLY A 1 337 ? -1.648 -23.781 4.617 1 98.44 337 GLY A CA 1
ATOM 2595 C C . GLY A 1 337 ? -3.014 -23.141 4.473 1 98.44 337 GLY A C 1
ATOM 2596 O O . GLY A 1 337 ? -3.934 -23.453 5.234 1 98.44 337 GLY A O 1
ATOM 2597 N N . GLY A 1 338 ? -3.184 -22.266 3.523 1 98.81 338 GLY A N 1
ATOM 2598 C CA . GLY A 1 338 ? -4.469 -21.625 3.266 1 98.81 338 GLY A CA 1
ATOM 2599 C C . GLY A 1 338 ? -5.324 -22.406 2.281 1 98.81 338 GLY A C 1
ATOM 2600 O O . GLY A 1 338 ? -5.02 -23.547 1.953 1 98.81 338 GLY A O 1
ATOM 2601 N N . LEU A 1 339 ? -6.473 -21.781 1.932 1 98.81 339 LEU A N 1
ATOM 2602 C CA . LEU A 1 339 ? -7.379 -22.344 0.934 1 98.81 339 LEU A CA 1
ATOM 2603 C C . LEU A 1 339 ? -7.629 -21.344 -0.192 1 98.81 339 LEU A C 1
ATOM 2605 O O . LEU A 1 339 ? -7.422 -20.141 -0.017 1 98.81 339 LEU A O 1
ATOM 2609 N N . SER A 1 340 ? -7.977 -21.828 -1.295 1 98.81 340 SER A N 1
ATOM 2610 C CA . SER A 1 340 ? -8.336 -21.031 -2.465 1 98.81 340 SER A CA 1
ATOM 2611 C C . SER A 1 340 ? -9.516 -21.656 -3.215 1 98.81 340 SER A C 1
ATOM 2613 O O . SER A 1 340 ? -9.469 -22.828 -3.594 1 98.81 340 SER A O 1
ATOM 2615 N N . THR A 1 341 ? -10.547 -20.844 -3.455 1 98.56 341 THR A N 1
ATOM 2616 C CA . THR A 1 341 ? -11.789 -21.375 -4.023 1 98.56 341 THR A CA 1
ATOM 2617 C C . THR A 1 341 ? -12.438 -20.344 -4.949 1 98.56 341 THR A C 1
ATOM 2619 O O . THR A 1 341 ? -12.18 -19.156 -4.836 1 98.56 341 THR A O 1
ATOM 2622 N N . THR A 1 342 ? -13.195 -20.812 -5.875 1 96.69 342 THR A N 1
ATOM 2623 C CA . THR A 1 342 ? -14.062 -19.938 -6.664 1 96.69 342 THR A CA 1
ATOM 2624 C C . THR A 1 342 ? -15.383 -19.703 -5.945 1 96.69 342 THR A C 1
ATOM 2626 O O . THR A 1 342 ? -16.234 -18.938 -6.426 1 96.69 342 THR A O 1
ATOM 2629 N N . GLY A 1 343 ? -15.562 -20.172 -4.844 1 94.12 343 GLY A N 1
ATOM 2630 C CA . GLY A 1 343 ? -16.844 -20.297 -4.16 1 94.12 343 GLY A CA 1
ATOM 2631 C C . GLY A 1 343 ? -17.422 -21.688 -4.246 1 94.12 343 GLY A C 1
ATOM 2632 O O . GLY A 1 343 ? -17.859 -22.25 -3.236 1 94.12 343 GLY A O 1
ATOM 2633 N N . LYS A 1 344 ? -17.234 -22.312 -5.43 1 92.19 344 LYS A N 1
ATOM 2634 C CA . LYS A 1 344 ? -17.844 -23.609 -5.699 1 92.19 344 LYS A CA 1
ATOM 2635 C C . LYS A 1 344 ? -16.781 -24.688 -5.918 1 92.19 344 LYS A C 1
ATOM 2637 O O . LYS A 1 344 ? -17.031 -25.875 -5.668 1 92.19 344 LYS A O 1
ATOM 2642 N N . ARG A 1 345 ? -15.664 -24.25 -6.41 1 95.69 345 ARG A N 1
ATOM 2643 C CA . ARG A 1 345 ? -14.617 -25.203 -6.742 1 95.69 345 ARG A CA 1
ATOM 2644 C C . ARG A 1 345 ? -13.258 -24.734 -6.242 1 95.69 345 ARG A C 1
ATOM 2646 O O . ARG A 1 345 ? -13.039 -23.531 -6.09 1 95.69 345 ARG A O 1
ATOM 2653 N N . ARG A 1 346 ? -12.406 -25.781 -5.973 1 98 346 ARG A N 1
ATOM 2654 C CA . ARG A 1 346 ? -11.008 -25.5 -5.688 1 98 346 ARG A CA 1
ATOM 2655 C C . ARG A 1 346 ? -10.305 -24.922 -6.91 1 98 346 ARG A C 1
ATOM 2657 O O . ARG A 1 346 ? -10.32 -25.531 -7.984 1 98 346 ARG A O 1
ATOM 2664 N N . VAL A 1 347 ? -9.68 -23.75 -6.762 1 98 347 VAL A N 1
ATOM 2665 C CA . VAL A 1 347 ? -9.109 -23.031 -7.895 1 98 347 VAL A CA 1
ATOM 2666 C C . VAL A 1 347 ? -8.023 -23.875 -8.555 1 98 347 VAL A C 1
ATOM 2668 O O . VAL A 1 347 ? -7.941 -23.938 -9.781 1 98 347 VAL A O 1
ATOM 2671 N N . MET A 1 348 ? -7.219 -24.578 -7.781 1 97.94 348 MET A N 1
ATOM 2672 C CA . MET A 1 348 ? -6.074 -25.359 -8.258 1 97.94 348 MET A CA 1
ATOM 2673 C C . MET A 1 348 ? -6.52 -26.469 -9.203 1 97.94 348 MET A C 1
ATOM 2675 O O . MET A 1 348 ? -5.727 -26.953 -10.008 1 97.94 348 MET A O 1
ATOM 2679 N N . GLU A 1 349 ? -7.746 -26.828 -9.188 1 97.31 349 GLU A N 1
ATOM 2680 C CA . GLU A 1 349 ? -8.25 -27.938 -9.984 1 97.31 349 GLU A CA 1
ATOM 2681 C C . GLU A 1 349 ? -8.961 -27.438 -11.234 1 97.31 349 GLU A C 1
ATOM 2683 O O . GLU A 1 349 ? -9.32 -28.234 -12.109 1 97.31 349 GLU A O 1
ATOM 2688 N N . CYS A 1 350 ? -9.164 -26.156 -11.336 1 96.06 350 CYS A N 1
ATOM 2689 C CA . CYS A 1 350 ? -9.828 -25.594 -12.508 1 96.06 350 CYS A CA 1
ATOM 2690 C C . CYS A 1 350 ? -8.945 -25.719 -13.742 1 96.06 350 CYS A C 1
ATOM 2692 O O . CYS A 1 350 ? -7.785 -25.297 -13.727 1 96.06 350 CYS A O 1
ATOM 2694 N N . VAL A 1 351 ? -9.461 -26.266 -14.844 1 92.62 351 VAL A N 1
ATOM 2695 C CA . VAL A 1 351 ? -8.742 -26.375 -16.094 1 92.62 351 VAL A CA 1
ATOM 2696 C C . VAL A 1 351 ? -9.07 -25.188 -17 1 92.62 351 VAL A C 1
ATOM 2698 O O . VAL A 1 351 ? -10.227 -24.969 -17.359 1 92.62 351 VAL A O 1
ATOM 2701 N N . PRO A 1 352 ? -8.078 -24.422 -17.328 1 90.06 352 PRO A N 1
ATOM 2702 C CA . PRO A 1 352 ? -8.359 -23.281 -18.203 1 90.06 352 PRO A CA 1
ATOM 2703 C C . PRO A 1 352 ? -8.875 -23.703 -19.578 1 90.06 352 PRO A C 1
ATOM 2705 O O . PRO A 1 352 ? -8.406 -24.703 -20.141 1 90.06 352 PRO A O 1
ATOM 2708 N N . GLU A 1 353 ? -9.812 -22.984 -20.078 1 86.5 353 GLU A N 1
ATOM 2709 C CA . GLU A 1 353 ? -10.367 -23.234 -21.406 1 86.5 353 GLU A CA 1
ATOM 2710 C C . GLU A 1 353 ? -9.633 -22.422 -22.469 1 86.5 353 GLU A C 1
ATOM 2712 O O . GLU A 1 353 ? -9.539 -22.844 -23.625 1 86.5 353 GLU A O 1
ATOM 2717 N N . TYR A 1 354 ? -9.234 -21.266 -22.141 1 82.75 354 TYR A N 1
ATOM 2718 C CA . TYR A 1 354 ? -8.438 -20.391 -22.984 1 82.75 354 TYR A CA 1
ATOM 2719 C C . TYR A 1 354 ? -7.441 -19.594 -22.156 1 82.75 354 TYR A C 1
ATOM 2721 O O . TYR A 1 354 ? -7.535 -19.547 -20.938 1 82.75 354 TYR A O 1
ATOM 2729 N N . VAL A 1 355 ? -6.516 -18.984 -22.703 1 79.56 355 VAL A N 1
ATOM 2730 C CA . VAL A 1 355 ? -5.34 -18.406 -22.062 1 79.56 355 VAL A CA 1
ATOM 2731 C C . VAL A 1 355 ? -5.762 -17.297 -21.094 1 79.56 355 VAL A C 1
ATOM 2733 O O . VAL A 1 355 ? -5.258 -17.219 -19.969 1 79.56 355 VAL A O 1
ATOM 2736 N N . HIS A 1 356 ? -6.734 -16.406 -21.484 1 85 356 HIS A N 1
ATOM 2737 C CA . HIS A 1 356 ? -7.102 -15.242 -20.688 1 85 356 HIS A CA 1
ATOM 2738 C C . HIS A 1 356 ? -8.391 -15.484 -19.922 1 85 356 HIS A C 1
ATOM 2740 O O . HIS A 1 356 ? -9.109 -14.547 -19.578 1 85 356 HIS A O 1
ATOM 2746 N N . GLN A 1 357 ? -8.594 -16.812 -19.688 1 90.12 357 GLN A N 1
ATOM 2747 C CA . GLN A 1 357 ? -9.797 -17.141 -18.938 1 90.12 357 GLN A CA 1
ATOM 2748 C C . GLN A 1 357 ? -9.789 -16.5 -17.562 1 90.12 357 GLN A C 1
ATOM 2750 O O . GLN A 1 357 ? -8.789 -16.578 -16.844 1 90.12 357 GLN A O 1
ATOM 2755 N N . ARG A 1 358 ? -10.891 -15.883 -17.25 1 92.81 358 ARG A N 1
ATOM 2756 C CA . ARG A 1 358 ? -11.078 -15.258 -15.945 1 92.81 358 ARG A CA 1
ATOM 2757 C C . ARG A 1 358 ? -11.773 -16.219 -14.977 1 92.81 358 ARG A C 1
ATOM 2759 O O . ARG A 1 358 ? -12.422 -17.172 -15.398 1 92.81 358 ARG A O 1
ATOM 2766 N N . ILE A 1 359 ? -11.602 -15.984 -13.719 1 94.56 359 ILE A N 1
ATOM 2767 C CA . ILE A 1 359 ? -12.203 -16.844 -12.695 1 94.56 359 ILE A CA 1
ATOM 2768 C C . ILE A 1 359 ? -12.461 -16.031 -11.43 1 94.56 359 ILE A C 1
ATOM 2770 O O . ILE A 1 359 ? -11.688 -15.125 -11.094 1 94.56 359 ILE A O 1
ATOM 2774 N N . PRO A 1 360 ? -13.68 -16.281 -10.781 1 96.38 360 PRO A N 1
ATOM 2775 C CA . PRO A 1 360 ? -13.789 -15.758 -9.422 1 96.38 360 PRO A CA 1
ATOM 2776 C C . PRO A 1 360 ? -12.812 -16.406 -8.445 1 96.38 360 PRO A C 1
ATOM 2778 O O . PRO A 1 360 ? -12.492 -17.594 -8.594 1 96.38 360 PRO A O 1
ATOM 2781 N N . LEU A 1 361 ? -12.375 -15.672 -7.492 1 97.69 361 LEU A N 1
ATOM 2782 C CA . LEU A 1 361 ? -11.336 -16.203 -6.609 1 97.69 361 LEU A CA 1
ATOM 2783 C C . LEU A 1 361 ? -11.5 -15.656 -5.195 1 97.69 361 LEU A C 1
ATOM 2785 O O . LEU A 1 361 ? -11.711 -14.453 -5.008 1 97.69 361 LEU A O 1
ATOM 2789 N N . VAL A 1 362 ? -11.547 -16.547 -4.184 1 98.56 362 VAL A N 1
ATOM 2790 C CA . VAL A 1 362 ? -11.438 -16.25 -2.762 1 98.56 362 VAL A CA 1
ATOM 2791 C C . VAL A 1 362 ? -10.359 -17.125 -2.131 1 98.56 362 VAL A C 1
ATOM 2793 O O . VAL A 1 362 ? -10.398 -18.344 -2.252 1 98.56 362 VAL A O 1
ATOM 2796 N N . MET A 1 363 ? -9.344 -16.516 -1.483 1 98.88 363 MET A N 1
ATOM 2797 C CA . MET A 1 363 ? -8.273 -17.297 -0.884 1 98.88 363 MET A CA 1
ATOM 2798 C C . MET A 1 363 ? -7.789 -16.672 0.413 1 98.88 363 MET A C 1
ATOM 2800 O O . MET A 1 363 ? -7.973 -15.469 0.626 1 98.88 363 MET A O 1
ATOM 2804 N N . GLY A 1 364 ? -7.273 -17.438 1.284 1 98.88 364 GLY A N 1
ATOM 2805 C CA . GLY A 1 364 ? -6.754 -16.906 2.539 1 98.88 364 GLY A CA 1
ATOM 2806 C C . GLY A 1 364 ? -6.785 -17.922 3.664 1 98.88 364 GLY A C 1
ATOM 2807 O O . GLY A 1 364 ? -6.547 -19.109 3.441 1 98.88 364 GLY A O 1
ATOM 2808 N N . SER A 1 365 ? -6.949 -17.422 4.895 1 98.81 365 SER A N 1
ATOM 2809 C CA . SER A 1 365 ? -6.957 -18.234 6.109 1 98.81 365 SER A CA 1
ATOM 2810 C C . SER A 1 365 ? -8 -19.344 6.027 1 98.81 365 SER A C 1
ATOM 2812 O O . SER A 1 365 ? -9.156 -19.094 5.66 1 98.81 365 SER A O 1
ATOM 2814 N N . LYS A 1 366 ? -7.59 -20.5 6.414 1 98.62 366 LYS A N 1
ATOM 2815 C CA . LYS A 1 366 ? -8.344 -21.734 6.195 1 98.62 366 LYS A CA 1
ATOM 2816 C C . LYS A 1 366 ? -9.758 -21.609 6.754 1 98.62 366 LYS A C 1
ATOM 2818 O O . LYS A 1 366 ? -10.734 -21.906 6.055 1 98.62 366 LYS A O 1
ATOM 2823 N N . ASN A 1 367 ? -9.914 -21.156 7.934 1 98.62 367 ASN A N 1
ATOM 2824 C CA . ASN A 1 367 ? -11.211 -21.156 8.602 1 98.62 367 ASN A CA 1
ATOM 2825 C C . ASN A 1 367 ? -12.172 -20.156 7.969 1 98.62 367 ASN A C 1
ATOM 2827 O O . ASN A 1 367 ? -13.352 -20.453 7.781 1 98.62 367 ASN A O 1
ATOM 2831 N N . ALA A 1 368 ? -11.695 -19 7.629 1 98.69 368 ALA A N 1
ATOM 2832 C CA . ALA A 1 368 ? -12.555 -17.984 7.012 1 98.69 368 ALA A CA 1
ATOM 2833 C C . ALA A 1 368 ? -12.953 -18.391 5.598 1 98.69 368 ALA A C 1
ATOM 2835 O O . ALA A 1 368 ? -14.102 -18.219 5.195 1 98.69 368 ALA A O 1
ATOM 2836 N N . VAL A 1 369 ? -12.047 -18.922 4.82 1 98.75 369 VAL A N 1
ATOM 2837 C CA . VAL A 1 369 ? -12.359 -19.344 3.457 1 98.75 369 VAL A CA 1
ATOM 2838 C C . VAL A 1 369 ? -13.32 -20.531 3.488 1 98.75 369 VAL A C 1
ATOM 2840 O O . VAL A 1 369 ? -14.203 -20.641 2.633 1 98.75 369 VAL A O 1
ATOM 2843 N N . GLN A 1 370 ? -13.133 -21.391 4.461 1 98.56 370 GLN A N 1
ATOM 2844 C CA . GLN A 1 370 ? -14.062 -22.516 4.621 1 98.56 370 GLN A CA 1
ATOM 2845 C C . GLN A 1 370 ? -15.484 -22 4.852 1 98.56 370 GLN A C 1
ATOM 2847 O O . GLN A 1 370 ? -16.453 -22.609 4.383 1 98.56 370 GLN A O 1
ATOM 2852 N N . GLU A 1 371 ? -15.602 -20.953 5.586 1 98.19 371 GLU A N 1
ATOM 2853 C CA . GLU A 1 371 ? -16.922 -20.359 5.797 1 98.19 371 GLU A CA 1
ATOM 2854 C C . GLU A 1 371 ? -17.562 -19.953 4.473 1 98.19 371 GLU A C 1
ATOM 2856 O O . GLU A 1 371 ? -18.766 -20.094 4.293 1 98.19 371 GLU A O 1
ATOM 2861 N N . VAL A 1 372 ? -16.797 -19.406 3.549 1 98.19 372 VAL A N 1
ATOM 2862 C CA . VAL A 1 372 ? -17.281 -19.047 2.223 1 98.19 372 VAL A CA 1
ATOM 2863 C C . VAL A 1 372 ? -17.734 -20.297 1.477 1 98.19 372 VAL A C 1
ATOM 2865 O O . VAL A 1 372 ? -18.828 -20.328 0.899 1 98.19 372 VAL A O 1
ATOM 2868 N N . ILE A 1 373 ? -16.922 -21.328 1.508 1 98 373 ILE A N 1
ATOM 2869 C CA . ILE A 1 373 ? -17.219 -22.578 0.827 1 98 373 ILE A CA 1
ATOM 2870 C C . ILE A 1 373 ? -18.531 -23.156 1.361 1 98 373 ILE A C 1
ATOM 2872 O O . ILE A 1 373 ? -19.391 -23.578 0.585 1 98 373 ILE A O 1
ATOM 2876 N N . ASP A 1 374 ? -18.656 -23.141 2.688 1 97.88 374 ASP A N 1
ATOM 2877 C CA . ASP A 1 374 ? -19.859 -23.672 3.332 1 97.88 374 ASP A CA 1
ATOM 2878 C C . ASP A 1 374 ? -21.109 -22.906 2.904 1 97.88 374 ASP A C 1
ATOM 2880 O O . ASP A 1 374 ? -22.156 -23.5 2.682 1 97.88 374 ASP A O 1
ATOM 2884 N N . GLU A 1 375 ? -21 -21.609 2.838 1 97.12 375 GLU A N 1
ATOM 2885 C CA . GLU A 1 375 ? -22.141 -20.781 2.457 1 97.12 375 GLU A CA 1
ATOM 2886 C C . GLU A 1 375 ? -22.578 -21.078 1.024 1 97.12 375 GLU A C 1
ATOM 2888 O O . GLU A 1 375 ? -23.781 -21.109 0.73 1 97.12 375 GLU A O 1
ATOM 2893 N N . TYR A 1 376 ? -21.672 -21.219 0.112 1 96.25 376 TYR A N 1
ATOM 2894 C CA . TYR A 1 376 ? -22 -21.547 -1.271 1 96.25 376 TYR A CA 1
ATOM 2895 C C . TYR A 1 376 ? -22.625 -22.938 -1.366 1 96.25 376 TYR A C 1
ATOM 2897 O O . TYR A 1 376 ? -23.547 -23.156 -2.164 1 96.25 376 TYR A O 1
ATOM 2905 N N . ALA A 1 377 ? -22.125 -23.859 -0.631 1 95.12 377 ALA A N 1
ATOM 2906 C CA . ALA A 1 377 ? -22.672 -25.219 -0.614 1 95.12 377 ALA A CA 1
ATOM 2907 C C . ALA A 1 377 ? -24.125 -25.203 -0.146 1 95.12 377 ALA A C 1
ATOM 2909 O O . ALA A 1 377 ? -24.969 -25.938 -0.685 1 95.12 377 ALA A O 1
ATOM 2910 N N . GLU A 1 378 ? -24.375 -24.422 0.824 1 91.94 378 GLU A N 1
ATOM 2911 C CA . GLU A 1 378 ? -25.719 -24.297 1.355 1 91.94 378 GLU A CA 1
ATOM 2912 C C . GLU A 1 378 ? -26.656 -23.656 0.337 1 91.94 378 GLU A C 1
ATOM 2914 O O . GLU A 1 378 ? -27.828 -24.031 0.24 1 91.94 378 GLU A O 1
ATOM 2919 N N . SER A 1 379 ? -26.156 -22.688 -0.32 1 87.69 379 SER A N 1
ATOM 2920 C CA . SER A 1 379 ? -26.953 -21.969 -1.309 1 87.69 379 SER A CA 1
ATOM 2921 C C . SER A 1 379 ? -27.281 -22.875 -2.502 1 87.69 379 SER A C 1
ATOM 2923 O O . SER A 1 379 ? -28.344 -22.75 -3.107 1 87.69 379 SER A O 1
ATOM 2925 N N . ASP A 1 380 ? -26.344 -23.656 -2.953 1 81.88 380 ASP A N 1
ATOM 2926 C CA . ASP A 1 380 ? -26.578 -24.594 -4.047 1 81.88 380 ASP A CA 1
ATOM 2927 C C . ASP A 1 380 ? -27.609 -25.656 -3.652 1 81.88 380 ASP A C 1
ATOM 2929 O O . ASP A 1 380 ? -28.375 -26.109 -4.492 1 81.88 380 ASP A O 1
ATOM 2933 N N . SER A 1 381 ? -27.578 -25.984 -2.406 1 67.12 381 SER A N 1
ATOM 2934 C CA . SER A 1 381 ? -28.531 -26.984 -1.927 1 67.12 381 SER A CA 1
ATOM 2935 C C . SER A 1 381 ? -29.938 -26.406 -1.812 1 67.12 381 SER A C 1
ATOM 2937 O O . SER A 1 381 ? -30.922 -27.141 -1.846 1 67.12 381 SER A O 1
ATOM 2939 N N . ALA A 1 382 ? -29.953 -25.172 -1.678 1 57.44 382 ALA A N 1
ATOM 2940 C CA . ALA A 1 382 ? -31.266 -24.531 -1.539 1 57.44 382 ALA A CA 1
ATOM 2941 C C . ALA A 1 382 ? -31.969 -24.406 -2.891 1 57.44 382 ALA A C 1
ATOM 2943 O O . ALA A 1 382 ? -33.188 -24.172 -2.953 1 57.44 382 ALA A O 1
ATOM 2944 N N . TYR A 1 383 ? -31.141 -24.422 -3.93 1 47.84 383 TYR A N 1
ATOM 2945 C CA . TYR A 1 383 ? -31.812 -24.484 -5.223 1 47.84 383 TYR A CA 1
ATOM 2946 C C . TYR A 1 383 ? -31.938 -25.922 -5.707 1 47.84 383 TYR A C 1
ATOM 2948 O O . TYR A 1 383 ? -31.031 -26.734 -5.504 1 47.84 383 TYR A O 1
ATOM 2956 N N . MET B 1 1 ? -19.422 39.094 19.156 1 24.66 1 MET B N 1
ATOM 2957 C CA . MET B 1 1 ? -18.781 37.812 18.844 1 24.66 1 MET B CA 1
ATOM 2958 C C . MET B 1 1 ? -17.547 38 17.969 1 24.66 1 MET B C 1
ATOM 2960 O O . MET B 1 1 ? -17.672 38.281 16.781 1 24.66 1 MET B O 1
ATOM 2964 N N . GLU B 1 2 ? -16.484 38.562 18.438 1 26.45 2 GLU B N 1
ATOM 2965 C CA . GLU B 1 2 ? -15.32 39.156 17.781 1 26.45 2 GLU B CA 1
ATOM 2966 C C . GLU B 1 2 ? -14.594 38.125 16.938 1 26.45 2 GLU B C 1
ATOM 2968 O O . GLU B 1 2 ? -14.32 37 17.391 1 26.45 2 GLU B O 1
ATOM 2973 N N . GLU B 1 3 ? -14.727 38.125 15.625 1 30.22 3 GLU B N 1
ATOM 2974 C CA . GLU B 1 3 ? -14.039 37.344 14.594 1 30.22 3 GLU B CA 1
ATOM 2975 C C . GLU B 1 3 ? -12.562 37.156 14.922 1 30.22 3 GLU B C 1
ATOM 2977 O O . GLU B 1 3 ? -11.875 38.125 15.258 1 30.22 3 GLU B O 1
ATOM 2982 N N . ALA B 1 4 ? -12.219 36.094 15.547 1 37.88 4 ALA B N 1
ATOM 2983 C CA . ALA B 1 4 ? -10.805 35.875 15.82 1 37.88 4 ALA B CA 1
ATOM 2984 C C . ALA B 1 4 ? -9.938 36.406 14.695 1 37.88 4 ALA B C 1
ATOM 2986 O O . ALA B 1 4 ? -10.258 36.25 13.516 1 37.88 4 ALA B O 1
ATOM 2987 N N . PRO B 1 5 ? -9.188 37.438 14.852 1 34.91 5 PRO B N 1
ATOM 2988 C CA . PRO B 1 5 ? -8.383 38.031 13.781 1 34.91 5 PRO B CA 1
ATOM 2989 C C . PRO B 1 5 ? -7.707 36.969 12.906 1 34.91 5 PRO B C 1
ATOM 2991 O O . PRO B 1 5 ? -7.129 36 13.422 1 34.91 5 PRO B O 1
ATOM 2994 N N . SER B 1 6 ? -8.352 36.531 11.852 1 38.34 6 SER B N 1
ATOM 2995 C CA . SER B 1 6 ? -7.637 35.75 10.836 1 38.34 6 SER B CA 1
ATOM 2996 C C . SER B 1 6 ? -6.211 36.281 10.656 1 38.34 6 SER B C 1
ATOM 2998 O O . SER B 1 6 ? -6.004 37.469 10.391 1 38.34 6 SER B O 1
ATOM 3000 N N . MET B 1 7 ? -5.25 35.938 11.469 1 38.66 7 MET B N 1
ATOM 3001 C CA . MET B 1 7 ? -3.893 36.406 11.211 1 38.66 7 MET B CA 1
ATOM 3002 C C . MET B 1 7 ? -3.652 36.562 9.711 1 38.66 7 MET B C 1
ATOM 3004 O O . MET B 1 7 ? -3.873 35.625 8.938 1 38.66 7 MET B O 1
ATOM 3008 N N . ASN B 1 8 ? -3.893 37.688 9.141 1 43.56 8 ASN B N 1
ATOM 3009 C CA . ASN B 1 8 ? -3.568 38.156 7.789 1 43.56 8 ASN B CA 1
ATOM 3010 C C . ASN B 1 8 ? -2.188 37.656 7.352 1 43.56 8 ASN B C 1
ATOM 3012 O O . ASN B 1 8 ? -1.185 38.344 7.594 1 43.56 8 ASN B O 1
ATOM 3016 N N . ARG B 1 9 ? -1.968 36.438 7.402 1 54.25 9 ARG B N 1
ATOM 3017 C CA . ARG B 1 9 ? -0.644 35.969 6.984 1 54.25 9 ARG B CA 1
ATOM 3018 C C . ARG B 1 9 ? -0.382 36.312 5.523 1 54.25 9 ARG B C 1
ATOM 3020 O O . ARG B 1 9 ? -1.252 36.125 4.672 1 54.25 9 ARG B O 1
ATOM 3027 N N . PRO B 1 10 ? 0.691 37.062 5.273 1 56.47 10 PRO B N 1
ATOM 3028 C CA . PRO B 1 10 ? 1.043 37.312 3.873 1 56.47 10 PRO B CA 1
ATOM 3029 C C . PRO B 1 10 ? 1.095 36.031 3.035 1 56.47 10 PRO B C 1
ATOM 3031 O O . PRO B 1 10 ? 1.434 34.969 3.551 1 56.47 10 PRO B O 1
ATOM 3034 N N . THR B 1 11 ? 0.4 36.062 1.926 1 66 11 THR B N 1
ATOM 3035 C CA . THR B 1 11 ? 0.419 34.969 0.977 1 66 11 THR B CA 1
ATOM 3036 C C . THR B 1 11 ? 1.838 34.688 0.476 1 66 11 THR B C 1
ATOM 3038 O O . THR B 1 11 ? 2.502 35.625 -0.024 1 66 11 THR B O 1
ATOM 3041 N N . LEU B 1 12 ? 2.391 33.531 0.84 1 73.06 12 LEU B N 1
ATOM 3042 C CA . LEU B 1 12 ? 3.715 33.156 0.382 1 73.06 12 LEU B CA 1
ATOM 3043 C C . LEU B 1 12 ? 3.797 33.188 -1.141 1 73.06 12 LEU B C 1
ATOM 3045 O O . LEU B 1 12 ? 2.838 32.812 -1.826 1 73.06 12 LEU B O 1
ATOM 3049 N N . LYS B 1 13 ? 4.879 33.844 -1.652 1 71.06 13 LYS B N 1
ATOM 3050 C CA . LYS B 1 13 ? 5.148 33.812 -3.086 1 71.06 13 LYS B CA 1
ATOM 3051 C C . LYS B 1 13 ? 5.676 32.438 -3.504 1 71.06 13 LYS B C 1
ATOM 3053 O O . LYS B 1 13 ? 6.559 31.875 -2.85 1 71.06 13 LYS B O 1
ATOM 3058 N N . ALA B 1 14 ? 5.078 31.891 -4.469 1 73.06 14 ALA B N 1
ATOM 3059 C CA . ALA B 1 14 ? 5.504 30.594 -4.988 1 73.06 14 ALA B CA 1
ATOM 3060 C C . ALA B 1 14 ? 6.805 30.719 -5.781 1 73.06 14 ALA B C 1
ATOM 3062 O O . ALA B 1 14 ? 6.988 31.688 -6.527 1 73.06 14 ALA B O 1
ATOM 3063 N N . PRO B 1 15 ? 7.676 29.766 -5.523 1 70.19 15 PRO B N 1
ATOM 3064 C CA . PRO B 1 15 ? 8.93 29.828 -6.285 1 70.19 15 PRO B CA 1
ATOM 3065 C C . PRO B 1 15 ? 8.727 29.5 -7.766 1 70.19 15 PRO B C 1
ATOM 3067 O O . PRO B 1 15 ? 7.844 28.719 -8.117 1 70.19 15 PRO B O 1
ATOM 3070 N N . VAL B 1 16 ? 9.312 30.297 -8.648 1 65.69 16 VAL B N 1
ATOM 3071 C CA . VAL B 1 16 ? 9.359 30.031 -10.086 1 65.69 16 VAL B CA 1
ATOM 3072 C C . VAL B 1 16 ? 10.727 29.484 -10.469 1 65.69 16 VAL B C 1
ATOM 3074 O O . VAL B 1 16 ? 11.758 30.047 -10.109 1 65.69 16 VAL B O 1
ATOM 3077 N N . PHE B 1 17 ? 10.57 28.25 -11.039 1 65.25 17 PHE B N 1
ATOM 3078 C CA . PHE B 1 17 ? 11.844 27.625 -11.375 1 65.25 17 PHE B CA 1
ATOM 3079 C C . PHE B 1 17 ? 12.227 27.906 -12.82 1 65.25 17 PHE B C 1
ATOM 3081 O O . PHE B 1 17 ? 11.641 27.344 -13.742 1 65.25 17 PHE B O 1
ATOM 3088 N N . ASP B 1 18 ? 13.078 28.781 -13.102 1 55.25 18 ASP B N 1
ATOM 3089 C CA . ASP B 1 18 ? 13.453 29.188 -14.445 1 55.25 18 ASP B CA 1
ATOM 3090 C C . ASP B 1 18 ? 14.406 28.188 -15.086 1 55.25 18 ASP B C 1
ATOM 3092 O O . ASP B 1 18 ? 14.297 27.875 -16.266 1 55.25 18 ASP B O 1
ATOM 3096 N N . GLU B 1 19 ? 15.43 27.797 -14.352 1 57.94 19 GLU B N 1
ATOM 3097 C CA . GLU B 1 19 ? 16.406 26.844 -14.875 1 57.94 19 GLU B CA 1
ATOM 3098 C C . GLU B 1 19 ? 16.406 25.547 -14.055 1 57.94 19 GLU B C 1
ATOM 3100 O O . GLU B 1 19 ? 16.562 25.594 -12.828 1 57.94 19 GLU B O 1
ATOM 3105 N N . VAL B 1 20 ? 15.898 24.562 -14.727 1 63.09 20 VAL B N 1
ATOM 3106 C CA . VAL B 1 20 ? 15.906 23.281 -14.031 1 63.09 20 VAL B CA 1
ATOM 3107 C C . VAL B 1 20 ? 16.953 22.359 -14.656 1 63.09 20 VAL B C 1
ATOM 3109 O O . VAL B 1 20 ? 17.031 22.234 -15.883 1 63.09 20 VAL B O 1
ATOM 3112 N N . CYS B 1 21 ? 17.938 21.984 -13.828 1 56.53 21 CYS B N 1
ATOM 3113 C CA . CYS B 1 21 ? 18.922 21 -14.281 1 56.53 21 CYS B CA 1
ATOM 3114 C C . CYS B 1 21 ? 18.25 19.719 -14.742 1 56.53 21 CYS B C 1
ATOM 3116 O O . CYS B 1 21 ? 17.484 19.125 -13.984 1 56.53 21 CYS B O 1
ATOM 3118 N N . GLU B 1 22 ? 18.484 19.391 -15.906 1 59.75 22 GLU B N 1
ATOM 3119 C CA . GLU B 1 22 ? 17.844 18.234 -16.516 1 59.75 22 GLU B CA 1
ATOM 3120 C C . GLU B 1 22 ? 18.156 16.953 -15.75 1 59.75 22 GLU B C 1
ATOM 3122 O O . GLU B 1 22 ? 17.312 16.062 -15.656 1 59.75 22 GLU B O 1
ATOM 3127 N N . THR B 1 23 ? 19.359 16.984 -15.141 1 57.12 23 THR B N 1
ATOM 3128 C CA . THR B 1 23 ? 19.828 15.758 -14.508 1 57.12 23 THR B CA 1
ATOM 3129 C C . THR B 1 23 ? 19.281 15.641 -13.086 1 57.12 23 THR B C 1
ATOM 3131 O O . THR B 1 23 ? 18.844 14.562 -12.672 1 57.12 23 THR B O 1
ATOM 3134 N N . THR B 1 24 ? 19.359 16.719 -12.461 1 68.62 24 THR B N 1
ATOM 3135 C CA . THR B 1 24 ? 19.047 16.609 -11.039 1 68.62 24 THR B CA 1
ATOM 3136 C C . THR B 1 24 ? 17.641 17.125 -10.75 1 68.62 24 THR B C 1
ATOM 3138 O O . THR B 1 24 ? 17.094 16.875 -9.672 1 68.62 24 THR B O 1
ATOM 3141 N N . GLY B 1 25 ? 17.141 17.766 -11.672 1 80.69 25 GLY B N 1
ATOM 3142 C CA . GLY B 1 25 ? 15.859 18.406 -11.406 1 80.69 25 GLY B CA 1
ATOM 3143 C C . GLY B 1 25 ? 15.922 19.422 -10.297 1 80.69 25 GLY B C 1
ATOM 3144 O O . GLY B 1 25 ? 16.969 20.031 -10.055 1 80.69 25 GLY B O 1
ATOM 3145 N N . VAL B 1 26 ? 14.906 19.844 -9.734 1 91 26 VAL B N 1
ATOM 3146 C CA . VAL B 1 26 ? 14.828 20.75 -8.602 1 91 26 VAL B CA 1
ATOM 3147 C C . VAL B 1 26 ? 14.797 19.969 -7.301 1 91 26 VAL B C 1
ATOM 3149 O O . VAL B 1 26 ? 13.812 19.281 -7.004 1 91 26 VAL B O 1
ATOM 3152 N N . THR B 1 27 ? 15.883 20.016 -6.578 1 93.81 27 THR B N 1
ATOM 3153 C CA . THR B 1 27 ? 15.961 19.312 -5.301 1 93.81 27 THR B CA 1
ATOM 3154 C C . THR B 1 27 ? 15.18 20.062 -4.223 1 93.81 27 THR B C 1
ATOM 3156 O O . THR B 1 27 ? 14.859 21.234 -4.395 1 93.81 27 THR B O 1
ATOM 3159 N N . LEU B 1 28 ? 14.875 19.406 -3.158 1 95.81 28 LEU B N 1
ATOM 3160 C CA . LEU B 1 28 ? 14.195 20.047 -2.041 1 95.81 28 LEU B CA 1
ATOM 3161 C C . LEU B 1 28 ? 15.016 21.219 -1.504 1 95.81 28 LEU B C 1
ATOM 3163 O O . LEU B 1 28 ? 14.477 22.281 -1.201 1 95.81 28 LEU B O 1
ATOM 3167 N N . THR B 1 29 ? 16.297 21 -1.396 1 92.5 29 THR B N 1
ATOM 3168 C CA . THR B 1 29 ? 17.188 22.047 -0.886 1 92.5 29 THR B CA 1
ATOM 3169 C C . THR B 1 29 ? 17.109 23.297 -1.762 1 92.5 29 THR B C 1
ATOM 3171 O O . THR B 1 29 ? 17 24.406 -1.253 1 92.5 29 THR B O 1
ATOM 3174 N N . ARG B 1 30 ? 17.219 23.094 -3.02 1 91.56 30 ARG B N 1
ATOM 3175 C CA . ARG B 1 30 ? 17.125 24.219 -3.936 1 91.56 30 ARG B CA 1
ATOM 3176 C C . ARG B 1 30 ? 15.766 24.906 -3.834 1 91.56 30 ARG B C 1
ATOM 3178 O O . ARG B 1 30 ? 15.68 26.141 -3.811 1 91.56 30 ARG B O 1
ATOM 3185 N N . PHE B 1 31 ? 14.758 24.109 -3.838 1 93.75 31 PHE B N 1
ATOM 3186 C CA . PHE B 1 31 ? 13.398 24.625 -3.719 1 93.75 31 PHE B CA 1
ATOM 3187 C C . PHE B 1 31 ? 13.258 25.5 -2.484 1 93.75 31 PHE B C 1
ATOM 3189 O O . PHE B 1 31 ? 12.766 26.625 -2.574 1 93.75 31 PHE B O 1
ATOM 3196 N N . MET B 1 32 ? 13.68 25.031 -1.34 1 92.56 32 MET B N 1
ATOM 3197 C CA . MET B 1 32 ? 13.547 25.75 -0.08 1 92.56 32 MET B CA 1
ATOM 3198 C C . MET B 1 32 ? 14.383 27.031 -0.097 1 92.56 32 MET B C 1
ATOM 3200 O O . MET B 1 32 ? 13.977 28.047 0.456 1 92.56 32 MET B O 1
ATOM 3204 N N . ASN B 1 33 ? 15.539 26.953 -0.728 1 89.56 33 ASN B N 1
ATOM 3205 C CA . ASN B 1 33 ? 16.375 28.141 -0.848 1 89.56 33 ASN B CA 1
ATOM 3206 C C . ASN B 1 33 ? 15.695 29.219 -1.668 1 89.56 33 ASN B C 1
ATOM 3208 O O . ASN B 1 33 ? 15.727 30.406 -1.293 1 89.56 33 ASN B O 1
ATOM 3212 N N . GLU B 1 34 ? 15.148 28.828 -2.729 1 89.19 34 GLU B N 1
ATOM 3213 C CA . GLU B 1 34 ? 14.453 29.781 -3.582 1 89.19 34 GLU B CA 1
ATOM 3214 C C . GLU B 1 34 ? 13.227 30.359 -2.877 1 89.19 34 GLU B C 1
ATOM 3216 O O . GLU B 1 34 ? 12.938 31.562 -3.018 1 89.19 34 GLU B O 1
ATOM 3221 N N . VAL B 1 35 ? 12.547 29.547 -2.146 1 88.56 35 VAL B N 1
ATOM 3222 C CA . VAL B 1 35 ? 11.398 30.016 -1.365 1 88.56 35 VAL B CA 1
ATOM 3223 C C . VAL B 1 35 ? 11.867 31.047 -0.336 1 88.56 35 VAL B C 1
ATOM 3225 O O . VAL B 1 35 ? 11.219 32.094 -0.148 1 88.56 35 VAL B O 1
ATOM 3228 N N . ALA B 1 36 ? 12.93 30.766 0.296 1 88.06 36 ALA B N 1
ATOM 3229 C CA . ALA B 1 36 ? 13.453 31.656 1.333 1 88.06 36 ALA B CA 1
ATOM 3230 C C . ALA B 1 36 ? 13.867 33 0.745 1 88.06 36 ALA B C 1
ATOM 3232 O O . ALA B 1 36 ? 13.719 34.031 1.39 1 88.06 36 ALA B O 1
ATOM 3233 N N . ILE B 1 37 ? 14.438 32.938 -0.454 1 88.25 37 ILE B N 1
ATOM 3234 C CA . ILE B 1 37 ? 14.859 34.156 -1.122 1 88.25 37 ILE B CA 1
ATOM 3235 C C . ILE B 1 37 ? 13.641 35.031 -1.429 1 88.25 37 ILE B C 1
ATOM 3237 O O . ILE B 1 37 ? 13.656 36.219 -1.21 1 88.25 37 ILE B O 1
ATOM 3241 N N . LEU B 1 38 ? 12.617 34.406 -1.819 1 87.19 38 LEU B N 1
ATOM 3242 C CA . LEU B 1 38 ? 11.391 35.094 -2.195 1 87.19 38 LEU B CA 1
ATOM 3243 C C . LEU B 1 38 ? 10.594 35.5 -0.96 1 87.19 38 LEU B C 1
ATOM 3245 O O . LEU B 1 38 ? 9.805 36.438 -1.004 1 87.19 38 LEU B O 1
ATOM 3249 N N . ASN B 1 39 ? 10.773 34.688 0.112 1 87.5 39 ASN B N 1
ATOM 3250 C CA . ASN B 1 39 ? 10.031 34.906 1.354 1 87.5 39 ASN B CA 1
ATOM 3251 C C . ASN B 1 39 ? 10.961 34.844 2.568 1 87.5 39 ASN B C 1
ATOM 3253 O O . ASN B 1 39 ? 10.93 33.906 3.342 1 87.5 39 ASN B O 1
ATOM 3257 N N . PRO B 1 40 ? 11.609 35.906 2.871 1 85.25 40 PRO B N 1
ATOM 3258 C CA . PRO B 1 40 ? 12.609 35.906 3.941 1 85.25 40 PRO B CA 1
ATOM 3259 C C . PRO B 1 40 ? 12 35.656 5.32 1 85.25 40 PRO B C 1
ATOM 3261 O O . PRO B 1 40 ? 12.68 35.156 6.219 1 85.25 40 PRO B O 1
ATOM 3264 N N . GLU B 1 41 ? 10.781 35.938 5.484 1 78.69 41 GLU B N 1
ATOM 3265 C CA . GLU B 1 41 ? 10.117 35.812 6.777 1 78.69 41 GLU B CA 1
ATOM 3266 C C . GLU B 1 41 ? 10 34.344 7.199 1 78.69 41 GLU B C 1
ATOM 3268 O O . GLU B 1 41 ? 9.828 34.062 8.383 1 78.69 41 GLU B O 1
ATOM 3273 N N . ILE B 1 42 ? 10.102 33.438 6.215 1 80.19 42 ILE B N 1
ATOM 3274 C CA . ILE B 1 42 ? 9.945 32.031 6.555 1 80.19 42 ILE B CA 1
ATOM 3275 C C . ILE B 1 42 ? 11.266 31.297 6.371 1 80.19 42 ILE B C 1
ATOM 3277 O O . ILE B 1 42 ? 11.289 30.078 6.211 1 80.19 42 ILE B O 1
ATOM 3281 N N . ALA B 1 43 ? 12.336 31.984 6.398 1 80.81 43 ALA B N 1
ATOM 3282 C CA . ALA B 1 43 ? 13.656 31.391 6.172 1 80.81 43 ALA B CA 1
ATOM 3283 C C . ALA B 1 43 ? 13.953 30.297 7.191 1 80.81 43 ALA B C 1
ATOM 3285 O O . ALA B 1 43 ? 14.617 29.312 6.875 1 80.81 43 ALA B O 1
ATOM 3286 N N . GLU B 1 44 ? 13.422 30.5 8.352 1 80 44 GLU B N 1
ATOM 3287 C CA . GLU B 1 44 ? 13.688 29.531 9.414 1 80 44 GLU B CA 1
ATOM 3288 C C . GLU B 1 44 ? 13.047 28.188 9.102 1 80 44 GLU B C 1
ATOM 3290 O O . GLU B 1 44 ? 13.523 27.141 9.562 1 80 44 GLU B O 1
ATOM 3295 N N . ILE B 1 45 ? 11.992 28.188 8.352 1 85.19 45 ILE B N 1
ATOM 3296 C CA . ILE B 1 45 ? 11.273 26.969 7.992 1 85.19 45 ILE B CA 1
ATOM 3297 C C . ILE B 1 45 ? 12.148 26.094 7.086 1 85.19 45 ILE B C 1
ATOM 3299 O O . ILE B 1 45 ? 12.039 24.875 7.094 1 85.19 45 ILE B O 1
ATOM 3303 N N . THR B 1 46 ? 13.094 26.734 6.41 1 84.56 46 THR B N 1
ATOM 3304 C CA . THR B 1 46 ? 14 26.016 5.52 1 84.56 46 THR B CA 1
ATOM 3305 C C . THR B 1 46 ? 14.891 25.062 6.309 1 84.56 46 THR B C 1
ATOM 3307 O O . THR B 1 46 ? 15.156 23.938 5.863 1 84.56 46 THR B O 1
ATOM 3310 N N . THR B 1 47 ? 15.32 25.562 7.453 1 83.69 47 THR B N 1
ATOM 3311 C CA . THR B 1 47 ? 16.156 24.719 8.305 1 83.69 47 THR B CA 1
ATOM 3312 C C . THR B 1 47 ? 15.375 23.531 8.82 1 83.69 47 THR B C 1
ATOM 3314 O O . THR B 1 47 ? 15.906 22.422 8.906 1 83.69 47 THR B O 1
ATOM 3317 N N . LEU B 1 48 ? 14.148 23.734 9.164 1 86.75 48 LEU B N 1
ATOM 3318 C CA . LEU B 1 48 ? 13.281 22.656 9.633 1 86.75 48 LEU B CA 1
ATOM 3319 C C . LEU B 1 48 ? 13.094 21.609 8.555 1 86.75 48 LEU B C 1
ATOM 3321 O O . LEU B 1 48 ? 13.156 20.406 8.836 1 86.75 48 LEU B O 1
ATOM 3325 N N . PHE B 1 49 ? 12.953 22.016 7.359 1 92.94 49 PHE B N 1
ATOM 3326 C CA . PHE B 1 49 ? 12.734 21.078 6.273 1 92.94 49 PHE B CA 1
ATOM 3327 C C . PHE B 1 49 ? 14.023 20.344 5.922 1 92.94 49 PHE B C 1
ATOM 3329 O O . PHE B 1 49 ? 13.984 19.234 5.379 1 92.94 49 PHE B O 1
ATOM 3336 N N . GLY B 1 50 ? 15.18 21 6.211 1 91.44 50 GLY B N 1
ATOM 3337 C CA . GLY B 1 50 ? 16.422 20.25 6.121 1 91.44 50 GLY B CA 1
ATOM 3338 C C . GLY B 1 50 ? 16.469 19.047 7.055 1 91.44 50 GLY B C 1
ATOM 3339 O O . GLY B 1 50 ? 16.906 17.969 6.664 1 91.44 50 GLY B O 1
ATOM 3340 N N . ALA B 1 51 ? 16.016 19.297 8.273 1 90.12 51 ALA B N 1
ATOM 3341 C CA . ALA B 1 51 ? 15.961 18.234 9.266 1 90.12 51 ALA B CA 1
ATOM 3342 C C . ALA B 1 51 ? 14.938 17.172 8.867 1 90.12 51 ALA B C 1
ATOM 3344 O O . ALA B 1 51 ? 15.195 15.969 9.008 1 90.12 51 ALA B O 1
ATOM 3345 N N . ILE B 1 52 ? 13.828 17.578 8.398 1 94.06 52 ILE B N 1
ATOM 3346 C CA . ILE B 1 52 ? 12.773 16.672 7.953 1 94.06 52 ILE B CA 1
ATOM 3347 C C . ILE B 1 52 ? 13.289 15.812 6.805 1 94.06 52 ILE B C 1
ATOM 3349 O O . ILE B 1 52 ? 13.047 14.602 6.773 1 94.06 52 ILE B O 1
ATOM 3353 N N . ASP B 1 53 ? 13.977 16.438 5.898 1 96.5 53 ASP B N 1
ATOM 3354 C CA . ASP B 1 53 ? 14.594 15.758 4.77 1 96.5 53 ASP B CA 1
ATOM 3355 C C . ASP B 1 53 ? 15.469 14.594 5.246 1 96.5 53 ASP B C 1
ATOM 3357 O O . ASP B 1 53 ? 15.305 13.461 4.785 1 96.5 53 ASP B O 1
ATOM 3361 N N . THR B 1 54 ? 16.312 14.844 6.109 1 94.69 54 THR B N 1
ATOM 3362 C CA . THR B 1 54 ? 17.25 13.844 6.625 1 94.69 54 THR B CA 1
ATOM 3363 C C . THR B 1 54 ? 16.5 12.75 7.383 1 94.69 54 THR B C 1
ATOM 3365 O O . THR B 1 54 ? 16.797 11.562 7.223 1 94.69 54 THR B O 1
ATOM 3368 N N . ALA B 1 55 ? 15.586 13.164 8.195 1 94.31 55 ALA B N 1
ATOM 3369 C CA . ALA B 1 55 ? 14.812 12.203 8.984 1 94.31 55 ALA B CA 1
ATOM 3370 C C . ALA B 1 55 ? 14.031 11.25 8.078 1 94.31 55 ALA B C 1
ATOM 3372 O O . ALA B 1 55 ? 14.023 10.039 8.305 1 94.31 55 ALA B O 1
ATOM 3373 N N . CYS B 1 56 ? 13.375 11.773 7.066 1 97.56 56 CYS B N 1
ATOM 3374 C CA . CYS B 1 56 ? 12.586 10.953 6.16 1 97.56 56 CYS B CA 1
ATOM 3375 C C . CYS B 1 56 ? 13.461 9.945 5.422 1 97.56 56 CYS B C 1
ATOM 3377 O O . CYS B 1 56 ? 13.07 8.797 5.227 1 97.56 56 CYS B O 1
ATOM 3379 N N . LYS B 1 57 ? 14.633 10.383 4.984 1 97.56 57 LYS B N 1
ATOM 3380 C CA . LYS B 1 57 ? 15.562 9.477 4.32 1 97.56 57 LYS B CA 1
ATOM 3381 C C . LYS B 1 57 ? 16 8.352 5.254 1 97.56 57 LYS B C 1
ATOM 3383 O O . LYS B 1 57 ? 16.062 7.191 4.852 1 97.56 57 LYS B O 1
ATOM 3388 N N . ALA B 1 58 ? 16.281 8.75 6.469 1 95.69 58 ALA B N 1
ATOM 3389 C CA . ALA B 1 58 ? 16.688 7.754 7.461 1 95.69 58 ALA B CA 1
ATOM 3390 C C . ALA B 1 58 ? 15.57 6.762 7.738 1 95.69 58 ALA B C 1
ATOM 3392 O O . ALA B 1 58 ? 15.797 5.551 7.793 1 95.69 58 ALA B O 1
ATOM 3393 N N . ILE B 1 59 ? 14.391 7.258 7.922 1 95.31 59 ILE B N 1
ATOM 3394 C CA . ILE B 1 59 ? 13.242 6.398 8.211 1 95.31 59 ILE B CA 1
ATOM 3395 C C . ILE B 1 59 ? 12.961 5.496 7.016 1 95.31 59 ILE B C 1
ATOM 3397 O O . ILE B 1 59 ? 12.641 4.316 7.184 1 95.31 59 ILE B O 1
ATOM 3401 N N . SER B 1 60 ? 13.023 6.027 5.816 1 96.38 60 SER B N 1
ATOM 3402 C CA . SER B 1 60 ? 12.852 5.227 4.609 1 96.38 60 SER B CA 1
ATOM 3403 C C . SER B 1 60 ? 13.789 4.023 4.605 1 96.38 60 SER B C 1
ATOM 3405 O O . SER B 1 60 ? 13.367 2.904 4.305 1 96.38 60 SER B O 1
ATOM 3407 N N . ASN B 1 61 ? 14.992 4.273 4.906 1 93.94 61 ASN B N 1
ATOM 3408 C CA . ASN B 1 61 ? 15.969 3.195 4.957 1 93.94 61 ASN B CA 1
ATOM 3409 C C . ASN B 1 61 ? 15.625 2.17 6.027 1 93.94 61 ASN B C 1
ATOM 3411 O O . ASN B 1 61 ? 15.75 0.964 5.809 1 93.94 61 ASN B O 1
ATOM 3415 N N . LEU B 1 62 ? 15.211 2.654 7.172 1 91.88 62 LEU B N 1
ATOM 3416 C CA . LEU B 1 62 ? 14.852 1.778 8.273 1 91.88 62 LEU B CA 1
ATOM 3417 C C . LEU B 1 62 ? 13.672 0.887 7.898 1 91.88 62 LEU B C 1
ATOM 3419 O O . LEU B 1 62 ? 13.695 -0.32 8.148 1 91.88 62 LEU B O 1
ATOM 3423 N N . VAL B 1 63 ? 12.664 1.475 7.332 1 92.75 63 VAL B N 1
ATOM 3424 C CA . VAL B 1 63 ? 11.461 0.75 6.949 1 92.75 63 VAL B CA 1
ATOM 3425 C C . VAL B 1 63 ? 11.797 -0.281 5.875 1 92.75 63 VAL B C 1
ATOM 3427 O O . VAL B 1 63 ? 11.336 -1.426 5.941 1 92.75 63 VAL B O 1
ATOM 3430 N N . LYS B 1 64 ? 12.578 0.058 4.926 1 92.5 64 LYS B N 1
ATOM 3431 C CA . LYS B 1 64 ? 12.969 -0.8 3.811 1 92.5 64 LYS B CA 1
ATOM 3432 C C . LYS B 1 64 ? 13.711 -2.039 4.305 1 92.5 64 LYS B C 1
ATOM 3434 O O . LYS B 1 64 ? 13.57 -3.123 3.734 1 92.5 64 LYS B O 1
ATOM 3439 N N . ARG B 1 65 ? 14.43 -1.907 5.309 1 90.62 65 ARG B N 1
ATOM 3440 C CA . ARG B 1 65 ? 15.32 -2.971 5.766 1 90.62 65 ARG B CA 1
ATOM 3441 C C . ARG B 1 65 ? 14.703 -3.732 6.934 1 90.62 65 ARG B C 1
ATOM 3443 O O . ARG B 1 65 ? 15.305 -4.68 7.449 1 90.62 65 ARG B O 1
ATOM 3450 N N . SER B 1 66 ? 13.602 -3.324 7.371 1 87.31 66 SER B N 1
ATOM 3451 C CA . SER B 1 66 ? 13.016 -3.809 8.617 1 87.31 66 SER B CA 1
ATOM 3452 C C . SER B 1 66 ? 12.828 -5.32 8.586 1 87.31 66 SER B C 1
ATOM 3454 O O . SER B 1 66 ? 12.859 -5.977 9.633 1 87.31 66 SER B O 1
ATOM 3456 N N . GLN B 1 67 ? 12.734 -5.93 7.406 1 85.62 67 GLN B N 1
ATOM 3457 C CA . GLN B 1 67 ? 12.43 -7.355 7.324 1 85.62 67 GLN B CA 1
ATOM 3458 C C . GLN B 1 67 ? 13.703 -8.172 7.117 1 85.62 67 GLN B C 1
ATOM 3460 O O . GLN B 1 67 ? 13.664 -9.406 7.102 1 85.62 67 GLN B O 1
ATOM 3465 N N . LEU B 1 68 ? 14.766 -7.535 6.953 1 88 68 LEU B N 1
ATOM 3466 C CA . LEU B 1 68 ? 16.031 -8.242 6.734 1 88 68 LEU B CA 1
ATOM 3467 C C . LEU B 1 68 ? 16.578 -8.789 8.047 1 88 68 LEU B C 1
ATOM 3469 O O . LEU B 1 68 ? 16.484 -8.133 9.086 1 88 68 LEU B O 1
ATOM 3473 N N . PRO B 1 69 ? 17.141 -9.945 7.969 1 79.25 69 PRO B N 1
ATOM 3474 C CA . PRO B 1 69 ? 17.734 -10.516 9.18 1 79.25 69 PRO B CA 1
ATOM 3475 C C . PRO B 1 69 ? 18.859 -9.656 9.758 1 79.25 69 PRO B C 1
ATOM 3477 O O . PRO B 1 69 ? 19.094 -9.68 10.969 1 79.25 69 PRO B O 1
ATOM 3480 N N . SER B 1 70 ? 19.531 -8.93 8.969 1 71.75 70 SER B N 1
ATOM 3481 C CA . SER B 1 70 ? 20.656 -8.102 9.398 1 71.75 70 SER B CA 1
ATOM 3482 C C . SER B 1 70 ? 20.172 -6.801 10.031 1 71.75 70 SER B C 1
ATOM 3484 O O . SER B 1 70 ? 20.969 -6.027 10.562 1 71.75 70 SER B O 1
ATOM 3486 N N . SER B 1 71 ? 18.906 -6.633 9.867 1 70.19 71 SER B N 1
ATOM 3487 C CA . SER B 1 71 ? 18.391 -5.352 10.344 1 70.19 71 SER B CA 1
ATOM 3488 C C . SER B 1 71 ? 18.438 -5.266 11.859 1 70.19 71 SER B C 1
ATOM 3490 O O . SER B 1 71 ? 18.203 -6.266 12.555 1 70.19 71 SER B O 1
ATOM 3492 N N . GLU B 1 72 ? 19.25 -4.273 12.32 1 58.84 72 GLU B N 1
ATOM 3493 C CA . GLU B 1 72 ? 19.359 -3.994 13.75 1 58.84 72 GLU B CA 1
ATOM 3494 C C . GLU B 1 72 ? 17.969 -3.936 14.398 1 58.84 72 GLU B C 1
ATOM 3496 O O . GLU B 1 72 ? 17.844 -4.098 15.617 1 58.84 72 GLU B O 1
ATOM 3501 N N . THR B 1 73 ? 17.062 -3.465 13.656 1 51 73 THR B N 1
ATOM 3502 C CA . THR B 1 73 ? 15.727 -3.416 14.227 1 51 73 THR B CA 1
ATOM 3503 C C . THR B 1 73 ? 15.289 -4.797 14.703 1 51 73 THR B C 1
ATOM 3505 O O . THR B 1 73 ? 14.531 -4.918 15.672 1 51 73 THR B O 1
ATOM 3508 N N . LEU B 1 74 ? 15.656 -5.77 13.805 1 48.53 74 LEU B N 1
ATOM 3509 C CA . LEU B 1 74 ? 15.359 -7.141 14.211 1 48.53 74 LEU B CA 1
ATOM 3510 C C . LEU B 1 74 ? 16.438 -7.676 15.148 1 48.53 74 LEU B C 1
ATOM 3512 O O . LEU B 1 74 ? 16.219 -8.68 15.836 1 48.53 74 LEU B O 1
ATOM 3516 N N . GLY B 1 75 ? 17 -6.953 16.031 1 38.94 75 GLY B N 1
ATOM 3517 C CA . GLY B 1 75 ? 18.031 -7.508 16.891 1 38.94 75 GLY B CA 1
ATOM 3518 C C . GLY B 1 75 ? 18.562 -8.836 16.391 1 38.94 75 GLY B C 1
ATOM 3519 O O . GLY B 1 75 ? 17.859 -9.586 15.711 1 38.94 75 GLY B O 1
ATOM 3520 N N . TYR B 1 76 ? 19.922 -8.859 16.125 1 35.22 76 TYR B N 1
ATOM 3521 C CA . TYR B 1 76 ? 20.656 -10.07 15.789 1 35.22 76 TYR B CA 1
ATOM 3522 C C . TYR B 1 76 ? 20 -11.297 16.422 1 35.22 76 TYR B C 1
ATOM 3524 O O . TYR B 1 76 ? 20.578 -12.383 16.422 1 35.22 76 TYR B O 1
ATOM 3532 N N . GLN B 1 77 ? 19.172 -11.18 17.391 1 34.34 77 GLN B N 1
ATOM 3533 C CA . GLN B 1 77 ? 18.891 -12.391 18.141 1 34.34 77 GLN B CA 1
ATOM 3534 C C . GLN B 1 77 ? 18.109 -13.406 17.312 1 34.34 77 GLN B C 1
ATOM 3536 O O . GLN B 1 77 ? 17.156 -13.047 16.641 1 34.34 77 GLN B O 1
ATOM 3541 N N . GLY B 1 78 ? 18.688 -14.445 16.875 1 35.53 78 GLY B N 1
ATOM 3542 C CA . GLY B 1 78 ? 18.219 -15.742 16.422 1 35.53 78 GLY B CA 1
ATOM 3543 C C . GLY B 1 78 ? 16.734 -15.961 16.609 1 35.53 78 GLY B C 1
ATOM 3544 O O . GLY B 1 78 ? 16.219 -17.047 16.359 1 35.53 78 GLY B O 1
ATOM 3545 N N . ASN B 1 79 ? 16.125 -15.211 17.562 1 38.44 79 ASN B N 1
ATOM 3546 C CA . ASN B 1 79 ? 14.805 -15.672 17.938 1 38.44 79 ASN B CA 1
ATOM 3547 C C . ASN B 1 79 ? 13.742 -15.219 16.938 1 38.44 79 ASN B C 1
ATOM 3549 O O . ASN B 1 79 ? 13.844 -14.133 16.375 1 38.44 79 ASN B O 1
ATOM 3553 N N . VAL B 1 80 ? 13.047 -16.141 16.453 1 40.06 80 VAL B N 1
ATOM 3554 C CA . VAL B 1 80 ? 11.836 -16.062 15.641 1 40.06 80 VAL B CA 1
ATOM 3555 C C . VAL B 1 80 ? 11.062 -14.789 15.984 1 40.06 80 VAL B C 1
ATOM 3557 O O . VAL B 1 80 ? 10.656 -14.602 17.125 1 40.06 80 VAL B O 1
ATOM 3560 N N . ASN B 1 81 ? 11.312 -13.695 15.398 1 44.62 81 ASN B N 1
ATOM 3561 C CA . ASN B 1 81 ? 10.641 -12.398 15.445 1 44.62 81 ASN B CA 1
ATOM 3562 C C . ASN B 1 81 ? 9.117 -12.555 15.484 1 44.62 81 ASN B C 1
ATOM 3564 O O . ASN B 1 81 ? 8.523 -13.102 14.562 1 44.62 81 ASN B O 1
ATOM 3568 N N . VAL B 1 82 ? 8.594 -12.664 16.797 1 43 82 VAL B N 1
ATOM 3569 C CA . VAL B 1 82 ? 7.145 -12.68 16.969 1 43 82 VAL B CA 1
ATOM 3570 C C . VAL B 1 82 ? 6.539 -11.422 16.359 1 43 82 VAL B C 1
ATOM 3572 O O . VAL B 1 82 ? 7.043 -10.32 16.562 1 43 82 VAL B O 1
ATOM 3575 N N . GLN B 1 83 ? 5.637 -11.43 15.422 1 50.47 83 GLN B N 1
ATOM 3576 C CA . GLN B 1 83 ? 4.781 -10.414 14.82 1 50.47 83 GLN B CA 1
ATOM 3577 C C . GLN B 1 83 ? 4.375 -9.359 15.844 1 50.47 83 GLN B C 1
ATOM 3579 O O . GLN B 1 83 ? 4.035 -9.688 16.984 1 50.47 83 GLN B O 1
ATOM 3584 N N . GLY B 1 84 ? 4.625 -7.965 15.617 1 56.97 84 GLY B N 1
ATOM 3585 C CA . GLY B 1 84 ? 4.25 -6.887 16.516 1 56.97 84 GLY B CA 1
ATOM 3586 C C . GLY B 1 84 ? 5.438 -6.27 17.234 1 56.97 84 GLY B C 1
ATOM 3587 O O . GLY B 1 84 ? 5.445 -5.07 17.516 1 56.97 84 GLY B O 1
ATOM 3588 N N . GLU B 1 85 ? 6.312 -7.09 17.609 1 59.97 85 GLU B N 1
ATOM 3589 C CA . GLU B 1 85 ? 7.453 -6.562 18.344 1 59.97 85 GLU B CA 1
ATOM 3590 C C . GLU B 1 85 ? 8.305 -5.645 17.469 1 59.97 85 GLU B C 1
ATOM 3592 O O . GLU B 1 85 ? 8.766 -4.598 17.938 1 59.97 85 GLU B O 1
ATOM 3597 N N . ASP B 1 86 ? 8.43 -5.992 16.266 1 64.69 86 ASP B N 1
ATOM 3598 C CA . ASP B 1 86 ? 9.219 -5.172 15.352 1 64.69 86 ASP B CA 1
ATOM 3599 C C . ASP B 1 86 ? 8.555 -3.82 15.109 1 64.69 86 ASP B C 1
ATOM 3601 O O . ASP B 1 86 ? 9.227 -2.787 15.078 1 64.69 86 ASP B O 1
ATOM 3605 N N . GLN B 1 87 ? 7.297 -3.885 15.031 1 69 87 GLN B N 1
ATOM 3606 C CA . GLN B 1 87 ? 6.539 -2.654 14.844 1 69 87 GLN B CA 1
ATOM 3607 C C . GLN B 1 87 ? 6.766 -1.686 16 1 69 87 GLN B C 1
ATOM 3609 O O . GLN B 1 87 ? 7.02 -0.498 15.781 1 69 87 GLN B O 1
ATOM 3614 N N . LYS B 1 88 ? 6.723 -2.223 17.125 1 68.56 88 LYS B N 1
ATOM 3615 C CA . LYS B 1 88 ? 6.887 -1.382 18.312 1 68.56 88 LYS B CA 1
ATOM 3616 C C . LYS B 1 88 ? 8.289 -0.778 18.359 1 68.56 88 LYS B C 1
ATOM 3618 O O . LYS B 1 88 ? 8.445 0.4 18.688 1 68.56 88 LYS B O 1
ATOM 3623 N N . LYS B 1 89 ? 9.148 -1.591 17.969 1 77.31 89 LYS B N 1
ATOM 3624 C CA . LYS B 1 89 ? 10.531 -1.115 17.969 1 77.31 89 LYS B CA 1
ATOM 3625 C C . LYS B 1 89 ? 10.734 -0.011 16.938 1 77.31 89 LYS B C 1
ATOM 3627 O O . LYS B 1 89 ? 11.375 1.003 17.219 1 77.31 89 LYS B O 1
ATOM 3632 N N . LEU B 1 90 ? 10.133 -0.186 15.859 1 84.5 90 LEU B N 1
ATOM 3633 C CA . LEU B 1 90 ? 10.281 0.806 14.797 1 84.5 90 LEU B CA 1
ATOM 3634 C C . LEU B 1 90 ? 9.594 2.111 15.172 1 84.5 90 LEU B C 1
ATOM 3636 O O . LEU B 1 90 ? 10.078 3.195 14.844 1 84.5 90 LEU B O 1
ATOM 3640 N N . ASP B 1 91 ? 8.484 1.969 15.898 1 82.88 91 ASP B N 1
ATOM 3641 C CA . ASP B 1 91 ? 7.766 3.148 16.375 1 82.88 91 ASP B CA 1
ATOM 3642 C C . ASP B 1 91 ? 8.648 3.996 17.281 1 82.88 91 ASP B C 1
ATOM 3644 O O . ASP B 1 91 ? 8.703 5.219 17.141 1 82.88 91 ASP B O 1
ATOM 3648 N N . VAL B 1 92 ? 9.328 3.35 18.109 1 82.69 92 VAL B N 1
ATOM 3649 C CA . VAL B 1 92 ? 10.18 4.035 19.062 1 82.69 92 VAL B CA 1
ATOM 3650 C C . VAL B 1 92 ? 11.383 4.645 18.344 1 82.69 92 VAL B C 1
ATOM 3652 O O . VAL B 1 92 ? 11.734 5.805 18.578 1 82.69 92 VAL B O 1
ATOM 3655 N N . ILE B 1 93 ? 11.961 3.861 17.469 1 86.62 93 ILE B N 1
ATOM 3656 C CA . ILE B 1 93 ? 13.164 4.301 16.766 1 86.62 93 ILE B CA 1
ATOM 3657 C C . ILE B 1 93 ? 12.836 5.504 15.891 1 86.62 93 ILE B C 1
ATOM 3659 O O . ILE B 1 93 ? 13.578 6.492 15.883 1 86.62 93 ILE B O 1
ATOM 3663 N N . THR B 1 94 ? 11.727 5.434 15.219 1 90.12 94 THR B N 1
ATOM 3664 C CA . THR B 1 94 ? 11.367 6.523 14.32 1 90.12 94 THR B CA 1
ATOM 3665 C C . THR B 1 94 ? 11 7.777 15.109 1 90.12 94 THR B C 1
ATOM 3667 O O . THR B 1 94 ? 11.312 8.891 14.688 1 90.12 94 THR B O 1
ATOM 3670 N N . ASN B 1 95 ? 10.352 7.578 16.203 1 86.88 95 ASN B N 1
ATOM 3671 C CA . ASN B 1 95 ? 10.047 8.703 17.078 1 86.88 95 ASN B CA 1
ATOM 3672 C C . ASN B 1 95 ? 11.312 9.398 17.562 1 86.88 95 ASN B C 1
ATOM 3674 O O . ASN B 1 95 ? 11.422 10.625 17.484 1 86.88 95 ASN B O 1
ATOM 3678 N N . ASP B 1 96 ? 12.234 8.648 17.969 1 83.81 96 ASP B N 1
ATOM 3679 C CA . ASP B 1 96 ? 13.5 9.188 18.469 1 83.81 96 ASP B CA 1
ATOM 3680 C C . ASP B 1 96 ? 14.273 9.891 17.359 1 83.81 96 ASP B C 1
ATOM 3682 O O . ASP B 1 96 ? 14.891 10.93 17.578 1 83.81 96 ASP B O 1
ATOM 3686 N N . LEU B 1 97 ? 14.227 9.297 16.281 1 87.56 97 LEU B N 1
ATOM 3687 C CA . LEU B 1 97 ? 14.922 9.852 15.117 1 87.56 97 LEU B CA 1
ATOM 3688 C C . LEU B 1 97 ? 14.367 11.227 14.758 1 87.56 97 LEU B C 1
ATOM 3690 O O . LEU B 1 97 ? 15.133 12.172 14.539 1 87.56 97 LEU B O 1
ATOM 3694 N N . LEU B 1 98 ? 13.109 11.352 14.719 1 86.94 98 LEU B N 1
ATOM 3695 C CA . LEU B 1 98 ? 12.484 12.617 14.359 1 86.94 98 LEU B CA 1
ATOM 3696 C C . LEU B 1 98 ? 12.734 13.672 15.438 1 86.94 98 LEU B C 1
ATOM 3698 O O . LEU B 1 98 ? 13.016 14.828 15.125 1 86.94 98 LEU B O 1
ATOM 3702 N N . LYS B 1 99 ? 12.617 13.266 16.625 1 81.19 99 LYS B N 1
ATOM 3703 C CA . LYS B 1 99 ? 12.891 14.172 17.734 1 81.19 99 LYS B CA 1
ATOM 3704 C C . LYS B 1 99 ? 14.312 14.711 17.656 1 81.19 99 LYS B C 1
ATOM 3706 O O . LYS B 1 99 ? 14.539 15.914 17.812 1 81.19 99 LYS B O 1
ATOM 3711 N N . ARG B 1 100 ? 15.234 13.867 17.391 1 81.5 100 ARG B N 1
ATOM 3712 C CA . ARG B 1 100 ? 16.641 14.258 17.328 1 81.5 100 ARG B CA 1
ATOM 3713 C C . ARG B 1 100 ? 16.891 15.156 16.125 1 81.5 100 ARG B C 1
ATOM 3715 O O . ARG B 1 100 ? 17.625 16.141 16.234 1 81.5 100 ARG B O 1
ATOM 3722 N N . ALA B 1 101 ? 16.312 14.805 15.07 1 83.94 101 ALA B N 1
ATOM 3723 C CA . ALA B 1 101 ? 16.531 15.57 13.844 1 83.94 101 ALA B CA 1
ATOM 3724 C C . ALA B 1 101 ? 15.961 16.984 13.984 1 83.94 101 ALA B C 1
ATOM 3726 O O . ALA B 1 101 ? 16.578 17.953 13.531 1 83.94 101 ALA B O 1
ATOM 3727 N N . LEU B 1 102 ? 14.852 17.109 14.633 1 78.56 102 LEU B N 1
ATOM 3728 C CA . LEU B 1 102 ? 14.164 18.391 14.711 1 78.56 102 LEU B CA 1
ATOM 3729 C C . LEU B 1 102 ? 14.695 19.219 15.867 1 78.56 102 LEU B C 1
ATOM 3731 O O . LEU B 1 102 ? 14.617 20.453 15.836 1 78.56 102 LEU B O 1
ATOM 3735 N N . ARG B 1 103 ? 15.211 18.562 16.844 1 70 103 ARG B N 1
ATOM 3736 C CA . ARG B 1 103 ? 15.773 19.25 17.984 1 70 103 ARG B CA 1
ATOM 3737 C C . ARG B 1 103 ? 16.984 20.094 17.578 1 70 103 ARG B C 1
ATOM 3739 O O . ARG B 1 103 ? 17.188 21.172 18.125 1 70 103 ARG B O 1
ATOM 3746 N N . PHE B 1 104 ? 17.703 19.641 16.703 1 60.53 104 PHE B N 1
ATOM 3747 C CA . PHE B 1 104 ? 18.969 20.266 16.359 1 60.53 104 PHE B CA 1
ATOM 3748 C C . PHE B 1 104 ? 18.734 21.5 15.5 1 60.53 104 PHE B C 1
ATOM 3750 O O . PHE B 1 104 ? 19.688 22.25 15.211 1 60.53 104 PHE B O 1
ATOM 3757 N N . THR B 1 105 ? 17.531 21.688 15.195 1 62.59 105 THR B N 1
ATOM 3758 C CA . THR B 1 105 ? 17.297 22.859 14.359 1 62.59 105 THR B CA 1
ATOM 3759 C C . THR B 1 105 ? 17.125 24.109 15.227 1 62.59 105 THR B C 1
ATOM 3761 O O . THR B 1 105 ? 17.141 25.234 14.703 1 62.59 105 THR B O 1
ATOM 3764 N N . GLY B 1 106 ? 17.375 23.984 16.594 1 52.03 106 GLY B N 1
ATOM 3765 C CA . GLY B 1 106 ? 17.344 25.094 17.531 1 52.03 106 GLY B CA 1
ATOM 3766 C C . GLY B 1 106 ? 15.977 25.781 17.594 1 52.03 106 GLY B C 1
ATOM 3767 O O . GLY B 1 106 ? 15.766 26.672 18.406 1 52.03 106 GLY B O 1
ATOM 3768 N N . ARG B 1 107 ? 15.125 25.562 16.703 1 49.81 107 ARG B N 1
ATOM 3769 C CA . ARG B 1 107 ? 13.914 26.359 16.594 1 49.81 107 ARG B CA 1
ATOM 3770 C C . ARG B 1 107 ? 12.672 25.562 16.953 1 49.81 107 ARG B C 1
ATOM 3772 O O . ARG B 1 107 ? 11.555 25.922 16.594 1 49.81 107 ARG B O 1
ATOM 3779 N N . LEU B 1 108 ? 12.828 24.453 17.531 1 55.28 108 LEU B N 1
ATOM 3780 C CA . LEU B 1 108 ? 11.648 23.609 17.656 1 55.28 108 LEU B CA 1
ATOM 3781 C C . LEU B 1 108 ? 11.195 23.531 19.125 1 55.28 108 LEU B C 1
ATOM 3783 O O . LEU B 1 108 ? 12 23.219 20 1 55.28 108 LEU B O 1
ATOM 3787 N N . GLY B 1 109 ? 10.141 24.281 19.422 1 53.81 109 GLY B N 1
ATOM 3788 C CA . GLY B 1 109 ? 9.609 24.047 20.75 1 53.81 109 GLY B CA 1
ATOM 3789 C C . GLY B 1 109 ? 9.133 22.625 20.969 1 53.81 109 GLY B C 1
ATOM 3790 O O . GLY B 1 109 ? 9.758 21.672 20.484 1 53.81 109 GLY B O 1
ATOM 3791 N N . ILE B 1 110 ? 7.672 22.484 21.281 1 53 110 ILE B N 1
ATOM 3792 C CA . ILE B 1 110 ? 6.949 21.344 21.812 1 53 110 ILE B CA 1
ATOM 3793 C C . ILE B 1 110 ? 6.73 20.312 20.719 1 53 110 ILE B C 1
ATOM 3795 O O . ILE B 1 110 ? 6.246 20.641 19.625 1 53 110 ILE B O 1
ATOM 3799 N N . LEU B 1 111 ? 7.367 19.031 20.922 1 59.53 111 LEU B N 1
ATOM 3800 C CA . LEU B 1 111 ? 7.105 17.922 20.031 1 59.53 111 LEU B CA 1
ATOM 3801 C C . LEU B 1 111 ? 6.004 17.031 20.578 1 59.53 111 LEU B C 1
ATOM 3803 O O . LEU B 1 111 ? 6.023 16.672 21.766 1 59.53 111 LEU B O 1
ATOM 3807 N N . ALA B 1 112 ? 4.762 17.031 19.953 1 58.88 112 ALA B N 1
ATOM 3808 C CA . ALA B 1 112 ? 3.738 16.047 20.266 1 58.88 112 ALA B CA 1
ATOM 3809 C C . ALA B 1 112 ? 3.83 14.852 19.312 1 58.88 112 ALA B C 1
ATOM 3811 O O . ALA B 1 112 ? 3.879 15.031 18.094 1 58.88 112 ALA B O 1
ATOM 3812 N N . SER B 1 113 ? 4.125 13.625 20.016 1 63.38 113 SER B N 1
ATOM 3813 C CA . SER B 1 113 ? 4.152 12.398 19.234 1 63.38 113 SER B CA 1
ATOM 3814 C C . SER B 1 113 ? 3.086 11.414 19.703 1 63.38 113 SER B C 1
ATOM 3816 O O . SER B 1 113 ? 2.709 11.406 20.875 1 63.38 113 SER B O 1
ATOM 3818 N N . GLU B 1 114 ? 2.463 10.703 18.734 1 63.81 114 GLU B N 1
ATOM 3819 C CA . GLU B 1 114 ? 1.47 9.672 19.016 1 63.81 114 GLU B CA 1
ATOM 3820 C C . GLU B 1 114 ? 1.958 8.734 20.125 1 63.81 114 GLU B C 1
ATOM 3822 O O . GLU B 1 114 ? 1.164 8.258 20.938 1 63.81 114 GLU B O 1
ATOM 3827 N N . GLU B 1 115 ? 3.223 8.57 20.203 1 59.88 115 GLU B N 1
ATOM 3828 C CA . GLU B 1 115 ? 3.766 7.543 21.078 1 59.88 115 GLU B CA 1
ATOM 3829 C C . GLU B 1 115 ? 3.953 8.078 22.5 1 59.88 115 GLU B C 1
ATOM 3831 O O . GLU B 1 115 ? 4.152 7.301 23.438 1 59.88 115 GLU B O 1
ATOM 3836 N N . GLU B 1 116 ? 3.91 9.43 22.672 1 54.41 116 GLU B N 1
ATOM 3837 C CA . GLU B 1 116 ? 4.203 9.992 24 1 54.41 116 GLU B CA 1
ATOM 3838 C C . GLU B 1 116 ? 2.947 10.578 24.625 1 54.41 116 GLU B C 1
ATOM 3840 O O . GLU B 1 116 ? 2.203 11.32 23.984 1 54.41 116 GLU B O 1
ATOM 3845 N N . ASP B 1 117 ? 2.363 9.836 25.609 1 53.09 117 ASP B N 1
ATOM 3846 C CA . ASP B 1 117 ? 1.229 10.406 26.328 1 53.09 117 ASP B CA 1
ATOM 3847 C C . ASP B 1 117 ? 1.524 11.844 26.781 1 53.09 117 ASP B C 1
ATOM 3849 O O . ASP B 1 117 ? 0.623 12.68 26.828 1 53.09 117 ASP B O 1
ATOM 3853 N N . GLU B 1 118 ? 2.713 12.008 27.391 1 47.06 118 GLU B N 1
ATOM 3854 C CA . GLU B 1 118 ? 3.006 13.344 27.906 1 47.06 118 GLU B CA 1
ATOM 3855 C C . GLU B 1 118 ? 3.83 14.148 26.906 1 47.06 118 GLU B C 1
ATOM 3857 O O . GLU B 1 118 ? 4.727 13.617 26.25 1 47.06 118 GLU B O 1
ATOM 3862 N N . PRO B 1 119 ? 3.232 15.289 26.562 1 46.25 119 PRO B N 1
ATOM 3863 C CA . PRO B 1 119 ? 4.055 16.156 25.719 1 46.25 119 PRO B CA 1
ATOM 3864 C C . PRO B 1 119 ? 5.5 16.25 26.203 1 46.25 119 PRO B C 1
ATOM 3866 O O . PRO B 1 119 ? 5.742 16.422 27.406 1 46.25 119 PRO B O 1
ATOM 3869 N N . VAL B 1 120 ? 6.371 15.578 25.594 1 42.16 120 VAL B N 1
ATOM 3870 C CA . VAL B 1 120 ? 7.785 15.641 25.938 1 42.16 120 VAL B CA 1
ATOM 3871 C C . VAL B 1 120 ? 8.242 17.094 26 1 42.16 120 VAL B C 1
ATOM 3873 O O . VAL B 1 120 ? 8.07 17.844 25.047 1 42.16 120 VAL B O 1
ATOM 3876 N N . ASP B 1 121 ? 8.156 17.578 27.266 1 34.97 121 ASP B N 1
ATOM 3877 C CA . ASP B 1 121 ? 8.727 18.891 27.5 1 34.97 121 ASP B CA 1
ATOM 3878 C C . ASP B 1 121 ? 10.195 18.938 27.094 1 34.97 121 ASP B C 1
ATOM 3880 O O . ASP B 1 121 ? 11.016 18.188 27.641 1 34.97 121 ASP B O 1
ATOM 3884 N N . LEU B 1 122 ? 10.367 19.141 25.906 1 33.94 122 LEU B N 1
ATOM 3885 C CA . LEU B 1 122 ? 11.758 19.234 25.484 1 33.94 122 LEU B CA 1
ATOM 3886 C C . LEU B 1 122 ? 12.492 20.328 26.25 1 33.94 122 LEU B C 1
ATOM 3888 O O . LEU B 1 122 ? 13.602 20.719 25.875 1 33.94 122 LEU B O 1
ATOM 3892 N N . ILE B 1 123 ? 12.016 21.125 27.281 1 31.47 123 ILE B N 1
ATOM 3893 C CA . ILE B 1 123 ? 12.891 22.094 27.922 1 31.47 123 ILE B CA 1
ATOM 3894 C C . ILE B 1 123 ? 13.922 21.391 28.781 1 31.47 123 ILE B C 1
ATOM 3896 O O . ILE B 1 123 ? 13.602 20.406 29.469 1 31.47 123 ILE B O 1
ATOM 3900 N N . GLY B 1 124 ? 15.219 21.812 28.734 1 30.09 124 GLY B N 1
ATOM 3901 C CA . GLY B 1 124 ? 16.422 21.391 29.438 1 30.09 124 GLY B CA 1
ATOM 3902 C C . GLY B 1 124 ? 16.266 21.422 30.953 1 30.09 124 GLY B C 1
ATOM 3903 O O . GLY B 1 124 ? 17.234 21.625 31.688 1 30.09 124 GLY B O 1
ATOM 3904 N N . ASN B 1 125 ? 15.438 21.062 31.891 1 27.38 125 ASN B N 1
ATOM 3905 C CA . ASN B 1 125 ? 16.203 20.719 33.094 1 27.38 125 ASN B CA 1
ATOM 3906 C C . ASN B 1 125 ? 17.156 19.562 32.844 1 27.38 125 ASN B C 1
ATOM 3908 O O . ASN B 1 125 ? 16.797 18.578 32.188 1 27.38 125 ASN B O 1
ATOM 3912 N N . ALA B 1 126 ? 18.469 19.703 33.25 1 28.19 126 ALA B N 1
ATOM 3913 C CA . ALA B 1 126 ? 19.547 18.922 33.844 1 28.19 126 ALA B CA 1
ATOM 3914 C C . ALA B 1 126 ? 19.016 18.078 35.031 1 28.19 126 ALA B C 1
ATOM 3916 O O . ALA B 1 126 ? 19.781 17.391 35.688 1 28.19 126 ALA B O 1
ATOM 3917 N N . VAL B 1 127 ? 18.297 17.906 36.094 1 27.45 127 VAL B N 1
ATOM 3918 C CA . VAL B 1 127 ? 18.75 16.688 36.75 1 27.45 127 VAL B CA 1
ATOM 3919 C C . VAL B 1 127 ? 18.406 15.484 35.875 1 27.45 127 VAL B C 1
ATOM 3921 O O . VAL B 1 127 ? 17.672 15.625 34.875 1 27.45 127 VAL B O 1
ATOM 3924 N N . THR B 1 128 ? 17.641 14.023 36.219 1 28.48 128 THR B N 1
ATOM 3925 C CA . THR B 1 128 ? 17.938 12.602 36.094 1 28.48 128 THR B CA 1
ATOM 3926 C C . THR B 1 128 ? 17.5 12.078 34.75 1 28.48 128 THR B C 1
ATOM 3928 O O . THR B 1 128 ? 16.719 12.719 34.031 1 28.48 128 THR B O 1
ATOM 3931 N N . ASP B 1 129 ? 16.891 10.797 33.969 1 28.22 129 ASP B N 1
ATOM 3932 C CA . ASP B 1 129 ? 16.922 10.422 32.531 1 28.22 129 ASP B CA 1
ATOM 3933 C C . ASP B 1 129 ? 16.016 11.328 31.719 1 28.22 129 ASP B C 1
ATOM 3935 O O . ASP B 1 129 ? 14.961 10.883 31.234 1 28.22 129 ASP B O 1
ATOM 3939 N N . SER B 1 130 ? 15.539 12.461 31.906 1 31.64 130 SER B N 1
ATOM 3940 C CA . SER B 1 130 ? 14.625 13.555 31.625 1 31.64 130 SER B CA 1
ATOM 3941 C C . SER B 1 130 ? 15.109 14.383 30.438 1 31.64 130 SER B C 1
ATOM 3943 O O . SER B 1 130 ? 14.555 15.445 30.156 1 31.64 130 SER B O 1
ATOM 3945 N N . GLU B 1 131 ? 16.328 14.375 29.688 1 29.91 131 GLU B N 1
ATOM 3946 C CA . GLU B 1 131 ? 17.344 15.055 28.891 1 29.91 131 GLU B CA 1
ATOM 3947 C C . GLU B 1 131 ? 16.719 15.82 27.719 1 29.91 131 GLU B C 1
ATOM 3949 O O . GLU B 1 131 ? 17.109 16.953 27.422 1 29.91 131 GLU B O 1
ATOM 3954 N N . GLU B 1 132 ? 16.297 15.469 26.422 1 30.33 132 GLU B N 1
ATOM 3955 C CA . GLU B 1 132 ? 16.734 15.969 25.125 1 30.33 132 GLU B CA 1
ATOM 3956 C C . GLU B 1 132 ? 15.789 17.031 24.594 1 30.33 132 GLU B C 1
ATOM 3958 O O . GLU B 1 132 ? 15.625 17.188 23.375 1 30.33 132 GLU B O 1
ATOM 3963 N N . ILE B 1 133 ? 14.828 17.547 25.312 1 33.69 133 ILE B N 1
ATOM 3964 C CA . ILE B 1 133 ? 14.008 18.578 24.672 1 33.69 133 ILE B CA 1
ATOM 3965 C C . ILE B 1 133 ? 14.719 19.922 24.734 1 33.69 133 ILE B C 1
ATOM 3967 O O . ILE B 1 133 ? 15.055 20.406 25.812 1 33.69 133 ILE B O 1
ATOM 3971 N N . VAL B 1 134 ? 15.602 20.5 23.844 1 33.34 134 VAL B N 1
ATOM 3972 C CA . VAL B 1 134 ? 16.281 21.797 23.844 1 33.34 134 VAL B CA 1
ATOM 3973 C C . VAL B 1 134 ? 15.367 22.875 23.297 1 33.34 134 VAL B C 1
ATOM 3975 O O . VAL B 1 134 ? 14.93 22.797 22.141 1 33.34 134 VAL B O 1
ATOM 3978 N N . ILE B 1 135 ? 14.383 23.484 24.031 1 36.34 135 ILE B N 1
ATOM 3979 C CA . ILE B 1 135 ? 13.664 24.672 23.578 1 36.34 135 ILE B CA 1
ATOM 3980 C C . ILE B 1 135 ? 14.539 25.906 23.75 1 36.34 135 ILE B C 1
ATOM 3982 O O . ILE B 1 135 ? 14.992 26.203 24.859 1 36.34 135 ILE B O 1
ATOM 3986 N N . ASP B 1 136 ? 15.172 26.406 22.688 1 41.31 136 ASP B N 1
ATOM 3987 C CA . ASP B 1 136 ? 15.906 27.656 22.812 1 41.31 136 ASP B CA 1
ATOM 3988 C C . ASP B 1 136 ? 14.961 28.859 22.812 1 41.31 136 ASP B C 1
ATOM 3990 O O . ASP B 1 136 ? 13.891 28.797 22.203 1 41.31 136 ASP B O 1
ATOM 3994 N N . GLU B 1 137 ? 15.109 29.922 23.578 1 41.03 137 GLU B N 1
ATOM 3995 C CA . GLU B 1 137 ? 14.586 31.281 23.672 1 41.03 137 GLU B CA 1
ATOM 3996 C C . GLU B 1 137 ? 14.367 31.891 22.281 1 41.03 137 GLU B C 1
ATOM 3998 O O . GLU B 1 137 ? 15.273 31.875 21.438 1 41.03 137 GLU B O 1
ATOM 4003 N N . GLY B 1 138 ? 13.031 32.25 21.875 1 46.03 138 GLY B N 1
ATOM 4004 C CA . GLY B 1 138 ? 12.711 32.938 20.641 1 46.03 138 GLY B CA 1
ATOM 4005 C C . GLY B 1 138 ? 12.188 32.031 19.547 1 46.03 138 GLY B C 1
ATOM 4006 O O . GLY B 1 138 ? 12.273 32.344 18.359 1 46.03 138 GLY B O 1
ATOM 4007 N N . GLU B 1 139 ? 11.688 30.906 19.984 1 56.19 139 GLU B N 1
ATOM 4008 C CA . GLU B 1 139 ? 11.406 29.906 18.969 1 56.19 139 GLU B CA 1
ATOM 4009 C C . GLU B 1 139 ? 10.039 30.141 18.328 1 56.19 139 GLU B C 1
ATOM 4011 O O . GLU B 1 139 ? 9.047 30.312 19.031 1 56.19 139 GLU B O 1
ATOM 4016 N N . LYS B 1 140 ? 10.055 30.484 16.984 1 67.94 140 LYS B N 1
ATOM 4017 C CA . LYS B 1 140 ? 8.945 30.984 16.188 1 67.94 140 LYS B CA 1
ATOM 4018 C C . LYS B 1 140 ? 8.008 29.859 15.758 1 67.94 140 LYS B C 1
ATOM 4020 O O . LYS B 1 140 ? 6.812 30.062 15.578 1 67.94 140 LYS B O 1
ATOM 4025 N N . TYR B 1 141 ? 8.523 28.562 15.844 1 78.56 141 TYR B N 1
ATOM 4026 C CA . TYR B 1 141 ? 7.703 27.5 15.258 1 78.56 141 TYR B CA 1
ATOM 4027 C C . TYR B 1 141 ? 7.637 26.297 16.172 1 78.56 141 TYR B C 1
ATOM 4029 O O . TYR B 1 141 ? 8.578 26.016 16.922 1 78.56 141 TYR B O 1
ATOM 4037 N N . VAL B 1 142 ? 6.469 25.656 16.219 1 78.75 142 VAL B N 1
ATOM 4038 C CA . VAL B 1 142 ? 6.23 24.406 16.922 1 78.75 142 VAL B CA 1
ATOM 4039 C C . VAL B 1 142 ? 5.934 23.297 15.906 1 78.75 142 VAL B C 1
ATOM 4041 O O . VAL B 1 142 ? 5.062 23.438 15.047 1 78.75 142 VAL B O 1
ATOM 4044 N N . ALA B 1 143 ? 6.695 22.219 16.094 1 84.81 143 ALA B N 1
ATOM 4045 C CA . ALA B 1 143 ? 6.469 21.094 15.195 1 84.81 143 ALA B CA 1
ATOM 4046 C C . ALA B 1 143 ? 5.734 19.953 15.906 1 84.81 143 ALA B C 1
ATOM 4048 O O . ALA B 1 143 ? 6.027 19.656 17.062 1 84.81 143 ALA B O 1
ATOM 4049 N N . VAL B 1 144 ? 4.719 19.422 15.312 1 86.38 144 VAL B N 1
ATOM 4050 C CA . VAL B 1 144 ? 4.023 18.219 15.758 1 86.38 144 VAL B CA 1
ATOM 4051 C C . VAL B 1 144 ? 4.18 17.109 14.719 1 86.38 144 VAL B C 1
ATOM 4053 O O . VAL B 1 144 ? 4.316 17.391 13.523 1 86.38 144 VAL B O 1
ATOM 4056 N N . PHE B 1 145 ? 4.199 15.844 15.227 1 90.31 145 PHE B N 1
ATOM 4057 C CA . PHE B 1 145 ? 4.41 14.82 14.203 1 90.31 145 PHE B CA 1
ATOM 4058 C C . PHE B 1 145 ? 3.852 13.477 14.656 1 90.31 145 PHE B C 1
ATOM 4060 O O . PHE B 1 145 ? 3.684 13.242 15.859 1 90.31 145 PHE B O 1
ATOM 4067 N N . ASP B 1 146 ? 3.432 12.695 13.742 1 92.75 146 ASP B N 1
ATOM 4068 C CA . ASP B 1 146 ? 3.26 11.25 13.812 1 92.75 146 ASP B CA 1
ATOM 4069 C C . ASP B 1 146 ? 4.383 10.523 13.07 1 92.75 146 ASP B C 1
ATOM 4071 O O . ASP B 1 146 ? 4.422 10.531 11.844 1 92.75 146 ASP B O 1
ATOM 4075 N N . PRO B 1 147 ? 5.242 9.875 13.789 1 92.25 147 PRO B N 1
ATOM 4076 C CA . PRO B 1 147 ? 6.457 9.344 13.164 1 92.25 147 PRO B CA 1
ATOM 4077 C C . PRO B 1 147 ? 6.172 8.211 12.18 1 92.25 147 PRO B C 1
ATOM 4079 O O . PRO B 1 147 ? 6.883 8.055 11.188 1 92.25 147 PRO B O 1
ATOM 4082 N N . LEU B 1 148 ? 5.203 7.438 12.539 1 92.81 148 LEU B N 1
ATOM 4083 C CA . LEU B 1 148 ? 4.965 6.262 11.703 1 92.81 148 LEU B CA 1
ATOM 4084 C C . LEU B 1 148 ? 3.473 5.953 11.617 1 92.81 148 LEU B C 1
ATOM 4086 O O . LEU B 1 148 ? 2.965 5.102 12.344 1 92.81 148 LEU B O 1
ATOM 4090 N N . ASP B 1 149 ? 2.838 6.562 10.68 1 93 149 ASP B N 1
ATOM 4091 C CA . ASP B 1 149 ? 1.444 6.277 10.344 1 93 149 ASP B CA 1
ATOM 4092 C C . ASP B 1 149 ? 1.31 4.926 9.656 1 93 149 ASP B C 1
ATOM 4094 O O . ASP B 1 149 ? 2.021 4.641 8.688 1 93 149 ASP B O 1
ATOM 4098 N N . GLY B 1 150 ? 0.385 4.121 10.125 1 90.69 150 GLY B N 1
ATOM 4099 C CA . GLY B 1 150 ? 0.213 2.785 9.57 1 90.69 150 GLY B CA 1
ATOM 4100 C C . GLY B 1 150 ? 1.252 1.797 10.062 1 90.69 150 GLY B C 1
ATOM 4101 O O . GLY B 1 150 ? 1.705 0.934 9.312 1 90.69 150 GLY B O 1
ATOM 4102 N N . SER B 1 151 ? 1.619 1.875 11.266 1 85.75 151 SER B N 1
ATOM 4103 C CA . SER B 1 151 ? 2.699 1.069 11.82 1 85.75 151 SER B CA 1
ATOM 4104 C C . SER B 1 151 ? 2.369 -0.418 11.758 1 85.75 151 SER B C 1
ATOM 4106 O O . SER B 1 151 ? 3.271 -1.256 11.688 1 85.75 151 SER B O 1
ATOM 4108 N N . SER B 1 152 ? 1.146 -0.727 11.695 1 83 152 SER B N 1
ATOM 4109 C CA . SER B 1 152 ? 0.73 -2.123 11.617 1 83 152 SER B CA 1
ATOM 4110 C C . SER B 1 152 ? 1.109 -2.74 10.273 1 83 152 SER B C 1
ATOM 4112 O O . SER B 1 152 ? 1.075 -3.961 10.117 1 83 152 SER B O 1
ATOM 4114 N N . ASN B 1 153 ? 1.42 -1.941 9.344 1 88.25 153 ASN B N 1
ATOM 4115 C CA . ASN B 1 153 ? 1.72 -2.404 7.988 1 88.25 153 ASN B CA 1
ATOM 4116 C C . ASN B 1 153 ? 3.201 -2.727 7.824 1 88.25 153 ASN B C 1
ATOM 4118 O O . ASN B 1 153 ? 3.602 -3.338 6.832 1 88.25 153 ASN B O 1
ATOM 4122 N N . VAL B 1 154 ? 4.027 -2.406 8.758 1 86.44 154 VAL B N 1
ATOM 4123 C CA . VAL B 1 154 ? 5.477 -2.434 8.594 1 86.44 154 VAL B CA 1
ATOM 4124 C C . VAL B 1 154 ? 5.941 -3.871 8.375 1 86.44 154 VAL B C 1
ATOM 4126 O O . VAL B 1 154 ? 6.793 -4.129 7.52 1 86.44 154 VAL B O 1
ATOM 4129 N N . ASP B 1 155 ? 5.387 -4.773 9.047 1 86.5 155 ASP B N 1
ATOM 4130 C CA . ASP B 1 155 ? 5.855 -6.152 8.992 1 86.5 155 ASP B CA 1
ATOM 4131 C C . ASP B 1 155 ? 5.574 -6.773 7.625 1 86.5 155 ASP B C 1
ATOM 4133 O O . ASP B 1 155 ? 6.238 -7.73 7.223 1 86.5 155 ASP B O 1
ATOM 4137 N N . ALA B 1 156 ? 4.633 -6.211 6.965 1 91.69 156 ALA B N 1
ATOM 4138 C CA . ALA B 1 156 ? 4.289 -6.746 5.652 1 91.69 156 ALA B CA 1
ATOM 4139 C C . ALA B 1 156 ? 4.902 -5.898 4.539 1 91.69 156 ALA B C 1
ATOM 4141 O O . ALA B 1 156 ? 4.695 -6.176 3.355 1 91.69 156 ALA B O 1
ATOM 4142 N N . GLY B 1 157 ? 5.637 -4.93 4.914 1 92.94 157 GLY B N 1
ATOM 4143 C CA . GLY B 1 157 ? 6.227 -4.078 3.895 1 92.94 157 GLY B CA 1
ATOM 4144 C C . GLY B 1 157 ? 5.203 -3.279 3.113 1 92.94 157 GLY B C 1
ATOM 4145 O O . GLY B 1 157 ? 5.43 -2.936 1.951 1 92.94 157 GLY B O 1
ATOM 4146 N N . ILE B 1 158 ? 4.035 -3.057 3.723 1 94.31 158 ILE B N 1
ATOM 4147 C CA . ILE B 1 158 ? 2.973 -2.24 3.143 1 94.31 158 ILE B CA 1
ATOM 4148 C C . ILE B 1 158 ? 3.203 -0.772 3.494 1 94.31 158 ILE B C 1
ATOM 4150 O O . ILE B 1 158 ? 3.818 -0.461 4.516 1 94.31 158 ILE B O 1
ATOM 4154 N N . PRO B 1 159 ? 2.748 0.158 2.68 1 95.94 159 PRO B N 1
ATOM 4155 C CA . PRO B 1 159 ? 3.082 1.579 2.801 1 95.94 159 PRO B CA 1
ATOM 4156 C C . PRO B 1 159 ? 2.777 2.143 4.188 1 95.94 159 PRO B C 1
ATOM 4158 O O . PRO B 1 159 ? 1.732 1.832 4.766 1 95.94 159 PRO B O 1
ATOM 4161 N N . THR B 1 160 ? 3.701 2.896 4.695 1 96.12 160 THR B N 1
ATOM 4162 C CA . THR B 1 160 ? 3.592 3.682 5.922 1 96.12 160 THR B CA 1
ATOM 4163 C C . THR B 1 160 ? 4.047 5.117 5.684 1 96.12 160 THR B C 1
ATOM 4165 O O . THR B 1 160 ? 4.504 5.461 4.59 1 96.12 160 THR B O 1
ATOM 4168 N N . GLY B 1 161 ? 3.891 5.934 6.711 1 97.19 161 GLY B N 1
ATOM 4169 C CA . GLY B 1 161 ? 4.277 7.312 6.457 1 97.19 161 GLY B CA 1
ATOM 4170 C C . GLY B 1 161 ? 4.527 8.109 7.727 1 97.19 161 GLY B C 1
ATOM 4171 O O . GLY B 1 161 ? 4.23 7.637 8.828 1 97.19 161 GLY B O 1
ATOM 4172 N N . THR B 1 162 ? 5.133 9.242 7.586 1 97.12 162 THR B N 1
ATOM 4173 C CA . THR B 1 162 ? 5.352 10.25 8.625 1 97.12 162 THR B CA 1
ATOM 4174 C C . THR B 1 162 ? 4.516 11.5 8.352 1 97.12 162 THR B C 1
ATOM 4176 O O . THR B 1 162 ? 4.402 11.938 7.203 1 97.12 162 THR B O 1
ATOM 4179 N N . ILE B 1 163 ? 3.93 12 9.359 1 97.12 163 ILE B N 1
ATOM 4180 C CA . ILE B 1 163 ? 3.16 13.234 9.242 1 97.12 163 ILE B CA 1
ATOM 4181 C C . ILE B 1 163 ? 3.797 14.328 10.094 1 97.12 163 ILE B C 1
ATOM 4183 O O . ILE B 1 163 ? 4.207 14.07 11.227 1 97.12 163 ILE B O 1
ATOM 4187 N N . ILE B 1 164 ? 3.854 15.531 9.539 1 94.94 164 ILE B N 1
ATOM 4188 C CA . ILE B 1 164 ? 4.449 16.656 10.25 1 94.94 164 ILE B CA 1
ATOM 4189 C C . ILE B 1 164 ? 3.578 17.906 10.07 1 94.94 164 ILE B C 1
ATOM 4191 O O . ILE B 1 164 ? 3.102 18.188 8.969 1 94.94 164 ILE B O 1
ATOM 4195 N N . GLY B 1 165 ? 3.342 18.547 11.141 1 93.38 165 GLY B N 1
ATOM 4196 C CA . GLY B 1 165 ? 2.734 19.859 11.156 1 93.38 165 GLY B CA 1
ATOM 4197 C C . GLY B 1 165 ? 3.59 20.906 11.852 1 93.38 165 GLY B C 1
ATOM 4198 O O . GLY B 1 165 ? 4.219 20.625 12.875 1 93.38 165 GLY B O 1
ATOM 4199 N N . ILE B 1 166 ? 3.637 22.125 11.281 1 90.38 166 ILE B N 1
ATOM 4200 C CA . ILE B 1 166 ? 4.402 23.219 11.867 1 90.38 166 ILE B CA 1
ATOM 4201 C C . ILE B 1 166 ? 3.479 24.406 12.141 1 90.38 166 ILE B C 1
ATOM 4203 O O . ILE B 1 166 ? 2.887 24.969 11.219 1 90.38 166 ILE B O 1
ATOM 4207 N N . TYR B 1 167 ? 3.385 24.703 13.414 1 86.5 167 TYR B N 1
ATOM 4208 C CA . TYR B 1 167 ? 2.584 25.828 13.859 1 86.5 167 TYR B CA 1
ATOM 4209 C C . TYR B 1 167 ? 3.471 27.031 14.164 1 86.5 167 TYR B C 1
ATOM 4211 O O . TYR B 1 167 ? 4.641 26.875 14.523 1 86.5 167 TYR B O 1
ATOM 4219 N N . GLU B 1 168 ? 2.91 28.219 13.969 1 78.94 168 GLU B N 1
ATOM 4220 C CA . GLU B 1 168 ? 3.592 29.422 14.461 1 78.94 168 GLU B CA 1
ATOM 4221 C C . GLU B 1 168 ? 3.393 29.594 15.961 1 78.94 168 GLU B C 1
ATOM 4223 O O . GLU B 1 168 ? 2.293 29.375 16.469 1 78.94 168 GLU B O 1
ATOM 4228 N N . HIS B 1 169 ? 4.551 29.625 16.719 1 68.88 169 HIS B N 1
ATOM 4229 C CA . HIS B 1 169 ? 4.488 29.781 18.172 1 68.88 169 HIS B CA 1
ATOM 4230 C C . HIS B 1 169 ? 3.945 31.156 18.547 1 68.88 169 HIS B C 1
ATOM 4232 O O . HIS B 1 169 ? 4.332 32.188 17.953 1 68.88 169 HIS B O 1
ATOM 4238 N N . ASP B 1 170 ? 2.822 31.141 19.203 1 54.06 170 ASP B N 1
ATOM 4239 C CA . ASP B 1 170 ? 2.381 32.406 19.781 1 54.06 170 ASP B CA 1
ATOM 4240 C C . ASP B 1 170 ? 3.307 32.844 20.906 1 54.06 170 ASP B C 1
ATOM 4242 O O . ASP B 1 170 ? 3.895 32 21.594 1 54.06 170 ASP B O 1
ATOM 4246 N N . ASP B 1 171 ? 4.012 33.938 20.828 1 49.41 171 ASP B N 1
ATOM 4247 C CA . ASP B 1 171 ? 4.941 34.625 21.734 1 49.41 171 ASP B CA 1
ATOM 4248 C C . ASP B 1 171 ? 4.641 34.281 23.188 1 49.41 171 ASP B C 1
ATOM 4250 O O . ASP B 1 171 ? 5.43 34.594 24.078 1 49.41 171 ASP B O 1
ATOM 4254 N N . CYS B 1 172 ? 3.559 33.812 23.469 1 44.25 172 CYS B N 1
ATOM 4255 C CA . CYS B 1 172 ? 3.254 33.938 24.891 1 44.25 172 CYS B CA 1
ATOM 4256 C C . CYS B 1 172 ? 3.922 32.844 25.703 1 44.25 172 CYS B C 1
ATOM 4258 O O . CYS B 1 172 ? 3.766 32.781 26.922 1 44.25 172 CYS B O 1
ATOM 4260 N N . CYS B 1 173 ? 4.559 31.906 25.078 1 47.75 173 CYS B N 1
ATOM 4261 C CA . CYS B 1 173 ? 5.09 30.859 25.953 1 47.75 173 CYS B CA 1
ATOM 4262 C C . CYS B 1 173 ? 6.484 31.234 26.453 1 47.75 173 CYS B C 1
ATOM 4264 O O . CYS B 1 173 ? 7.473 31.047 25.734 1 47.75 173 CYS B O 1
ATOM 4266 N N . GLU B 1 174 ? 6.582 32.25 27.234 1 43.16 174 GLU B N 1
ATOM 4267 C CA . GLU B 1 174 ? 7.855 32.562 27.891 1 43.16 174 GLU B CA 1
ATOM 4268 C C . GLU B 1 174 ? 8.094 31.609 29.062 1 43.16 174 GLU B C 1
ATOM 4270 O O . GLU B 1 174 ? 7.309 31.578 30.016 1 43.16 174 GLU B O 1
ATOM 4275 N N . ILE B 1 175 ? 8.664 30.469 28.75 1 43.06 175 ILE B N 1
ATOM 4276 C CA . ILE B 1 175 ? 9.055 29.703 29.922 1 43.06 175 ILE B CA 1
ATOM 4277 C C . ILE B 1 175 ? 10.234 30.375 30.609 1 43.06 175 ILE B C 1
ATOM 4279 O O . ILE B 1 175 ? 11.25 30.672 29.969 1 43.06 175 ILE B O 1
ATOM 4283 N N . ASP B 1 176 ? 10 30.969 31.719 1 39.88 176 ASP B N 1
ATOM 4284 C CA . ASP B 1 176 ? 11.109 31.453 32.531 1 39.88 176 ASP B CA 1
ATOM 4285 C C . ASP B 1 176 ? 12.047 30.312 32.906 1 39.88 176 ASP B C 1
ATOM 4287 O O . ASP B 1 176 ? 11.648 29.359 33.594 1 39.88 176 ASP B O 1
ATOM 4291 N N . TYR B 1 177 ? 13.055 30.078 32.125 1 41.47 177 TYR B N 1
ATOM 4292 C CA . TYR B 1 177 ? 14.094 29.078 32.344 1 41.47 177 TYR B CA 1
ATOM 4293 C C . TYR B 1 177 ? 14.492 29.031 33.812 1 41.47 177 TYR B C 1
ATOM 4295 O O . TYR B 1 177 ? 15.039 28.031 34.281 1 41.47 177 TYR B O 1
ATOM 4303 N N . ASP B 1 178 ? 14.508 30.078 34.562 1 40.53 178 ASP B N 1
ATOM 4304 C CA . ASP B 1 178 ? 14.883 30.141 35.969 1 40.53 178 ASP B CA 1
ATOM 4305 C C . ASP B 1 178 ? 13.711 29.75 36.875 1 40.53 178 ASP B C 1
ATOM 4307 O O . ASP B 1 178 ? 13.68 30.109 38.031 1 40.53 178 ASP B O 1
ATOM 4311 N N . CYS B 1 179 ? 12.852 29.094 36.25 1 41.69 179 CYS B N 1
ATOM 4312 C CA . CYS B 1 179 ? 11.766 28.734 37.156 1 41.69 179 CYS B CA 1
ATOM 4313 C C . CYS B 1 179 ? 12.242 27.781 38.25 1 41.69 179 CYS B C 1
ATOM 4315 O O . CYS B 1 179 ? 12.742 26.703 37.938 1 41.69 179 CYS B O 1
ATOM 4317 N N . VAL B 1 180 ? 12.648 28.172 39.344 1 43.25 180 VAL B N 1
ATOM 4318 C CA . VAL B 1 180 ? 13.133 27.5 40.562 1 43.25 180 VAL B CA 1
ATOM 4319 C C . VAL B 1 180 ? 12.016 26.641 41.156 1 43.25 180 VAL B C 1
ATOM 4321 O O . VAL B 1 180 ? 12.289 25.672 41.844 1 43.25 180 VAL B O 1
ATOM 4324 N N . ASP B 1 181 ? 10.766 27.062 41.094 1 40.97 181 ASP B N 1
ATOM 4325 C CA . ASP B 1 181 ? 9.734 26.328 41.812 1 40.97 181 ASP B CA 1
ATOM 4326 C C . ASP B 1 181 ? 8.969 25.391 40.875 1 40.97 181 ASP B C 1
ATOM 4328 O O . ASP B 1 181 ? 8.57 25.781 39.781 1 40.97 181 ASP B O 1
ATOM 4332 N N . GLU B 1 182 ? 8.961 24.078 41.031 1 44.84 182 GLU B N 1
ATOM 4333 C CA . GLU B 1 182 ? 8.336 22.953 40.344 1 44.84 182 GLU B CA 1
ATOM 4334 C C . GLU B 1 182 ? 6.941 23.312 39.844 1 44.84 182 GLU B C 1
ATOM 4336 O O . GLU B 1 182 ? 6.547 22.938 38.75 1 44.84 182 GLU B O 1
ATOM 4341 N N . GLU B 1 183 ? 6.266 24.031 40.719 1 46.34 183 GLU B N 1
ATOM 4342 C CA . GLU B 1 183 ? 4.871 24.344 40.406 1 46.34 183 GLU B CA 1
ATOM 4343 C C . GLU B 1 183 ? 4.766 25.328 39.219 1 46.34 183 GLU B C 1
ATOM 4345 O O . GLU B 1 183 ? 3.912 25.156 38.344 1 46.34 183 GLU B O 1
ATOM 4350 N N . ASP B 1 184 ? 5.621 26.297 39.188 1 46.97 184 ASP B N 1
ATOM 4351 C CA . ASP B 1 184 ? 5.586 27.328 38.156 1 46.97 184 ASP B CA 1
ATOM 4352 C C . ASP B 1 184 ? 6.031 26.766 36.812 1 46.97 184 ASP B C 1
ATOM 4354 O O . ASP B 1 184 ? 5.473 27.109 35.75 1 46.97 184 ASP B O 1
ATOM 4358 N N . CYS B 1 185 ? 6.973 25.844 36.844 1 47.09 185 CYS B N 1
ATOM 4359 C CA . CYS B 1 185 ? 7.457 25.188 35.656 1 47.09 185 CYS B CA 1
ATOM 4360 C C . CYS B 1 185 ? 6.359 24.359 35 1 47.09 185 CYS B C 1
ATOM 4362 O O . CYS B 1 185 ? 6.223 24.328 33.781 1 47.09 185 CYS B O 1
ATOM 4364 N N . THR B 1 186 ? 5.633 23.766 35.875 1 50.47 186 THR B N 1
ATOM 4365 C CA . THR B 1 186 ? 4.5 22.969 35.438 1 50.47 186 THR B CA 1
ATOM 4366 C C . THR B 1 186 ? 3.459 23.859 34.75 1 50.47 186 THR B C 1
ATOM 4368 O O . THR B 1 186 ? 2.852 23.469 33.75 1 50.47 186 THR B O 1
ATOM 4371 N N . GLU B 1 187 ? 3.287 25.047 35.406 1 49.62 187 GLU B N 1
ATOM 4372 C CA . GLU B 1 187 ? 2.305 25.953 34.812 1 49.62 187 GLU B CA 1
ATOM 4373 C C . GLU B 1 187 ? 2.775 26.5 33.469 1 49.62 187 GLU B C 1
ATOM 4375 O O . GLU B 1 187 ? 1.982 26.625 32.531 1 49.62 187 GLU B O 1
ATOM 4380 N N . GLN B 1 188 ? 4.02 26.844 33.406 1 48.41 188 GLN B N 1
ATOM 4381 C CA . GLN B 1 188 ? 4.57 27.344 32.156 1 48.41 188 GLN B CA 1
ATOM 4382 C C . GLN B 1 188 ? 4.574 26.25 31.078 1 48.41 188 GLN B C 1
ATOM 4384 O O . GLN B 1 188 ? 4.277 26.516 29.922 1 48.41 188 GLN B O 1
ATOM 4389 N N . GLU B 1 189 ? 4.887 25.094 31.531 1 50.59 189 GLU B N 1
ATOM 4390 C CA . GL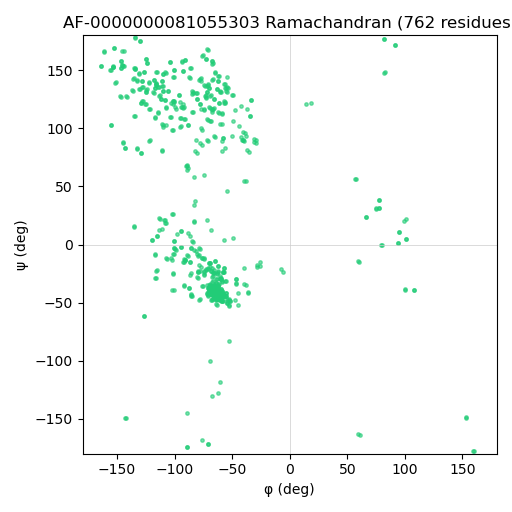U B 1 189 ? 4.828 23.953 30.625 1 50.59 189 GLU B CA 1
ATOM 4391 C C . GLU B 1 189 ? 3.412 23.734 30.109 1 50.59 189 GLU B C 1
ATOM 4393 O O . GLU B 1 189 ? 3.217 23.453 28.922 1 50.59 189 GLU B O 1
ATOM 4398 N N . ALA B 1 190 ? 2.566 23.875 31.125 1 50.38 190 ALA B N 1
ATOM 4399 C CA . ALA B 1 190 ? 1.157 23.75 30.766 1 50.38 190 ALA B CA 1
ATOM 4400 C C . ALA B 1 190 ? 0.743 24.844 29.781 1 50.38 190 ALA B C 1
ATOM 4402 O O . ALA B 1 190 ? -0.018 24.594 28.844 1 50.38 190 ALA B O 1
ATOM 4403 N N . GLN B 1 191 ? 1.246 26.016 30.016 1 52.44 191 GLN B N 1
ATOM 4404 C CA . GLN B 1 191 ? 0.928 27.109 29.109 1 52.44 191 GLN B CA 1
ATOM 4405 C C . GLN B 1 191 ? 1.529 26.875 27.719 1 52.44 191 GLN B C 1
ATOM 4407 O O . GLN B 1 191 ? 0.896 27.172 26.703 1 52.44 191 GLN B O 1
ATOM 4412 N N . CYS B 1 192 ? 2.697 26.312 27.781 1 54.19 192 CYS B N 1
ATOM 4413 C CA . CYS B 1 192 ? 3.354 26 26.516 1 54.19 192 CYS B CA 1
ATOM 4414 C C . CYS B 1 192 ? 2.602 24.891 25.781 1 54.19 192 CYS B C 1
ATOM 4416 O O . CYS B 1 192 ? 2.455 24.953 24.562 1 54.19 192 CYS B O 1
ATOM 4418 N N . LEU B 1 193 ? 2.129 23.984 26.531 1 56.78 193 LEU B N 1
ATOM 4419 C CA . LEU B 1 193 ? 1.297 22.953 25.922 1 56.78 193 LEU B CA 1
ATOM 4420 C C . LEU B 1 193 ? 0.017 23.562 25.344 1 56.78 193 LEU B C 1
ATOM 4422 O O . LEU B 1 193 ? -0.428 23.172 24.266 1 56.78 193 LEU B O 1
ATOM 4426 N N . ALA B 1 194 ? -0.47 24.5 26.172 1 56.44 194 ALA B N 1
ATOM 4427 C CA . ALA B 1 194 ? -1.683 25.188 25.719 1 56.44 194 ALA B CA 1
ATOM 4428 C C . ALA B 1 194 ? -1.445 25.906 24.391 1 56.44 194 ALA B C 1
ATOM 4430 O O . ALA B 1 194 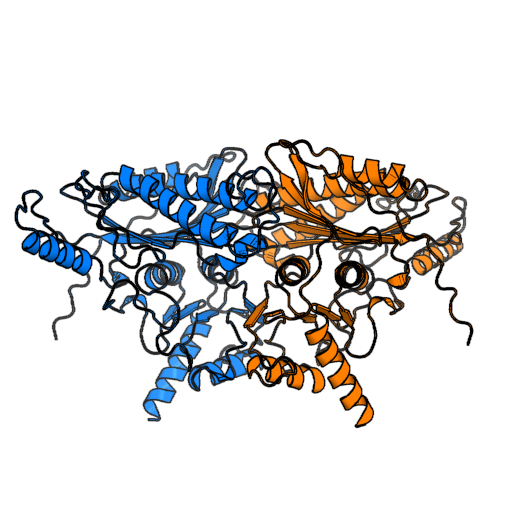? -2.34 25.969 23.547 1 56.44 194 ALA B O 1
ATOM 4431 N N . ASN B 1 195 ? -0.199 26.266 24.25 1 61.03 195 ASN B N 1
ATOM 4432 C CA . ASN B 1 195 ? 0.132 26.969 23.016 1 61.03 195 ASN B CA 1
ATOM 4433 C C . ASN B 1 195 ? 0.214 26 21.828 1 61.03 195 ASN B C 1
ATOM 4435 O O . ASN B 1 195 ? 0.122 26.422 20.688 1 61.03 195 ASN B O 1
ATOM 4439 N N . THR B 1 196 ? 0.209 24.797 22.219 1 67.19 196 THR B N 1
ATOM 4440 C CA . THR B 1 196 ? 0.26 23.781 21.172 1 67.19 196 THR B CA 1
ATOM 4441 C C . THR B 1 196 ? -1.147 23.375 20.734 1 67.19 196 THR B C 1
ATOM 4443 O O . THR B 1 196 ? -1.338 22.859 19.641 1 67.19 196 THR B O 1
ATOM 4446 N N . LEU B 1 197 ? -2.064 23.75 21.484 1 81.31 197 LEU B N 1
ATOM 4447 C CA . LEU B 1 197 ? -3.438 23.375 21.172 1 81.31 197 LEU B CA 1
ATOM 4448 C C . LEU B 1 197 ? -4.098 24.422 20.281 1 81.31 197 LEU B C 1
ATOM 4450 O O . LEU B 1 197 ? -5.02 25.109 20.703 1 81.31 197 LEU B O 1
ATOM 4454 N N . GLN B 1 198 ? -3.582 24.5 19.016 1 85.31 198 GLN B N 1
ATOM 4455 C CA . GLN B 1 198 ? -4.012 25.484 18.031 1 85.31 198 GLN B CA 1
ATOM 4456 C C . GLN B 1 198 ? -4.84 24.812 16.922 1 85.31 198 GLN B C 1
ATOM 4458 O O . GLN B 1 198 ? -4.645 23.641 16.625 1 85.31 198 GLN B O 1
ATOM 4463 N N . PRO B 1 199 ? -5.781 25.594 16.391 1 93 199 PRO B N 1
ATOM 4464 C CA . PRO B 1 199 ? -6.496 25.078 15.234 1 93 199 PRO B CA 1
ATOM 4465 C C . PRO B 1 199 ? -5.598 24.953 14 1 93 199 PRO B C 1
ATOM 4467 O O . PRO B 1 199 ? -4.547 25.578 13.93 1 93 199 PRO B O 1
ATOM 4470 N N . GLY B 1 200 ? -6.012 24.094 13.07 1 94.5 200 GLY B N 1
ATOM 4471 C CA . GLY B 1 200 ? -5.238 23.859 11.867 1 94.5 200 GLY B CA 1
ATOM 4472 C C . GLY B 1 200 ? -4.996 25.125 11.055 1 94.5 200 GLY B C 1
ATOM 4473 O O . GLY B 1 200 ? -4.039 25.188 10.273 1 94.5 200 GLY B O 1
ATOM 4474 N N . THR B 1 201 ? -5.832 26.156 11.188 1 95.12 201 THR B N 1
ATOM 4475 C CA . THR B 1 201 ? -5.711 27.391 10.43 1 95.12 201 THR B CA 1
ATOM 4476 C C . THR B 1 201 ? -4.422 28.125 10.797 1 95.12 201 THR B C 1
ATOM 4478 O O . THR B 1 201 ? -3.992 29.031 10.086 1 95.12 201 THR B O 1
ATOM 4481 N N . ASN B 1 202 ? -3.783 27.734 11.891 1 91.38 202 ASN B N 1
ATOM 4482 C CA . ASN B 1 202 ? -2.545 28.375 12.32 1 91.38 202 ASN B CA 1
ATOM 4483 C C . ASN B 1 202 ? -1.318 27.625 11.805 1 91.38 202 ASN B C 1
ATOM 4485 O O . ASN B 1 202 ? -0.184 28.047 12.039 1 91.38 202 ASN B O 1
ATOM 4489 N N . LEU B 1 203 ? -1.547 26.547 11.125 1 92.94 203 LEU B N 1
ATOM 4490 C CA . LEU B 1 203 ? -0.425 25.844 10.5 1 92.94 203 LEU B CA 1
ATOM 4491 C C . LEU B 1 203 ? 0.237 26.734 9.445 1 92.94 203 LEU B C 1
ATOM 4493 O O . LEU B 1 203 ? -0.448 27.344 8.625 1 92.94 203 LEU B O 1
ATOM 4497 N N . VAL B 1 204 ? 1.549 26.797 9.453 1 91.5 204 VAL B N 1
ATOM 4498 C CA . VAL B 1 204 ? 2.287 27.562 8.461 1 91.5 204 VAL B CA 1
ATOM 4499 C C . VAL B 1 204 ? 2.865 26.625 7.402 1 91.5 204 VAL B C 1
ATOM 4501 O O . VAL B 1 204 ? 3.162 27.047 6.281 1 91.5 204 VAL B O 1
ATOM 4504 N N . ALA B 1 205 ? 3.07 25.359 7.801 1 94.56 205 ALA B N 1
ATOM 4505 C CA . ALA B 1 205 ? 3.555 24.328 6.887 1 94.56 205 ALA B CA 1
ATOM 4506 C C . ALA B 1 205 ? 3.109 22.938 7.34 1 94.56 205 ALA B C 1
ATOM 4508 O O . ALA B 1 205 ? 2.807 22.734 8.516 1 94.56 205 ALA B O 1
ATOM 4509 N N . SER B 1 206 ? 2.982 22.078 6.453 1 97.31 206 SER B N 1
ATOM 4510 C CA . SER B 1 206 ? 2.699 20.672 6.707 1 97.31 206 SER B CA 1
ATOM 4511 C C . SER B 1 206 ? 3.365 19.781 5.668 1 97.31 206 SER B C 1
ATOM 4513 O O . SER B 1 206 ? 3.643 20.219 4.551 1 97.31 206 SER B O 1
ATOM 4515 N N . ALA B 1 207 ? 3.668 18.562 6.105 1 98.38 207 ALA B N 1
ATOM 4516 C CA . ALA B 1 207 ? 4.289 17.609 5.195 1 98.38 207 ALA B CA 1
ATOM 4517 C C . ALA B 1 207 ? 3.975 16.172 5.613 1 98.38 207 ALA B C 1
ATOM 4519 O O . ALA B 1 207 ? 3.613 15.922 6.766 1 98.38 207 ALA B O 1
ATOM 4520 N N . TYR B 1 208 ? 3.992 15.359 4.672 1 98.69 208 TYR B N 1
ATOM 4521 C CA . TYR B 1 208 ? 4.078 13.938 4.988 1 98.69 208 TYR B CA 1
ATOM 4522 C C . TYR B 1 208 ? 5.113 13.242 4.113 1 98.69 208 TYR B C 1
ATOM 4524 O O . TYR B 1 208 ? 5.398 13.695 3.002 1 98.69 208 TYR B O 1
ATOM 4532 N N . CYS B 1 209 ? 5.664 12.242 4.641 1 98.56 209 CYS B N 1
ATOM 4533 C CA . CYS B 1 209 ? 6.547 11.336 3.912 1 98.56 209 CYS B CA 1
ATOM 4534 C C . CYS B 1 209 ? 5.91 9.961 3.75 1 98.56 209 CYS B C 1
ATOM 4536 O O . CYS B 1 209 ? 5.445 9.367 4.727 1 98.56 209 CYS B O 1
ATOM 4538 N N . LEU B 1 210 ? 5.828 9.523 2.537 1 98.56 210 LEU B N 1
ATOM 4539 C CA . LEU B 1 210 ? 5.293 8.195 2.24 1 98.56 210 LEU B CA 1
ATOM 4540 C C . LEU B 1 210 ? 6.418 7.207 1.959 1 98.56 210 LEU B C 1
ATOM 4542 O O . LEU B 1 210 ? 7.277 7.461 1.109 1 98.56 210 LEU B O 1
ATOM 4546 N N . TYR B 1 211 ? 6.465 6.121 2.699 1 97.56 211 TYR B N 1
ATOM 4547 C CA . TYR B 1 211 ? 7.406 5.027 2.48 1 97.56 211 TYR B CA 1
ATOM 4548 C C . TYR B 1 211 ? 6.727 3.857 1.778 1 97.56 211 TYR B C 1
ATOM 4550 O O . TYR B 1 211 ? 6.027 3.062 2.414 1 97.56 211 TYR B O 1
ATOM 4558 N N . SER B 1 212 ? 6.883 3.756 0.542 1 97.19 212 SER B N 1
ATOM 4559 C CA . SER B 1 212 ? 6.27 2.75 -0.321 1 97.19 212 SER B CA 1
ATOM 4560 C C . SER B 1 212 ? 7.23 2.303 -1.416 1 97.19 212 SER B C 1
ATOM 4562 O O . SER B 1 212 ? 8.438 2.17 -1.179 1 97.19 212 SER B O 1
ATOM 4564 N N . SER B 1 213 ? 6.695 1.914 -2.609 1 94.56 213 SER B N 1
ATOM 4565 C CA . SER B 1 213 ? 7.582 1.514 -3.695 1 94.56 213 SER B CA 1
ATOM 4566 C C . SER B 1 213 ? 8.586 2.613 -4.02 1 94.56 213 SER B C 1
ATOM 4568 O O . SER B 1 213 ? 9.719 2.328 -4.43 1 94.56 213 SER B O 1
ATOM 4570 N N . SER B 1 214 ? 8.109 3.812 -3.811 1 95.25 214 SER B N 1
ATOM 4571 C CA . SER B 1 214 ? 8.961 4.996 -3.805 1 95.25 214 SER B CA 1
ATOM 4572 C C . SER B 1 214 ? 8.805 5.781 -2.506 1 95.25 214 SER B C 1
ATOM 4574 O O . SER B 1 214 ? 7.855 5.559 -1.749 1 95.25 214 SER B O 1
ATOM 4576 N N . THR B 1 215 ? 9.758 6.574 -2.236 1 97.44 215 THR B N 1
ATOM 4577 C CA . THR B 1 215 ? 9.641 7.48 -1.097 1 97.44 215 THR B CA 1
ATOM 4578 C C . THR B 1 215 ? 9.266 8.883 -1.558 1 97.44 215 THR B C 1
ATOM 4580 O O . THR B 1 215 ? 9.961 9.484 -2.381 1 97.44 215 THR B O 1
ATOM 4583 N N . PHE B 1 216 ? 8.164 9.359 -1.021 1 98.25 216 PHE B N 1
ATOM 4584 C CA . PHE B 1 216 ? 7.652 10.672 -1.39 1 98.25 216 PHE B CA 1
ATOM 4585 C C . PHE B 1 216 ? 7.672 11.617 -0.194 1 98.25 216 PHE B C 1
ATOM 4587 O O . PHE B 1 216 ? 7.371 11.211 0.93 1 98.25 216 PHE B O 1
ATOM 4594 N N . LEU B 1 217 ? 8.062 12.805 -0.447 1 98.62 217 LEU B N 1
ATOM 4595 C CA . LEU B 1 217 ? 7.844 13.914 0.477 1 98.62 217 LEU B CA 1
ATOM 4596 C C . LEU B 1 217 ? 6.895 14.945 -0.125 1 98.62 217 LEU B C 1
ATOM 4598 O O . LEU B 1 217 ? 7.215 15.57 -1.139 1 98.62 217 LEU B O 1
ATOM 4602 N N . VAL B 1 218 ? 5.746 15.062 0.463 1 98.69 218 VAL B N 1
ATOM 4603 C CA . VAL B 1 218 ? 4.738 16.031 0.022 1 98.69 218 VAL B CA 1
ATOM 4604 C C . VAL B 1 218 ? 4.605 17.141 1.052 1 98.69 218 VAL B C 1
ATOM 4606 O O . VAL B 1 218 ? 4.516 16.891 2.254 1 98.69 218 VAL B O 1
ATOM 4609 N N . LEU B 1 219 ? 4.617 18.375 0.582 1 98.19 219 LEU B N 1
ATOM 4610 C CA . LEU B 1 219 ? 4.578 19.453 1.57 1 98.19 219 LEU B CA 1
ATOM 4611 C C . LEU B 1 219 ? 3.805 20.641 1.037 1 98.19 219 LEU B C 1
ATOM 4613 O O . LEU B 1 219 ? 3.588 20.766 -0.171 1 98.19 219 LEU B O 1
ATOM 4617 N N . THR B 1 220 ? 3.32 21.469 1.921 1 97.31 220 THR B N 1
ATOM 4618 C CA . THR B 1 220 ? 2.771 22.781 1.648 1 97.31 220 THR B CA 1
ATOM 4619 C C . THR B 1 220 ? 3.336 23.812 2.621 1 97.31 220 THR B C 1
ATOM 4621 O O . THR B 1 220 ? 3.594 23.5 3.785 1 97.31 220 THR B O 1
ATOM 4624 N N . LEU B 1 221 ? 3.59 24.953 2.109 1 94.44 221 LEU B N 1
ATOM 4625 C CA . LEU B 1 221 ? 3.986 26.109 2.904 1 94.44 221 LEU B CA 1
ATOM 4626 C C . LEU B 1 221 ? 2.869 27.156 2.949 1 94.44 221 LEU B C 1
ATOM 4628 O O . LEU B 1 221 ? 3.123 28.328 3.207 1 94.44 221 LEU B O 1
ATOM 4632 N N . GLY B 1 222 ? 1.646 26.656 2.67 1 93.25 222 GLY B N 1
ATOM 4633 C CA . GLY B 1 222 ? 0.487 27.531 2.705 1 93.25 222 GLY B CA 1
ATOM 4634 C C . GLY B 1 222 ? 0.139 28.109 1.349 1 93.25 222 GLY B C 1
ATOM 4635 O O . GLY B 1 222 ? -0.764 28.938 1.238 1 93.25 222 GLY B O 1
ATOM 4636 N N . ASN B 1 223 ? 0.879 27.734 0.337 1 92.69 223 ASN B N 1
ATOM 4637 C CA . ASN B 1 223 ? 0.625 28.141 -1.04 1 92.69 223 ASN B CA 1
ATOM 4638 C C . ASN B 1 223 ? 0.925 27.016 -2.023 1 92.69 223 ASN B C 1
ATOM 4640 O O . ASN B 1 223 ? 1.952 27.031 -2.703 1 92.69 223 ASN B O 1
ATOM 4644 N N . GLY B 1 224 ? -0.018 26.172 -2.17 1 94.81 224 GLY B N 1
ATOM 4645 C CA . GLY B 1 224 ? 0.137 25.047 -3.078 1 94.81 224 GLY B CA 1
ATOM 4646 C C . GLY B 1 224 ? 0.694 23.797 -2.404 1 94.81 224 GLY B C 1
ATOM 4647 O O . GLY B 1 224 ? 1.078 23.844 -1.233 1 94.81 224 GLY B O 1
ATOM 4648 N N . VAL B 1 225 ? 0.687 22.719 -3.146 1 97.25 225 VAL B N 1
ATOM 4649 C CA . VAL B 1 225 ? 1.207 21.438 -2.666 1 97.25 225 VAL B CA 1
ATOM 4650 C C . VAL B 1 225 ? 2.277 20.922 -3.627 1 97.25 225 VAL B C 1
ATOM 4652 O O . VAL B 1 225 ? 2.08 20.938 -4.844 1 97.25 225 VAL B O 1
ATOM 4655 N N . TYR B 1 226 ? 3.391 20.484 -3.07 1 96.19 226 TYR B N 1
ATOM 4656 C CA . TYR B 1 226 ? 4.543 20.062 -3.861 1 96.19 226 TYR B CA 1
ATOM 4657 C C . TYR B 1 226 ? 4.961 18.641 -3.506 1 96.19 226 TYR B C 1
ATOM 4659 O O . TYR B 1 226 ? 5.074 18.297 -2.326 1 96.19 226 TYR B O 1
ATOM 4667 N N . VAL B 1 227 ? 5.152 17.844 -4.559 1 96.62 227 VAL B N 1
ATOM 4668 C CA . VAL B 1 227 ? 5.539 16.453 -4.355 1 96.62 227 VAL B CA 1
ATOM 4669 C C . VAL B 1 227 ? 6.996 16.266 -4.766 1 96.62 227 VAL B C 1
ATOM 4671 O O . VAL B 1 227 ? 7.383 16.594 -5.891 1 96.62 227 VAL B O 1
ATOM 4674 N N . PHE B 1 228 ? 7.75 15.781 -3.871 1 96.94 228 PHE B N 1
ATOM 4675 C CA . PHE B 1 228 ? 9.125 15.383 -4.125 1 96.94 228 PHE B CA 1
ATOM 4676 C C . PHE B 1 228 ? 9.281 13.867 -4.051 1 96.94 228 PHE B C 1
ATOM 4678 O O . PHE B 1 228 ? 8.664 13.219 -3.203 1 96.94 228 PHE B O 1
ATOM 4685 N N . THR B 1 229 ? 10.055 13.312 -4.91 1 96.19 229 THR B N 1
ATOM 4686 C CA . THR B 1 229 ? 10.383 11.891 -4.918 1 96.19 229 THR B CA 1
ATOM 4687 C C . THR B 1 229 ? 11.859 11.672 -4.613 1 96.19 229 THR B C 1
ATOM 4689 O O . THR B 1 229 ? 12.719 12.391 -5.121 1 96.19 229 THR B O 1
ATOM 4692 N N . LEU B 1 230 ? 12.133 10.711 -3.756 1 96.94 230 LEU B N 1
ATOM 4693 C CA . LEU B 1 230 ? 13.523 10.438 -3.387 1 96.94 230 LEU B CA 1
ATOM 4694 C C . LEU B 1 230 ? 14.25 9.719 -4.516 1 96.94 230 LEU B C 1
ATOM 4696 O O . LEU B 1 230 ? 13.852 8.633 -4.93 1 96.94 230 LEU B O 1
ATOM 4700 N N . ASP B 1 231 ? 15.227 10.336 -5.047 1 94.38 231 ASP B N 1
ATOM 4701 C CA . ASP B 1 231 ? 16.172 9.68 -5.941 1 94.38 231 ASP B CA 1
ATOM 4702 C C . ASP B 1 231 ? 17.328 9.062 -5.156 1 94.38 231 ASP B C 1
ATOM 4704 O O . ASP B 1 231 ? 18.281 9.75 -4.793 1 94.38 231 ASP B O 1
ATOM 4708 N N . GLU B 1 232 ? 17.281 7.832 -4.992 1 91.56 232 GLU B N 1
ATOM 4709 C CA . GLU B 1 232 ? 18.25 7.141 -4.137 1 91.56 232 GLU B CA 1
ATOM 4710 C C . GLU B 1 232 ? 19.625 7.113 -4.777 1 91.56 232 GLU B C 1
ATOM 4712 O O . GLU B 1 232 ? 20.625 6.902 -4.09 1 91.56 232 GLU B O 1
ATOM 4717 N N . THR B 1 233 ? 19.703 7.305 -6.078 1 88.5 233 THR B N 1
ATOM 4718 C CA . THR B 1 233 ? 20.984 7.277 -6.762 1 88.5 233 THR B CA 1
ATOM 4719 C C . THR B 1 233 ? 21.844 8.461 -6.332 1 88.5 233 THR B C 1
ATOM 4721 O O . THR B 1 233 ? 23.078 8.352 -6.254 1 88.5 233 THR B O 1
ATOM 4724 N N . ILE B 1 234 ? 21.219 9.586 -6.02 1 90.19 234 ILE B N 1
ATOM 4725 C CA . ILE B 1 234 ? 21.969 10.766 -5.617 1 90.19 234 ILE B CA 1
ATOM 4726 C C . ILE B 1 234 ? 21.625 11.141 -4.18 1 90.19 234 ILE B C 1
ATOM 4728 O O . ILE B 1 234 ? 22.203 12.07 -3.611 1 90.19 234 ILE B O 1
ATOM 4732 N N . GLY B 1 235 ? 20.594 10.484 -3.607 1 93 235 GLY B N 1
ATOM 4733 C CA . GLY B 1 235 ? 20.219 10.695 -2.217 1 93 235 GLY B CA 1
ATOM 4734 C C . GLY B 1 235 ? 19.5 12.008 -1.986 1 93 235 GLY B C 1
ATOM 4735 O O . GLY B 1 235 ? 19.688 12.656 -0.958 1 93 235 GLY B O 1
ATOM 4736 N N . GLU B 1 236 ? 18.75 12.461 -2.988 1 95.31 236 GLU B N 1
ATOM 4737 C CA . GLU B 1 236 ? 18.062 13.734 -2.881 1 95.31 236 GLU B CA 1
ATOM 4738 C C . GLU B 1 236 ? 16.578 13.594 -3.221 1 95.31 236 GLU B C 1
ATOM 4740 O O . GLU B 1 236 ? 16.219 12.836 -4.125 1 95.31 236 GLU B O 1
ATOM 4745 N N . PHE B 1 237 ? 15.797 14.305 -2.465 1 96.94 237 PHE B N 1
ATOM 4746 C CA . PHE B 1 237 ? 14.422 14.484 -2.902 1 96.94 237 PHE B CA 1
ATOM 4747 C C . PHE B 1 237 ? 14.344 15.438 -4.09 1 96.94 237 PHE B C 1
ATOM 4749 O O . PHE B 1 237 ? 14.844 16.562 -4.02 1 96.94 237 PHE B O 1
ATOM 4756 N N . VAL B 1 238 ? 13.703 14.984 -5.156 1 94.88 238 VAL B N 1
ATOM 4757 C CA . VAL B 1 238 ? 13.602 15.75 -6.391 1 94.88 238 VAL B CA 1
ATOM 4758 C C . VAL B 1 238 ? 12.141 16.078 -6.684 1 94.88 238 VAL B C 1
ATOM 4760 O O . VAL B 1 238 ? 11.266 15.211 -6.547 1 94.88 238 VAL B O 1
ATOM 4763 N N . LEU B 1 239 ? 11.883 17.344 -7.066 1 93.88 239 LEU B N 1
ATOM 4764 C CA . LEU B 1 239 ? 10.516 17.781 -7.355 1 93.88 239 LEU B CA 1
ATOM 4765 C C . LEU B 1 239 ? 9.93 17 -8.523 1 93.88 239 LEU B C 1
ATOM 4767 O O . LEU B 1 239 ? 10.438 17.078 -9.648 1 93.88 239 LEU B O 1
ATOM 4771 N N . SER B 1 240 ? 8.945 16.234 -8.258 1 91.56 240 SER B N 1
ATOM 4772 C CA . SER B 1 240 ? 8.336 15.398 -9.289 1 91.56 240 SER B CA 1
ATOM 4773 C C . SER B 1 240 ? 7.031 16.016 -9.781 1 91.56 240 SER B C 1
ATOM 4775 O O . SER B 1 240 ? 6.715 15.938 -10.977 1 91.56 240 SER B O 1
ATOM 4777 N N . LYS B 1 241 ? 6.219 16.609 -8.852 1 90.81 241 LYS B N 1
ATOM 4778 C CA . LYS B 1 241 ? 4.98 17.281 -9.219 1 90.81 241 LYS B CA 1
ATOM 4779 C C . LYS B 1 241 ? 4.855 18.625 -8.5 1 90.81 241 LYS B C 1
ATOM 4781 O O . LYS B 1 241 ? 4.617 18.672 -7.297 1 90.81 241 LYS B O 1
ATOM 4786 N N . PRO B 1 242 ? 4.961 19.688 -9.258 1 91.38 242 PRO B N 1
ATOM 4787 C CA . PRO B 1 242 ? 4.77 21 -8.641 1 91.38 242 PRO B CA 1
ATOM 4788 C C . PRO B 1 242 ? 3.299 21.406 -8.578 1 91.38 242 PRO B C 1
ATOM 4790 O O . PRO B 1 242 ? 2.557 21.234 -9.547 1 91.38 242 PRO B O 1
ATOM 4793 N N . ASN B 1 243 ? 2.816 21.859 -7.465 1 92.38 243 ASN B N 1
ATOM 4794 C CA . ASN B 1 243 ? 1.498 22.453 -7.273 1 92.38 243 ASN B CA 1
ATOM 4795 C C . ASN B 1 243 ? 0.386 21.516 -7.711 1 92.38 243 ASN B C 1
ATOM 4797 O O . ASN B 1 243 ? -0.447 21.859 -8.547 1 92.38 243 ASN B O 1
ATOM 4801 N N . ILE B 1 244 ? 0.419 20.359 -7.109 1 94 244 ILE B N 1
ATOM 4802 C CA . ILE B 1 244 ? -0.573 19.359 -7.484 1 94 244 ILE B CA 1
ATOM 4803 C C . ILE B 1 244 ? -1.962 19.828 -7.047 1 94 244 ILE B C 1
ATOM 4805 O O . ILE B 1 244 ? -2.107 20.484 -6.016 1 94 244 ILE B O 1
ATOM 4809 N N . LYS B 1 245 ? -2.926 19.547 -7.891 1 97.38 245 LYS B N 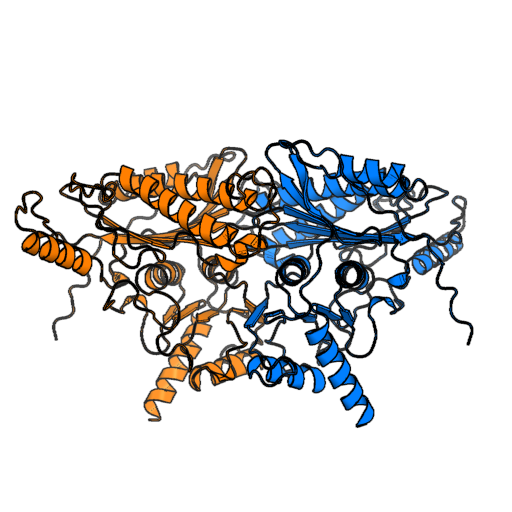1
ATOM 4810 C CA . LYS B 1 245 ? -4.336 19.766 -7.586 1 97.38 245 LYS B CA 1
ATOM 4811 C C . LYS B 1 245 ? -5.113 18.453 -7.605 1 97.38 245 LYS B C 1
ATOM 4813 O O . LYS B 1 245 ? -4.973 17.656 -8.539 1 97.38 245 LYS B O 1
ATOM 4818 N N . ILE B 1 246 ? -5.828 18.25 -6.621 1 98.19 246 ILE B N 1
ATOM 4819 C CA . ILE B 1 246 ? -6.66 17.047 -6.602 1 98.19 246 ILE B CA 1
ATOM 4820 C C . ILE B 1 246 ? -7.801 17.203 -7.605 1 98.19 246 ILE B C 1
ATOM 4822 O O . ILE B 1 246 ? -8.398 18.266 -7.723 1 98.19 246 ILE B O 1
ATOM 4826 N N . PRO B 1 247 ? -8.117 16.125 -8.375 1 97.81 247 PRO B N 1
ATOM 4827 C CA . PRO B 1 247 ? -9.297 16.188 -9.234 1 97.81 247 PRO B CA 1
ATOM 4828 C C . PRO B 1 247 ? -10.578 16.5 -8.453 1 97.81 247 PRO B C 1
ATOM 4830 O O . PRO B 1 247 ? -10.773 15.977 -7.352 1 97.81 247 PRO B O 1
ATOM 4833 N N . GLU B 1 248 ? -11.414 17.344 -9 1 98 248 GLU B N 1
ATOM 4834 C CA . GLU B 1 248 ? -12.633 17.75 -8.305 1 98 248 GLU B CA 1
ATOM 4835 C C . GLU B 1 248 ? -13.609 16.594 -8.164 1 98 248 GLU B C 1
ATOM 4837 O O . GLU B 1 248 ? -14.367 16.516 -7.195 1 98 248 GLU B O 1
ATOM 4842 N N . ASP B 1 249 ? -13.656 15.703 -9.211 1 97.88 249 ASP B N 1
ATOM 4843 C CA . ASP B 1 249 ? -14.484 14.5 -9.203 1 97.88 249 ASP B CA 1
ATOM 4844 C C . ASP B 1 249 ? -13.633 13.25 -8.953 1 97.88 249 ASP B C 1
ATOM 4846 O O . ASP B 1 249 ? -12.414 13.281 -9.125 1 97.88 249 ASP B O 1
ATOM 4850 N N . CYS B 1 250 ? -14.305 12.234 -8.469 1 97.81 250 CYS B N 1
ATOM 4851 C CA . CYS B 1 250 ? -13.57 11.008 -8.188 1 97.81 250 CYS B CA 1
ATOM 4852 C C . CYS B 1 250 ? -14.477 9.789 -8.281 1 97.81 250 CYS B C 1
ATOM 4854 O O . CYS B 1 250 ? -15.695 9.922 -8.438 1 97.81 250 CYS B O 1
ATOM 4856 N N . LYS B 1 251 ? -13.805 8.633 -8.266 1 97 251 LYS B N 1
ATOM 4857 C CA . LYS B 1 251 ? -14.523 7.363 -8.297 1 97 251 LYS B CA 1
ATOM 4858 C C . LYS B 1 251 ? -13.953 6.379 -7.281 1 97 251 LYS B C 1
ATOM 4860 O O . LYS B 1 251 ? -14.18 5.168 -7.387 1 97 251 LYS B O 1
ATOM 4865 N N . ILE B 1 252 ? -13.18 6.902 -6.359 1 97.56 252 ILE B N 1
ATOM 4866 C CA . ILE B 1 252 ? -12.547 6.039 -5.371 1 97.56 252 ILE B CA 1
ATOM 4867 C C . ILE B 1 252 ? -12.836 6.566 -3.967 1 97.56 252 ILE B C 1
ATOM 4869 O O . ILE B 1 252 ? -12.836 7.777 -3.738 1 97.56 252 ILE B O 1
ATOM 4873 N N . TYR B 1 253 ? -13.172 5.691 -3.076 1 98.19 253 TYR B N 1
ATOM 4874 C CA . TYR B 1 253 ? -13.195 6.07 -1.669 1 98.19 253 TYR B CA 1
ATOM 4875 C C . TYR B 1 253 ? -12.352 5.113 -0.833 1 98.19 253 TYR B C 1
ATOM 4877 O O . TYR B 1 253 ? -12.18 3.947 -1.199 1 98.19 253 TYR B O 1
ATOM 4885 N N . SER B 1 254 ? -11.797 5.59 0.175 1 98.25 254 SER B N 1
ATOM 4886 C CA . SER B 1 254 ? -10.875 4.871 1.055 1 98.25 254 SER B CA 1
ATOM 4887 C C . SER B 1 254 ? -11.383 4.871 2.496 1 98.25 254 SER B C 1
ATOM 4889 O O . SER B 1 254 ? -11.016 5.746 3.285 1 98.25 254 SER B O 1
ATOM 4891 N N . PHE B 1 255 ? -12.18 3.871 2.832 1 97.5 255 PHE B N 1
ATOM 4892 C CA . PHE B 1 255 ? -12.734 3.664 4.164 1 97.5 255 PHE B CA 1
ATOM 4893 C C . PHE B 1 255 ? -12.523 2.227 4.621 1 97.5 255 PHE B C 1
ATOM 4895 O O . PHE B 1 255 ? -12.469 1.309 3.799 1 97.5 255 PHE B O 1
ATOM 4902 N N . ASN B 1 256 ? -12.328 2.055 5.902 1 96.38 256 ASN B N 1
ATOM 4903 C CA . ASN B 1 256 ? -12.523 0.715 6.449 1 96.38 256 ASN B CA 1
ATOM 4904 C C . ASN B 1 256 ? -14.008 0.339 6.477 1 96.38 256 ASN B C 1
ATOM 4906 O O . ASN B 1 256 ? -14.656 0.452 7.516 1 96.38 256 ASN B O 1
ATOM 4910 N N . GLU B 1 257 ? -14.469 -0.219 5.465 1 95.25 257 GLU B N 1
ATOM 4911 C CA . GLU B 1 257 ? -15.906 -0.414 5.266 1 95.25 257 GLU B CA 1
ATOM 4912 C C . GLU B 1 257 ? -16.438 -1.526 6.16 1 95.25 257 GLU B C 1
ATOM 4914 O O . GLU B 1 257 ? -17.656 -1.697 6.285 1 95.25 257 GLU B O 1
ATOM 4919 N N . ALA B 1 258 ? -15.562 -2.252 6.746 1 95.69 258 ALA B N 1
ATOM 4920 C CA . ALA B 1 258 ? -16 -3.236 7.727 1 95.69 258 ALA B CA 1
ATOM 4921 C C . ALA B 1 258 ? -16.797 -2.57 8.844 1 95.69 258 ALA B C 1
ATOM 4923 O O . ALA B 1 258 ? -17.578 -3.232 9.547 1 95.69 258 ALA B O 1
ATOM 4924 N N . ASN B 1 259 ? -16.641 -1.275 9.016 1 94.94 259 ASN B N 1
ATOM 4925 C CA . ASN B 1 259 ? -17.328 -0.538 10.07 1 94.94 259 ASN B CA 1
ATOM 4926 C C . ASN B 1 259 ? -18.625 0.092 9.562 1 94.94 259 ASN B C 1
ATOM 4928 O O . ASN B 1 259 ? -19.266 0.878 10.266 1 94.94 259 ASN B O 1
ATOM 4932 N N . LEU B 1 260 ? -19.062 -0.26 8.414 1 94.75 260 LEU B N 1
ATOM 4933 C CA . LEU B 1 260 ? -20.188 0.383 7.75 1 94.75 260 LEU B CA 1
ATOM 4934 C C . LEU B 1 260 ? -21.391 0.447 8.672 1 94.75 260 LEU B C 1
ATOM 4936 O O . LEU B 1 260 ? -22 1.512 8.852 1 94.75 260 LEU B O 1
ATOM 4940 N N . GLU B 1 261 ? -21.719 -0.663 9.289 1 93.5 261 GLU B N 1
ATOM 4941 C CA . GLU B 1 261 ? -22.922 -0.748 10.117 1 93.5 261 GLU B CA 1
ATOM 4942 C C . GLU B 1 261 ? -22.781 0.064 11.398 1 93.5 261 GLU B C 1
ATOM 4944 O O . GLU B 1 261 ? -23.766 0.362 12.07 1 93.5 261 GLU B O 1
ATOM 4949 N N . LYS B 1 262 ? -21.547 0.425 11.719 1 94.44 262 LYS B N 1
ATOM 4950 C CA . LYS B 1 262 ? -21.281 1.172 12.945 1 94.44 262 LYS B CA 1
ATOM 4951 C C . LYS B 1 262 ? -21.297 2.676 12.688 1 94.44 262 LYS B C 1
ATOM 4953 O O . LYS B 1 262 ? -21.344 3.473 13.625 1 94.44 262 LYS B O 1
ATOM 4958 N N . TRP B 1 263 ? -21.234 3.039 11.438 1 95.38 263 TRP B N 1
ATOM 4959 C CA . TRP B 1 263 ? -21.25 4.461 11.109 1 95.38 263 TRP B CA 1
ATOM 4960 C C . TRP B 1 263 ? -22.641 5.059 11.312 1 95.38 263 TRP B C 1
ATOM 4962 O O . TRP B 1 263 ? -23.609 4.328 11.469 1 95.38 263 TRP B O 1
ATOM 4972 N N . ASP B 1 264 ? -22.703 6.371 11.453 1 93.38 264 ASP B N 1
ATOM 4973 C CA . ASP B 1 264 ? -24 7.031 11.578 1 93.38 264 ASP B CA 1
ATOM 4974 C C . ASP B 1 264 ? -24.75 7.016 10.25 1 93.38 264 ASP B C 1
ATOM 4976 O O . ASP B 1 264 ? -24.188 6.672 9.211 1 93.38 264 ASP B O 1
ATOM 4980 N N . GLU B 1 265 ? -25.953 7.328 10.25 1 94.62 265 GLU B N 1
ATOM 4981 C CA . GLU B 1 265 ? -26.859 7.168 9.125 1 94.62 265 GLU B CA 1
ATOM 4982 C C . GLU B 1 265 ? -26.422 8 7.93 1 94.62 265 GLU B C 1
ATOM 4984 O O . GLU B 1 265 ? -26.422 7.523 6.793 1 94.62 265 GLU B O 1
ATOM 4989 N N . PRO B 1 266 ? -26.031 9.266 8.102 1 95.94 266 PRO B N 1
ATOM 4990 C CA . PRO B 1 266 ? -25.625 10.055 6.941 1 95.94 266 PRO B CA 1
ATOM 4991 C C . PRO B 1 266 ? -24.453 9.422 6.18 1 95.94 266 PRO B C 1
ATOM 4993 O O . PRO B 1 266 ? -24.469 9.383 4.949 1 95.94 266 PRO B O 1
ATOM 4996 N N . MET B 1 267 ? -23.484 8.914 6.879 1 96.44 267 MET B N 1
ATOM 4997 C CA . MET B 1 267 ? -22.328 8.297 6.23 1 96.44 267 MET B CA 1
ATOM 4998 C C . MET B 1 267 ? -22.734 7.016 5.512 1 96.44 267 MET B C 1
ATOM 5000 O O . MET B 1 267 ? -22.266 6.75 4.402 1 96.44 267 MET B O 1
ATOM 5004 N N . GLN B 1 268 ? -23.562 6.211 6.133 1 96.44 268 GLN B N 1
ATOM 5005 C CA . GLN B 1 268 ? -24.047 4.984 5.512 1 96.44 268 GLN B CA 1
ATOM 5006 C C . GLN B 1 268 ? -24.781 5.281 4.203 1 96.44 268 GLN B C 1
ATOM 5008 O O . GLN B 1 268 ? -24.562 4.59 3.201 1 96.44 268 GLN B O 1
ATOM 5013 N N . LYS B 1 269 ? -25.578 6.289 4.223 1 97.06 269 LYS B N 1
ATOM 5014 C CA . LYS B 1 269 ? -26.359 6.664 3.049 1 97.06 269 LYS B CA 1
ATOM 5015 C C . LYS B 1 269 ? -25.453 7.082 1.896 1 97.06 269 LYS B C 1
ATOM 5017 O O . LYS B 1 269 ? -25.641 6.648 0.758 1 97.06 269 LYS B O 1
ATOM 5022 N N . VAL B 1 270 ? -24.469 7.906 2.18 1 97.88 270 VAL B N 1
ATOM 5023 C CA . VAL B 1 270 ? -23.594 8.438 1.14 1 97.88 270 VAL B CA 1
ATOM 5024 C C . VAL B 1 270 ? -22.781 7.305 0.517 1 97.88 270 VAL B C 1
ATOM 5026 O O . VAL B 1 270 ? -22.672 7.211 -0.708 1 97.88 270 VAL B O 1
ATOM 5029 N N . VAL B 1 271 ? -22.234 6.434 1.344 1 97.56 271 VAL B N 1
ATOM 5030 C CA . VAL B 1 271 ? -21.406 5.34 0.849 1 97.56 271 VAL B CA 1
ATOM 5031 C C . VAL B 1 271 ? -22.266 4.391 0.007 1 97.56 271 VAL B C 1
ATOM 5033 O O . VAL B 1 271 ? -21.812 3.9 -1.031 1 97.56 271 VAL B O 1
ATOM 5036 N N . LYS B 1 272 ? -23.438 4.133 0.453 1 96.5 272 LYS B N 1
ATOM 5037 C CA . LYS B 1 272 ? -24.344 3.293 -0.327 1 96.5 272 LYS B CA 1
ATOM 5038 C C . LYS B 1 272 ? -24.625 3.904 -1.698 1 96.5 272 LYS B C 1
ATOM 5040 O O . LYS B 1 272 ? -24.625 3.199 -2.709 1 96.5 272 LYS B O 1
ATOM 5045 N N . ARG B 1 273 ? -24.844 5.203 -1.737 1 97.38 273 ARG B N 1
ATOM 5046 C CA . ARG B 1 273 ? -25.078 5.898 -3 1 97.38 273 ARG B CA 1
ATOM 5047 C C . ARG B 1 273 ? -23.859 5.801 -3.912 1 97.38 273 ARG B C 1
ATOM 5049 O O . ARG B 1 273 ? -24 5.66 -5.129 1 97.38 273 ARG B O 1
ATOM 5056 N N . TRP B 1 274 ? -22.656 5.949 -3.34 1 97.94 274 TRP B N 1
ATOM 5057 C CA . TRP B 1 274 ? -21.422 5.828 -4.109 1 97.94 274 TRP B CA 1
ATOM 5058 C C . TRP B 1 274 ? -21.281 4.43 -4.711 1 97.94 274 TRP B C 1
ATOM 5060 O O . TRP B 1 274 ? -20.859 4.281 -5.859 1 97.94 274 TRP B O 1
ATOM 5070 N N . ARG B 1 275 ? -21.672 3.424 -3.955 1 96.31 275 ARG B N 1
ATOM 5071 C CA . ARG B 1 275 ? -21.578 2.041 -4.414 1 96.31 275 ARG B CA 1
ATOM 5072 C C . ARG B 1 275 ? -22.562 1.777 -5.551 1 96.31 275 ARG B C 1
ATOM 5074 O O . ARG B 1 275 ? -22.234 1.065 -6.504 1 96.31 275 ARG B O 1
ATOM 5081 N N . GLU B 1 276 ? -23.688 2.375 -5.461 1 95.38 276 GLU B N 1
ATOM 5082 C CA . GLU B 1 276 ? -24.781 2.086 -6.387 1 95.38 276 GLU B CA 1
ATOM 5083 C C . GLU B 1 276 ? -24.734 3.016 -7.598 1 95.38 276 GLU B C 1
ATOM 5085 O O . GLU B 1 276 ? -25.438 2.791 -8.586 1 95.38 276 GLU B O 1
ATOM 5090 N N . GLY B 1 277 ? -24 3.986 -7.512 1 96 277 GLY B N 1
ATOM 5091 C CA . GLY B 1 277 ? -23.953 4.961 -8.594 1 96 277 GLY B CA 1
ATOM 5092 C C . GLY B 1 277 ? -25.141 5.902 -8.594 1 96 277 GLY B C 1
ATOM 5093 O O . GLY B 1 277 ? -25.609 6.316 -9.664 1 96 277 GLY B O 1
ATOM 5094 N N . THR B 1 278 ? -25.656 6.184 -7.434 1 96.38 278 THR B N 1
ATOM 5095 C CA . THR B 1 278 ? -26.812 7.055 -7.316 1 96.38 278 THR B CA 1
ATOM 5096 C C . THR B 1 278 ? -26.469 8.336 -6.574 1 96.38 278 THR B C 1
ATOM 5098 O O . THR B 1 278 ? -27.344 9.133 -6.242 1 96.38 278 THR B O 1
ATOM 5101 N N . GLY B 1 279 ? -25.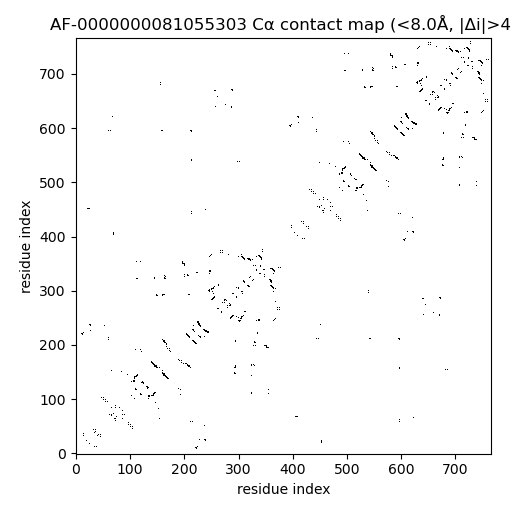188 8.492 -6.309 1 95.81 279 GLY B N 1
ATOM 5102 C CA . GLY B 1 279 ? -24.75 9.727 -5.676 1 95.81 279 GLY B CA 1
ATOM 5103 C C . GLY B 1 279 ? -24.812 10.93 -6.602 1 95.81 279 GLY B C 1
ATOM 5104 O O . GLY B 1 279 ? -25.328 10.836 -7.711 1 95.81 279 GLY B O 1
ATOM 5105 N N . LYS B 1 280 ? -24.297 12.016 -6.195 1 95.38 280 LYS B N 1
ATOM 5106 C CA . LYS B 1 280 ? -24.375 13.273 -6.938 1 95.38 280 LYS B CA 1
ATOM 5107 C C . LYS B 1 280 ? -23.672 13.164 -8.281 1 95.38 280 LYS B C 1
ATOM 5109 O O . LYS B 1 280 ? -24.125 13.742 -9.273 1 95.38 280 LYS B O 1
ATOM 5114 N N . SER B 1 281 ? -22.578 12.414 -8.32 1 95.62 281 SER B N 1
ATOM 5115 C CA . SER B 1 281 ? -21.812 12.297 -9.562 1 95.62 281 SER B CA 1
ATOM 5116 C C . SER B 1 281 ? -22.469 11.297 -10.516 1 95.62 281 SER B C 1
ATOM 5118 O O . SER B 1 281 ? -22.172 11.289 -11.711 1 95.62 281 SER B O 1
ATOM 5120 N N . GLY B 1 282 ? -23.234 10.398 -9.992 1 95.88 282 GLY B N 1
ATOM 5121 C CA . GLY B 1 282 ? -23.844 9.352 -10.789 1 95.88 282 GLY B CA 1
ATOM 5122 C C . GLY B 1 282 ? -22.906 8.211 -11.109 1 95.88 282 GLY B C 1
ATOM 5123 O O . GLY B 1 282 ? -23.281 7.238 -11.766 1 95.88 282 GLY B O 1
ATOM 5124 N N . GLU B 1 283 ? -21.719 8.305 -10.664 1 95.38 283 GLU B N 1
ATOM 5125 C CA . GLU B 1 283 ? -20.719 7.289 -10.945 1 95.38 283 GLU B CA 1
ATOM 5126 C C . GLU B 1 283 ? -20.672 6.238 -9.836 1 95.38 283 GLU B C 1
ATOM 5128 O O . GLU B 1 283 ? -20.938 6.547 -8.672 1 95.38 283 GLU B O 1
ATOM 5133 N N . ARG B 1 284 ? -20.328 5.031 -10.203 1 95.44 284 ARG B N 1
ATOM 5134 C CA . ARG B 1 284 ? -20.047 3.99 -9.219 1 95.44 284 ARG B CA 1
ATOM 5135 C C . ARG B 1 284 ? -18.609 4.062 -8.734 1 95.44 284 ARG B C 1
ATOM 5137 O O . ARG B 1 284 ? -17.688 4.145 -9.539 1 95.44 284 ARG B O 1
ATOM 5144 N N . PHE B 1 285 ? -18.484 4.066 -7.469 1 97.38 285 PHE B N 1
ATOM 5145 C CA . PHE B 1 285 ? -17.156 4.199 -6.883 1 97.38 285 PHE B CA 1
ATOM 5146 C C . PHE B 1 285 ? -16.531 2.834 -6.66 1 97.38 285 PHE B C 1
ATOM 5148 O O . PHE B 1 285 ? -17.219 1.812 -6.684 1 97.38 285 PHE B O 1
ATOM 5155 N N . SER B 1 286 ? -15.234 2.814 -6.555 1 96.5 286 SER B N 1
ATOM 5156 C CA . SER B 1 286 ? -14.445 1.668 -6.129 1 96.5 286 SER B CA 1
ATOM 5157 C C . SER B 1 286 ? -13.836 1.899 -4.746 1 96.5 286 SER B C 1
ATOM 5159 O O . SER B 1 286 ? -13.516 3.033 -4.387 1 96.5 286 SER B O 1
ATOM 5161 N N . SER B 1 287 ? -13.727 0.836 -4.023 1 97.12 287 SER B N 1
ATOM 5162 C CA . SER B 1 287 ? -13.148 0.929 -2.688 1 97.12 287 SER B CA 1
ATOM 5163 C C . SER B 1 287 ? -11.664 0.586 -2.701 1 97.12 287 SER B C 1
ATOM 5165 O O . SER B 1 287 ? -11.25 -0.372 -3.355 1 97.12 287 SER B O 1
ATOM 5167 N N . ARG B 1 288 ? -10.836 1.403 -2.158 1 97.12 288 ARG B N 1
ATOM 5168 C CA . ARG B 1 288 ? -9.43 1.185 -1.853 1 97.12 288 ARG B CA 1
ATOM 5169 C C . ARG B 1 288 ? -9.117 1.581 -0.414 1 97.12 288 ARG B C 1
ATOM 5171 O O . ARG B 1 288 ? -9.539 2.643 0.05 1 97.12 288 ARG B O 1
ATOM 5178 N N . TYR B 1 289 ? -8.391 0.712 0.258 1 97.56 289 TYR B N 1
ATOM 5179 C CA . TYR B 1 289 ? -8.047 1.058 1.634 1 97.56 289 TYR B CA 1
ATOM 5180 C C . TYR B 1 289 ? -6.781 0.342 2.078 1 97.56 289 TYR B C 1
ATOM 5182 O O . TYR B 1 289 ? -6.832 -0.802 2.537 1 97.56 289 TYR B O 1
ATOM 5190 N N . ILE B 1 290 ? -5.719 1.056 2.096 1 96.56 290 ILE B N 1
ATOM 5191 C CA . ILE B 1 290 ? -4.402 0.529 2.445 1 96.56 290 ILE B CA 1
ATOM 5192 C C . ILE B 1 290 ? -4.312 0.329 3.955 1 96.56 290 ILE B C 1
ATOM 5194 O O . ILE B 1 290 ? -3.678 -0.619 4.426 1 96.56 290 ILE B O 1
ATOM 5198 N N . GLY B 1 291 ? -4.91 1.185 4.758 1 94.38 291 GLY B N 1
ATOM 5199 C CA . GLY B 1 291 ? -4.801 1.149 6.207 1 94.38 291 GLY B CA 1
ATOM 5200 C C . GLY B 1 291 ? -3.721 2.068 6.746 1 94.38 291 GLY B C 1
ATOM 5201 O O . GLY B 1 291 ? -3.254 1.893 7.871 1 94.38 291 GLY B O 1
ATOM 5202 N N . SER B 1 292 ? -3.186 2.879 6.008 1 95.31 292 SER B N 1
ATOM 5203 C CA . SER B 1 292 ? -2.312 4 6.34 1 95.31 292 SER B CA 1
ATOM 5204 C C . SER B 1 292 ? -2.844 5.305 5.75 1 95.31 292 SER B C 1
ATOM 5206 O O . SER B 1 292 ? -3.021 5.418 4.535 1 95.31 292 SER B O 1
ATOM 5208 N N . MET B 1 293 ? -3.119 6.266 6.598 1 97.19 293 MET B N 1
ATOM 5209 C CA . MET B 1 293 ? -3.678 7.531 6.133 1 97.19 293 MET B CA 1
ATOM 5210 C C . MET B 1 293 ? -2.779 8.164 5.07 1 97.19 293 MET B C 1
ATOM 5212 O O . MET B 1 293 ? -3.266 8.625 4.039 1 97.19 293 MET B O 1
ATOM 5216 N N . VAL B 1 294 ? -1.487 8.156 5.328 1 98.31 294 VAL B N 1
ATOM 5217 C CA . VAL B 1 294 ? -0.549 8.781 4.402 1 98.31 294 VAL B CA 1
ATOM 5218 C C . VAL B 1 294 ? -0.65 8.117 3.031 1 98.31 294 VAL B C 1
ATOM 5220 O O . VAL B 1 294 ? -0.749 8.797 2.01 1 98.31 294 VAL B O 1
ATOM 5223 N N . GLY B 1 295 ? -0.642 6.773 3.033 1 97.69 295 GLY B N 1
ATOM 5224 C CA . GLY B 1 295 ? -0.758 6.055 1.772 1 97.69 295 GLY B CA 1
ATOM 5225 C C . GLY B 1 295 ? -2.074 6.309 1.062 1 97.69 295 GLY B C 1
ATOM 5226 O O . GLY B 1 295 ? -2.098 6.551 -0.146 1 97.69 295 GLY B O 1
ATOM 5227 N N . ASP B 1 296 ? -3.17 6.273 1.737 1 98.12 296 ASP B N 1
ATOM 5228 C CA . ASP B 1 296 ? -4.5 6.457 1.159 1 98.12 296 ASP B CA 1
ATOM 5229 C C . ASP B 1 296 ? -4.695 7.895 0.677 1 98.12 296 ASP B C 1
ATOM 5231 O O . ASP B 1 296 ? -5.238 8.117 -0.404 1 98.12 296 ASP B O 1
ATOM 5235 N N . VAL B 1 297 ? -4.227 8.867 1.448 1 98.56 297 VAL B N 1
ATOM 5236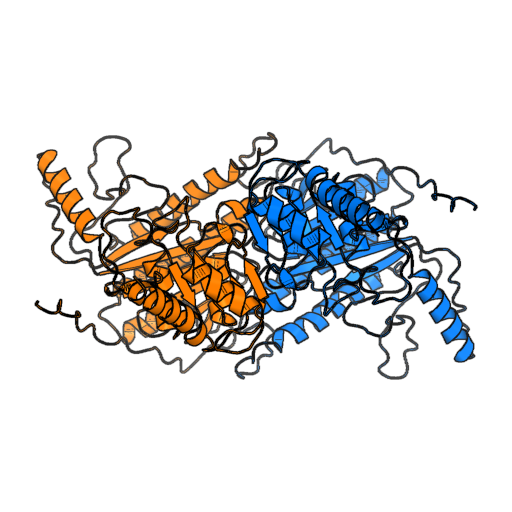 C CA . VAL B 1 297 ? -4.391 10.273 1.088 1 98.56 297 VAL B CA 1
ATOM 5237 C C . VAL B 1 297 ? -3.502 10.609 -0.107 1 98.56 297 VAL B C 1
ATOM 5239 O O . VAL B 1 297 ? -3.895 11.391 -0.98 1 98.56 297 VAL B O 1
ATOM 5242 N N . HIS B 1 298 ? -2.312 10.023 -0.124 1 98.44 298 HIS B N 1
ATOM 5243 C CA . HIS B 1 298 ? -1.431 10.242 -1.263 1 98.44 298 HIS B CA 1
ATOM 5244 C C . HIS B 1 298 ? -2.092 9.805 -2.566 1 98.44 298 HIS B C 1
ATOM 5246 O O . HIS B 1 298 ? -2.076 10.547 -3.553 1 98.44 298 HIS B O 1
ATOM 5252 N N . ARG B 1 299 ? -2.65 8.609 -2.576 1 97 299 ARG B N 1
ATOM 5253 C CA . ARG B 1 299 ? -3.381 8.133 -3.748 1 97 299 ARG B CA 1
ATOM 5254 C C . ARG B 1 299 ? -4.543 9.062 -4.078 1 97 299 ARG B C 1
ATOM 5256 O O . ARG B 1 299 ? -4.785 9.375 -5.246 1 97 299 ARG B O 1
ATOM 5263 N N . THR B 1 300 ? -5.273 9.5 -3.076 1 97.94 300 THR B N 1
ATOM 5264 C CA . THR B 1 300 ? -6.422 10.383 -3.223 1 97.94 300 THR B CA 1
ATOM 5265 C C . THR B 1 300 ? -6.008 11.703 -3.877 1 97.94 300 THR B C 1
ATOM 5267 O O . THR B 1 300 ? -6.699 12.203 -4.766 1 97.94 300 THR B O 1
ATOM 5270 N N . LEU B 1 301 ? -4.883 12.227 -3.447 1 97.94 301 LEU B N 1
ATOM 5271 C CA . LEU B 1 301 ? -4.383 13.492 -3.984 1 97.94 301 LEU B CA 1
ATOM 5272 C C . LEU B 1 301 ? -4.078 13.359 -5.473 1 97.94 301 LEU B C 1
ATOM 5274 O O . LEU B 1 301 ? -4.324 14.297 -6.242 1 97.94 301 LEU B O 1
ATOM 5278 N N . LEU B 1 302 ? -3.607 12.219 -5.844 1 95.94 302 LEU B N 1
ATOM 5279 C CA . LEU B 1 302 ? -3.127 12.047 -7.207 1 95.94 302 LEU B CA 1
ATOM 5280 C C . LEU B 1 302 ? -4.266 11.633 -8.141 1 95.94 302 LEU B C 1
ATOM 5282 O O . LEU B 1 302 ? -4.344 12.102 -9.273 1 95.94 302 LEU B O 1
ATOM 5286 N N . TYR B 1 303 ? -5.203 10.781 -7.645 1 94.88 303 TYR B N 1
ATOM 5287 C CA . TYR B 1 303 ? -6.203 10.195 -8.523 1 94.88 303 TYR B CA 1
ATOM 5288 C C . TYR B 1 303 ? -7.574 10.82 -8.289 1 94.88 303 TYR B C 1
ATOM 5290 O O . TYR B 1 303 ? -8.484 10.656 -9.109 1 94.88 303 TYR B O 1
ATOM 5298 N N . GLY B 1 304 ? -7.684 11.539 -7.273 1 97.62 304 GLY B N 1
ATOM 5299 C CA . GLY B 1 304 ? -9.016 11.859 -6.785 1 97.62 304 GLY B CA 1
ATOM 5300 C C . GLY B 1 304 ? -9.617 10.766 -5.926 1 97.62 304 GLY B C 1
ATOM 5301 O O . GLY B 1 304 ? -9.328 9.586 -6.121 1 97.62 304 GLY B O 1
ATOM 5302 N N . GLY B 1 305 ? -10.391 11.18 -5.008 1 98.44 305 GLY B N 1
ATOM 5303 C CA . GLY B 1 305 ? -11 10.227 -4.09 1 98.44 305 GLY B CA 1
ATOM 5304 C C . GLY B 1 305 ? -11.484 10.859 -2.803 1 98.44 305 GLY B C 1
ATOM 5305 O O . GLY B 1 305 ? -11.469 12.086 -2.666 1 98.44 305 GLY B O 1
ATOM 5306 N N . VAL B 1 306 ? -11.992 10 -1.938 1 98.81 306 VAL B N 1
ATOM 5307 C CA . VAL B 1 306 ? -12.375 10.406 -0.593 1 98.81 306 VAL B CA 1
ATOM 5308 C C . VAL B 1 306 ? -11.75 9.469 0.435 1 98.81 306 VAL B C 1
ATOM 5310 O O . VAL B 1 306 ? -11.891 8.25 0.337 1 98.81 306 VAL B O 1
ATOM 5313 N N . PHE B 1 307 ? -11.008 10.047 1.272 1 98.75 307 PHE B N 1
ATOM 5314 C CA . PHE B 1 307 ? -10.5 9.32 2.432 1 98.75 307 PHE B CA 1
ATOM 5315 C C . PHE B 1 307 ? -11.312 9.656 3.678 1 98.75 307 PHE B C 1
ATOM 5317 O O . PHE B 1 307 ? -11.695 10.812 3.881 1 98.75 307 PHE B O 1
ATOM 5324 N N . GLY B 1 308 ? -11.469 8.555 4.551 1 97.56 308 GLY B N 1
ATOM 5325 C CA . GLY B 1 308 ? -12.18 8.953 5.758 1 97.56 308 GLY B CA 1
ATOM 5326 C C . GLY B 1 308 ? -12.039 7.941 6.883 1 97.56 308 GLY B C 1
ATOM 5327 O O . GLY B 1 308 ? -11.773 6.762 6.637 1 97.56 308 GLY B O 1
ATOM 5328 N N . TYR B 1 309 ? -12.164 8.461 8.062 1 95.88 309 TYR B N 1
ATOM 5329 C CA . TYR B 1 309 ? -12.352 7.758 9.32 1 95.88 309 TYR B CA 1
ATOM 5330 C C . TYR B 1 309 ? -13.539 8.328 10.086 1 95.88 309 TYR B C 1
ATOM 5332 O O . TYR B 1 309 ? -13.367 9.047 11.078 1 95.88 309 TYR B O 1
ATOM 5340 N N . PRO B 1 310 ? -14.711 7.926 9.648 1 94.94 310 PRO B N 1
ATOM 5341 C CA . PRO B 1 310 ? -15.906 8.461 10.312 1 94.94 310 PRO B CA 1
ATOM 5342 C C . PRO B 1 310 ? -16.031 7.984 11.758 1 94.94 310 PRO B C 1
ATOM 5344 O O . PRO B 1 310 ? -15.438 6.969 12.133 1 94.94 310 PRO B O 1
ATOM 5347 N N . ALA B 1 311 ? -16.75 8.781 12.5 1 92.31 311 ALA B N 1
ATOM 5348 C CA . ALA B 1 311 ? -17.109 8.297 13.828 1 92.31 311 ALA B CA 1
ATOM 5349 C C . ALA B 1 311 ? -17.969 7.035 13.742 1 92.31 311 ALA B C 1
ATOM 5351 O O . ALA B 1 311 ? -18.688 6.836 12.758 1 92.31 311 ALA B O 1
ATOM 5352 N N . ASP B 1 312 ? -17.75 6.191 14.688 1 90 312 ASP B N 1
ATOM 5353 C CA . ASP B 1 312 ? -18.562 4.984 14.758 1 90 312 ASP B CA 1
ATOM 5354 C C . ASP B 1 312 ? -19.047 4.73 16.188 1 90 312 ASP B C 1
ATOM 5356 O O . ASP B 1 312 ? -18.797 5.543 17.078 1 90 312 ASP B O 1
ATOM 5360 N N . THR B 1 313 ? -19.781 3.734 16.375 1 87.75 313 THR B N 1
ATOM 5361 C CA . THR B 1 313 ? -20.391 3.453 17.672 1 87.75 313 THR B CA 1
ATOM 5362 C C . THR B 1 313 ? -19.312 3.168 18.719 1 87.75 313 THR B C 1
ATOM 5364 O O . THR B 1 313 ? -19.516 3.439 19.906 1 87.75 313 THR B O 1
ATOM 5367 N N . LYS B 1 314 ? -18.188 2.646 18.344 1 83.06 314 LYS B N 1
ATOM 5368 C CA . LYS B 1 314 ? -17.078 2.359 19.25 1 83.06 314 LYS B CA 1
ATOM 5369 C C . LYS B 1 314 ? -16.188 3.588 19.438 1 83.06 314 LYS B C 1
ATOM 5371 O O . LYS B 1 314 ? -15.758 3.887 20.547 1 83.06 314 LYS B O 1
ATOM 5376 N N . ASN B 1 315 ? -15.922 4.23 18.359 1 84.62 315 ASN B N 1
ATOM 5377 C CA . ASN B 1 315 ? -15.117 5.445 18.328 1 84.62 315 ASN B CA 1
ATOM 5378 C C . ASN B 1 315 ? -15.953 6.672 17.984 1 84.62 315 ASN B C 1
ATOM 5380 O O . ASN B 1 315 ? -15.836 7.227 16.891 1 84.62 315 ASN B O 1
ATOM 5384 N N . THR B 1 316 ? -16.609 7.164 18.922 1 86.38 316 THR B N 1
ATOM 5385 C CA . THR B 1 316 ? -17.594 8.219 18.688 1 86.38 316 THR B CA 1
ATOM 5386 C C . THR B 1 316 ? -16.922 9.539 18.375 1 86.38 316 THR B C 1
ATOM 5388 O O . THR B 1 316 ? -17.516 10.414 17.734 1 86.38 316 THR B O 1
ATOM 5391 N N . ASN B 1 317 ? -15.664 9.664 18.781 1 87.44 317 ASN B N 1
ATOM 5392 C CA . ASN B 1 317 ? -14.93 10.891 18.5 1 87.44 317 ASN B CA 1
ATOM 5393 C C . ASN B 1 317 ? -13.859 10.664 17.422 1 87.44 317 ASN B C 1
ATOM 5395 O O . ASN B 1 317 ? -12.938 11.469 17.281 1 87.44 317 ASN B O 1
ATOM 5399 N N . GLY B 1 318 ? -14.039 9.609 16.719 1 88.12 318 GLY B N 1
ATOM 5400 C CA . GLY B 1 318 ? -13.047 9.305 15.688 1 88.12 318 GLY B CA 1
ATOM 5401 C C . GLY B 1 318 ? -11.82 8.609 16.234 1 88.12 318 GLY B C 1
ATOM 5402 O O . GLY B 1 318 ? -11.711 8.383 17.438 1 88.12 318 GLY B O 1
ATOM 5403 N N . LYS B 1 319 ? -10.945 8.258 15.344 1 88.81 319 LYS B N 1
ATOM 5404 C CA . LYS B 1 319 ? -9.75 7.516 15.734 1 88.81 319 LYS B CA 1
ATOM 5405 C C . LYS B 1 319 ? -8.484 8.336 15.484 1 88.81 319 LYS B C 1
ATOM 5407 O O . LYS B 1 319 ? -7.449 8.094 16.109 1 88.81 319 LYS B O 1
ATOM 5412 N N . LEU B 1 320 ? -8.547 9.273 14.641 1 93.25 320 LEU B N 1
ATOM 5413 C CA . LEU B 1 320 ? -7.363 10.031 14.242 1 93.25 320 LEU B CA 1
ATOM 5414 C C . LEU B 1 320 ? -7.133 11.211 15.18 1 93.25 320 LEU B C 1
ATOM 5416 O O . LEU B 1 320 ? -8.086 11.828 15.656 1 93.25 320 LEU B O 1
ATOM 5420 N N . ARG B 1 321 ? -5.902 11.508 15.438 1 92.25 321 ARG B N 1
ATOM 5421 C CA . ARG B 1 321 ? -5.555 12.633 16.297 1 92.25 321 ARG B CA 1
ATOM 5422 C C . ARG B 1 321 ? -5.609 13.945 15.531 1 92.25 321 ARG B C 1
ATOM 5424 O O . ARG B 1 321 ? -5.023 14.062 14.453 1 92.25 321 ARG B O 1
ATOM 5431 N N . LEU B 1 322 ? -6.258 14.898 16.062 1 94.38 322 LEU B N 1
ATOM 5432 C CA . LEU B 1 322 ? -6.508 16.172 15.406 1 94.38 322 LEU B CA 1
ATOM 5433 C C . LEU B 1 322 ? -5.207 16.953 15.219 1 94.38 322 LEU B C 1
ATOM 5435 O O . LEU B 1 322 ? -4.883 17.359 14.102 1 94.38 322 LEU B O 1
ATOM 5439 N N . LEU B 1 323 ? -4.418 17.062 16.203 1 90.25 323 LEU B N 1
ATOM 5440 C CA . LEU B 1 323 ? -3.309 18.016 16.25 1 90.25 323 LEU B CA 1
ATOM 5441 C C . LEU B 1 323 ? -2.193 17.594 15.305 1 90.25 323 LEU B C 1
ATOM 5443 O O . LEU B 1 323 ? -1.667 18.422 14.547 1 90.25 323 LEU B O 1
ATOM 5447 N N . TYR B 1 324 ? -1.862 16.266 15.266 1 90 324 TYR B N 1
ATOM 5448 C CA . TYR B 1 324 ? -0.644 15.891 14.555 1 90 324 TYR B CA 1
ATOM 5449 C C . TYR B 1 324 ? -0.95 14.945 13.406 1 90 324 TYR B C 1
ATOM 5451 O O . TYR B 1 324 ? -0.039 14.477 12.719 1 90 324 TYR B O 1
ATOM 5459 N N . GLU B 1 325 ? -2.246 14.664 13.156 1 94.94 325 GLU B N 1
ATOM 5460 C CA . GLU B 1 325 ? -2.656 13.875 12 1 94.94 325 GLU B CA 1
ATOM 5461 C C . GLU B 1 325 ? -3.707 14.609 11.172 1 94.94 325 GLU B C 1
ATOM 5463 O O . GLU B 1 325 ? -3.438 15.031 10.047 1 94.94 325 GLU B O 1
ATOM 5468 N N . GLY B 1 326 ? -4.832 14.867 11.812 1 96.94 326 GLY B N 1
ATOM 5469 C CA . GLY B 1 326 ? -5.98 15.406 11.109 1 96.94 326 GLY B CA 1
ATOM 5470 C C . GLY B 1 326 ? -5.727 16.781 10.531 1 96.94 326 GLY B C 1
ATOM 5471 O O . GLY B 1 326 ? -5.965 17.016 9.344 1 96.94 326 GLY B O 1
ATOM 5472 N N . ALA B 1 327 ? -5.242 17.688 11.344 1 97 327 ALA B N 1
ATOM 5473 C CA . ALA B 1 327 ? -5.066 19.078 10.922 1 97 327 ALA B CA 1
ATOM 5474 C C . ALA B 1 327 ? -3.965 19.203 9.867 1 97 327 ALA B C 1
ATOM 5476 O O . ALA B 1 327 ? -4.176 19.766 8.797 1 97 327 ALA B O 1
ATOM 5477 N N . PRO B 1 328 ? -2.785 18.578 10.086 1 97.5 328 PRO B N 1
ATOM 5478 C CA . PRO B 1 328 ? -1.731 18.672 9.07 1 97.5 328 PRO B CA 1
ATOM 5479 C C . PRO B 1 328 ? -2.15 18.078 7.73 1 97.5 328 PRO B C 1
ATOM 5481 O O . PRO B 1 328 ? -1.905 18.688 6.68 1 97.5 328 PRO B O 1
ATOM 5484 N N . MET B 1 329 ? -2.779 16.984 7.723 1 98.75 329 MET B N 1
ATOM 5485 C CA . MET B 1 329 ? -3.189 16.328 6.484 1 98.75 329 MET B CA 1
ATOM 5486 C C . MET B 1 329 ? -4.301 17.109 5.797 1 98.75 329 MET B C 1
ATOM 5488 O O . MET B 1 329 ? -4.344 17.188 4.566 1 98.75 329 MET B O 1
ATOM 5492 N N . SER B 1 330 ? -5.172 17.672 6.602 1 98.81 330 SER B N 1
ATOM 5493 C CA . SER B 1 330 ? -6.242 18.484 6.051 1 98.81 330 SER B CA 1
ATOM 5494 C C . SER B 1 330 ? -5.691 19.75 5.398 1 98.81 330 SER B C 1
ATOM 5496 O O . SER B 1 330 ? -6.223 20.219 4.391 1 98.81 330 SER B O 1
ATOM 5498 N N . PHE B 1 331 ? -4.68 20.359 6.047 1 98.69 331 PHE B N 1
ATOM 5499 C CA . PHE B 1 331 ? -4.031 21.531 5.473 1 98.69 331 PHE B CA 1
ATOM 5500 C C . PHE B 1 331 ? -3.514 21.234 4.07 1 98.69 331 PHE B C 1
ATOM 5502 O O . PHE B 1 331 ? -3.773 21.984 3.135 1 98.69 331 PHE B O 1
ATOM 5509 N N . ILE B 1 332 ? -2.885 20.094 3.887 1 98.81 332 ILE B N 1
ATOM 5510 C CA . ILE B 1 332 ? -2.367 19.672 2.588 1 98.81 332 ILE B CA 1
ATOM 5511 C C . ILE B 1 332 ? -3.527 19.469 1.615 1 98.81 332 ILE B C 1
ATOM 5513 O O . ILE B 1 332 ? -3.488 19.953 0.481 1 98.81 332 ILE B O 1
ATOM 5517 N N . MET B 1 333 ? -4.547 18.781 2.021 1 98.88 333 MET B N 1
ATOM 5518 C CA . MET B 1 333 ? -5.695 18.469 1.178 1 98.88 333 MET B CA 1
ATOM 5519 C C . MET B 1 333 ? -6.363 19.75 0.676 1 98.88 333 MET B C 1
ATOM 5521 O O . MET B 1 333 ? -6.656 19.875 -0.514 1 98.88 333 MET B O 1
ATOM 5525 N N . GLU B 1 334 ? -6.543 20.703 1.548 1 98.75 334 GLU B N 1
ATOM 5526 C CA . GLU B 1 334 ? -7.207 21.953 1.163 1 98.75 334 GLU B CA 1
ATOM 5527 C C . GLU B 1 334 ? -6.328 22.781 0.229 1 98.75 334 GLU B C 1
ATOM 5529 O O . GLU B 1 334 ? -6.828 23.406 -0.709 1 98.75 334 GLU B O 1
ATOM 5534 N N . GLN B 1 335 ? -5.043 22.797 0.496 1 97.94 335 GLN B N 1
ATOM 5535 C CA . GLN B 1 335 ? -4.117 23.516 -0.376 1 97.94 335 GLN B CA 1
ATOM 5536 C C . GLN B 1 335 ? -4.109 22.906 -1.779 1 97.94 335 GLN B C 1
ATOM 5538 O O . GLN B 1 335 ? -3.838 23.609 -2.758 1 97.94 335 GLN B O 1
ATOM 5543 N N . ALA B 1 336 ? -4.457 21.656 -1.879 1 98.44 336 ALA B N 1
ATOM 5544 C CA . ALA B 1 336 ? -4.523 20.984 -3.174 1 98.44 336 ALA B CA 1
ATOM 5545 C C . ALA B 1 336 ? -5.883 21.203 -3.834 1 98.44 336 ALA B C 1
ATOM 5547 O O . ALA B 1 336 ? -6.113 20.75 -4.957 1 98.44 336 ALA B O 1
ATOM 5548 N N . GLY B 1 337 ? -6.754 21.859 -3.168 1 98.44 337 GLY B N 1
ATOM 5549 C CA . GLY B 1 337 ? -8.055 22.156 -3.744 1 98.44 337 GLY B CA 1
ATOM 5550 C C . GLY B 1 337 ? -9.156 21.234 -3.252 1 98.44 337 GLY B C 1
ATOM 5551 O O . GLY B 1 337 ? -10.289 21.312 -3.717 1 98.44 337 GLY B O 1
ATOM 5552 N N . GLY B 1 338 ? -8.852 20.359 -2.322 1 98.81 338 GLY B N 1
ATOM 5553 C CA . GLY B 1 338 ? -9.852 19.469 -1.74 1 98.81 338 GLY B CA 1
ATOM 5554 C C . GLY B 1 338 ? -10.547 20.062 -0.533 1 98.81 338 GLY B C 1
ATOM 5555 O O . GLY B 1 338 ? -10.422 21.266 -0.264 1 98.81 338 GLY B O 1
ATOM 5556 N N . LEU B 1 339 ? -11.383 19.219 0.099 1 98.81 339 LEU B N 1
ATOM 5557 C CA . LEU B 1 339 ? -12.078 19.594 1.324 1 98.81 339 LEU B CA 1
ATOM 5558 C C . LEU B 1 339 ? -11.781 18.594 2.443 1 98.81 339 LEU B C 1
ATOM 5560 O O . LEU B 1 339 ? -11.375 17.469 2.18 1 98.81 339 LEU B O 1
ATOM 5564 N N . SER B 1 340 ? -11.922 19.031 3.621 1 98.81 340 SER B N 1
ATOM 5565 C CA . SER B 1 340 ? -11.758 18.203 4.82 1 98.81 340 SER B CA 1
ATOM 5566 C C . SER B 1 340 ? -12.789 18.578 5.883 1 98.81 340 SER B C 1
ATOM 5568 O O . SER B 1 340 ? -12.898 19.734 6.273 1 98.81 340 SER B O 1
ATOM 5570 N N . THR B 1 341 ? -13.516 17.562 6.375 1 98.56 341 THR B N 1
ATOM 5571 C CA . THR B 1 341 ? -14.625 17.828 7.277 1 98.56 341 THR B CA 1
ATOM 5572 C C . THR B 1 341 ? -14.758 16.719 8.312 1 98.56 341 THR B C 1
ATOM 5574 O O . THR B 1 341 ? -14.273 15.602 8.102 1 98.56 341 THR B O 1
ATOM 5577 N N . THR B 1 342 ? -15.312 17.016 9.43 1 96.69 342 THR B N 1
ATOM 5578 C CA . THR B 1 342 ? -15.727 16.016 10.398 1 96.69 342 THR B CA 1
ATOM 5579 C C . THR B 1 342 ? -17.109 15.461 10.055 1 96.69 342 THR B C 1
ATOM 5581 O O . THR B 1 342 ? -17.594 14.539 10.719 1 96.69 342 THR B O 1
ATOM 5584 N N . GLY B 1 343 ? -17.672 15.844 9.055 1 94.12 343 GLY B N 1
ATOM 5585 C CA . GLY B 1 343 ? -19.094 15.672 8.758 1 94.12 343 GLY B CA 1
ATOM 5586 C C . GLY B 1 343 ? -19.922 16.906 9.031 1 94.12 343 GLY B C 1
ATOM 5587 O O . GLY B 1 343 ? -20.703 17.344 8.188 1 94.12 343 GLY B O 1
ATOM 5588 N N . LYS B 1 344 ? -19.562 17.594 10.148 1 92.12 344 LYS B N 1
ATOM 5589 C CA . LYS B 1 344 ? -20.344 18.734 10.617 1 92.12 344 LYS B CA 1
ATOM 5590 C C . LYS B 1 344 ? -19.531 20.016 10.57 1 92.12 344 LYS B C 1
ATOM 5592 O O . LYS B 1 344 ? -20.094 21.109 10.461 1 92.12 344 LYS B O 1
ATOM 5597 N N . ARG B 1 345 ? -18.25 19.859 10.719 1 95.62 345 ARG B N 1
ATOM 5598 C CA . ARG B 1 345 ? -17.391 21.031 10.789 1 95.62 345 ARG B CA 1
ATOM 5599 C C . ARG B 1 345 ? -16.141 20.844 9.914 1 95.62 345 ARG B C 1
ATOM 5601 O O . ARG B 1 345 ? -15.711 19.719 9.672 1 95.62 345 ARG B O 1
ATOM 5608 N N . ARG B 1 346 ? -15.648 22.047 9.453 1 98 346 ARG B N 1
ATOM 5609 C CA . ARG B 1 346 ? -14.359 22.078 8.781 1 98 346 ARG B CA 1
ATOM 5610 C C . ARG B 1 346 ? -13.234 21.703 9.75 1 98 346 ARG B C 1
ATOM 5612 O O . ARG B 1 346 ? -13.086 22.328 10.805 1 98 346 ARG B O 1
ATOM 5619 N N . VAL B 1 347 ? -12.438 20.703 9.406 1 98 347 VAL B N 1
ATOM 5620 C CA . VAL B 1 347 ? -11.43 20.156 10.305 1 98 347 VAL B CA 1
ATOM 5621 C C . VAL B 1 347 ? -10.43 21.25 10.672 1 98 347 VAL B C 1
ATOM 5623 O O . VAL B 1 347 ? -10.023 21.375 11.828 1 98 347 VAL B O 1
ATOM 5626 N N . MET B 1 348 ? -10.039 22.094 9.727 1 97.94 348 M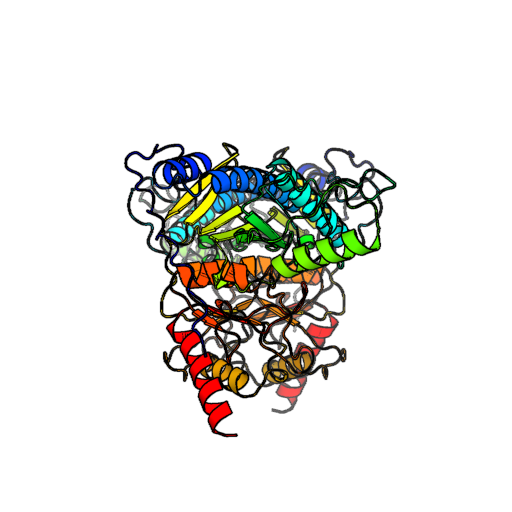ET B N 1
ATOM 5627 C CA . MET B 1 348 ? -9.008 23.109 9.898 1 97.94 348 MET B CA 1
ATOM 5628 C C . MET B 1 348 ? -9.414 24.125 10.969 1 97.94 348 MET B C 1
ATOM 5630 O O . MET B 1 348 ? -8.555 24.797 11.539 1 97.94 348 MET B O 1
ATOM 5634 N N . GLU B 1 349 ? -10.648 24.203 11.289 1 97.31 349 GLU B N 1
ATOM 5635 C CA . GLU B 1 349 ? -11.148 25.203 12.234 1 97.31 349 GLU B CA 1
ATOM 5636 C C . GLU B 1 349 ? -11.359 24.594 13.617 1 97.31 349 GLU B C 1
ATOM 5638 O O . GLU B 1 349 ? -11.625 25.328 14.578 1 97.31 349 GLU B O 1
ATOM 5643 N N . CYS B 1 350 ? -11.234 23.312 13.734 1 96.06 350 CYS B N 1
ATOM 5644 C CA . CYS B 1 350 ? -11.406 22.656 15.023 1 96.06 350 CYS B CA 1
ATOM 5645 C C . CYS B 1 350 ? -10.273 23 15.969 1 96.06 350 CYS B C 1
ATOM 5647 O O . CYS B 1 350 ? -9.094 22.859 15.617 1 96.06 350 CYS B O 1
ATOM 5649 N N . VAL B 1 351 ? -10.578 23.453 17.172 1 92.62 351 VAL B N 1
ATOM 5650 C CA . VAL B 1 351 ? -9.578 23.766 18.203 1 92.62 351 VAL B CA 1
ATOM 5651 C C . VAL B 1 351 ? -9.375 22.562 19.109 1 92.62 351 VAL B C 1
ATOM 5653 O O . VAL B 1 351 ? -10.32 22.109 19.766 1 92.62 351 VAL B O 1
ATOM 5656 N N . PRO B 1 352 ? -8.188 22.047 19.125 1 90 352 PRO B N 1
ATOM 5657 C CA . PRO B 1 352 ? -7.957 20.891 20.016 1 90 352 PRO B CA 1
ATOM 5658 C C . PRO B 1 352 ? -8.156 21.234 21.484 1 90 352 PRO B C 1
ATOM 5660 O O . PRO B 1 352 ? -7.789 22.328 21.938 1 90 352 PRO B O 1
ATOM 5663 N N . GLU B 1 353 ? -8.742 20.328 22.203 1 86.38 353 GLU B N 1
ATOM 5664 C CA . GLU B 1 353 ? -8.953 20.484 23.641 1 86.38 353 GLU B CA 1
ATOM 5665 C C . GLU B 1 353 ? -7.797 19.891 24.438 1 86.38 353 GLU B C 1
ATOM 5667 O O . GLU B 1 353 ? -7.48 20.375 25.531 1 86.38 353 GLU B O 1
ATOM 5672 N N . TYR B 1 354 ? -7.25 18.859 23.969 1 82.69 354 TYR B N 1
ATOM 5673 C CA . TYR B 1 354 ? -6.078 18.203 24.531 1 82.69 354 TYR B CA 1
ATOM 5674 C C . TYR B 1 354 ? -5.191 17.609 23.438 1 82.69 354 TYR B C 1
ATOM 5676 O O . TYR B 1 354 ? -5.613 17.5 22.281 1 82.69 354 TYR B O 1
ATOM 5684 N N . VAL B 1 355 ? -4.039 17.234 23.688 1 79.69 355 VAL B N 1
ATOM 5685 C CA . VAL B 1 355 ? -2.984 16.922 22.734 1 79.69 355 VAL B CA 1
ATOM 5686 C C . VAL B 1 355 ? -3.4 15.711 21.891 1 79.69 355 VAL B C 1
ATOM 5688 O O . VAL B 1 355 ? -3.217 15.703 20.672 1 79.69 355 VAL B O 1
ATOM 5691 N N . HIS B 1 356 ? -4.02 14.648 22.516 1 84.94 356 HIS B N 1
ATOM 5692 C CA . HIS B 1 356 ? -4.328 13.406 21.812 1 84.94 356 HIS B CA 1
ATOM 5693 C C . HIS B 1 356 ? -5.801 13.336 21.438 1 84.94 356 HIS B C 1
ATOM 5695 O O . HIS B 1 356 ? -6.359 12.25 21.266 1 84.94 356 HIS B O 1
ATOM 5701 N N . GLN B 1 357 ? -6.344 14.578 21.312 1 90.19 357 GLN B N 1
ATOM 5702 C CA . GLN B 1 357 ? -7.754 14.609 20.922 1 90.19 357 GLN B CA 1
ATOM 5703 C C . GLN B 1 357 ? -7.977 13.938 19.578 1 90.19 357 GLN B C 1
ATOM 5705 O O . GLN B 1 357 ? -7.258 14.211 18.609 1 90.19 357 GLN B O 1
ATOM 5710 N N . ARG B 1 358 ? -8.961 13.078 19.562 1 92.81 358 ARG B N 1
ATOM 5711 C CA . ARG B 1 358 ? -9.359 12.391 18.344 1 92.81 358 ARG B CA 1
ATOM 5712 C C . ARG B 1 358 ? -10.492 13.133 17.641 1 92.81 358 ARG B C 1
ATOM 5714 O O . ARG B 1 358 ? -11.203 13.922 18.266 1 92.81 358 ARG B O 1
ATOM 5721 N N . ILE B 1 359 ? -10.617 12.914 16.359 1 94.56 359 ILE B N 1
ATOM 5722 C CA . ILE B 1 359 ? -11.656 13.578 15.578 1 94.56 359 ILE B CA 1
ATOM 5723 C C . ILE B 1 359 ? -12.062 12.688 14.406 1 94.56 359 ILE B C 1
ATOM 5725 O O . ILE B 1 359 ? -11.234 11.969 13.844 1 94.56 359 ILE B O 1
ATOM 5729 N N . PRO B 1 360 ? -13.445 12.656 14.117 1 96.38 360 PRO B N 1
ATOM 5730 C CA . PRO B 1 360 ? -13.805 12.078 12.82 1 96.38 360 PRO B CA 1
ATOM 5731 C C . PRO B 1 360 ? -13.297 12.906 11.648 1 96.38 360 PRO B C 1
ATOM 5733 O O . PRO B 1 360 ? -13.211 14.133 11.742 1 96.38 360 PRO B O 1
ATOM 5736 N N . LEU B 1 361 ? -12.984 12.25 10.578 1 97.69 361 LEU B N 1
ATOM 5737 C CA . LEU B 1 361 ? -12.367 12.961 9.469 1 97.69 361 LEU B CA 1
ATOM 5738 C C . LEU B 1 361 ? -12.797 12.352 8.133 1 97.69 361 LEU B C 1
ATOM 5740 O O . LEU B 1 361 ? -12.781 11.133 7.969 1 97.69 361 LEU B O 1
ATOM 5744 N N . VAL B 1 362 ? -13.305 13.172 7.211 1 98.56 362 VAL B N 1
ATOM 5745 C CA . VAL B 1 362 ? -13.531 12.867 5.801 1 98.56 362 VAL B CA 1
ATOM 5746 C C . VAL B 1 362 ? -12.891 13.938 4.926 1 98.56 362 VAL B C 1
ATOM 5748 O O . VAL B 1 362 ? -13.164 15.133 5.09 1 98.56 362 VAL B O 1
ATOM 5751 N N . MET B 1 363 ? -11.992 13.562 4.008 1 98.88 363 MET B N 1
ATOM 5752 C CA . MET B 1 363 ? -11.32 14.547 3.164 1 98.88 363 MET B CA 1
ATOM 5753 C C . MET B 1 363 ? -11.086 13.992 1.764 1 98.88 363 MET B C 1
ATOM 5755 O O . MET B 1 363 ? -11.055 12.773 1.57 1 98.88 363 MET B O 1
ATOM 5759 N N . GLY B 1 364 ? -11.008 14.82 0.809 1 98.88 364 GLY B N 1
ATOM 5760 C CA . GLY B 1 364 ? -10.75 14.391 -0.557 1 98.88 364 GLY B CA 1
ATOM 5761 C C . GLY B 1 364 ? -11.312 15.336 -1.598 1 98.88 364 GLY B C 1
ATOM 5762 O O . GLY B 1 364 ? -11.305 16.547 -1.408 1 98.88 364 GLY B O 1
ATOM 5763 N N . SER B 1 365 ? -11.703 14.773 -2.748 1 98.81 365 SER B N 1
ATOM 5764 C CA . SER B 1 365 ? -12.219 15.523 -3.887 1 98.81 365 SER B CA 1
ATOM 5765 C C . SER B 1 365 ? -13.422 16.375 -3.484 1 98.81 365 SER B C 1
ATOM 5767 O O . SER B 1 365 ? -14.344 15.898 -2.826 1 98.81 365 SER B O 1
ATOM 5769 N N . LYS B 1 366 ? -13.391 17.578 -3.938 1 98.62 366 LYS B N 1
ATOM 5770 C CA . LYS B 1 366 ? -14.305 18.625 -3.48 1 98.62 366 LYS B CA 1
ATOM 5771 C C . LYS B 1 366 ? -15.766 18.188 -3.633 1 98.62 366 LYS B C 1
ATOM 5773 O O . LYS B 1 366 ? -16.547 18.266 -2.684 1 98.62 366 LYS B O 1
ATOM 5778 N N . ASN B 1 367 ? -16.125 17.656 -4.734 1 98.62 367 ASN B N 1
ATOM 5779 C CA . ASN B 1 367 ? -17.531 17.359 -5.02 1 98.62 367 ASN B CA 1
ATOM 5780 C C . ASN B 1 367 ? -18.031 16.188 -4.18 1 98.62 367 ASN B C 1
ATOM 5782 O O . ASN B 1 367 ? -19.156 16.219 -3.67 1 98.62 367 ASN B O 1
ATOM 5786 N N . ALA B 1 368 ? -17.234 15.172 -4.02 1 98.69 368 ALA B N 1
ATOM 5787 C CA . ALA B 1 368 ? -17.641 14.023 -3.225 1 98.69 368 ALA B CA 1
ATOM 5788 C C . ALA B 1 368 ? -17.719 14.375 -1.741 1 98.69 368 ALA B C 1
ATOM 5790 O O . ALA B 1 368 ? -18.656 13.969 -1.046 1 98.69 368 ALA B O 1
ATOM 5791 N N . VAL B 1 369 ? -16.781 15.109 -1.224 1 98.75 369 VAL B N 1
ATOM 5792 C CA . VAL B 1 369 ? -16.781 15.492 0.185 1 98.75 369 VAL B CA 1
ATOM 5793 C C . VAL B 1 369 ? -17.953 16.438 0.456 1 98.75 369 VAL B C 1
ATOM 5795 O O . VAL B 1 369 ? -18.578 16.391 1.522 1 98.75 369 VAL B O 1
ATOM 5798 N N . GLN B 1 370 ? -18.234 17.297 -0.508 1 98.56 370 GLN B N 1
ATOM 5799 C CA . GLN B 1 370 ? -19.391 18.172 -0.37 1 98.56 370 GLN B CA 1
ATOM 5800 C C . GLN B 1 370 ? -20.688 17.359 -0.22 1 98.56 370 GLN B C 1
ATOM 5802 O O . GLN B 1 370 ? -21.594 17.766 0.514 1 98.56 370 GLN B O 1
ATOM 5807 N N . GLU B 1 371 ? -20.766 16.281 -0.935 1 98.19 371 GLU B N 1
ATOM 5808 C CA . GLU B 1 371 ? -21.922 15.414 -0.794 1 98.19 371 GLU B CA 1
ATOM 5809 C C . GLU B 1 371 ? -22.078 14.914 0.641 1 98.19 371 GLU B C 1
ATOM 5811 O O . GLU B 1 371 ? -23.188 14.797 1.151 1 98.19 371 GLU B O 1
ATOM 5816 N N . VAL B 1 372 ? -20.984 14.578 1.303 1 98.19 372 VAL B N 1
ATOM 5817 C CA . VAL B 1 372 ? -21 14.156 2.699 1 98.19 372 VAL B CA 1
ATOM 5818 C C . VAL B 1 372 ? -21.484 15.305 3.582 1 98.19 372 VAL B C 1
ATOM 5820 O O . VAL B 1 372 ? -22.359 15.109 4.438 1 98.19 372 VAL B O 1
ATOM 5823 N N . ILE B 1 373 ? -20.953 16.484 3.363 1 98 373 ILE B N 1
ATOM 5824 C CA . ILE B 1 373 ? -21.328 17.656 4.145 1 98 373 ILE B CA 1
ATOM 5825 C C . ILE B 1 373 ? -22.828 17.922 4.008 1 98 373 ILE B C 1
ATOM 5827 O O . ILE B 1 373 ? -23.516 18.156 5.004 1 98 373 ILE B O 1
ATOM 5831 N N . ASP B 1 374 ? -23.312 17.828 2.768 1 97.81 374 ASP B N 1
ATOM 5832 C CA . ASP B 1 374 ? -24.734 18.078 2.496 1 97.81 374 ASP B CA 1
ATOM 5833 C C . ASP B 1 374 ? -25.609 17.062 3.223 1 97.81 374 ASP B C 1
ATOM 5835 O O . ASP B 1 374 ? -26.672 17.422 3.748 1 97.81 374 ASP B O 1
ATOM 5839 N N . GLU B 1 375 ? -25.203 15.82 3.211 1 97.12 375 GLU B N 1
ATOM 5840 C CA . GLU B 1 375 ? -25.984 14.781 3.865 1 97.12 375 GLU B CA 1
ATOM 5841 C C . GLU B 1 375 ? -26.078 15.016 5.371 1 97.12 375 GLU B C 1
ATOM 5843 O O . GLU B 1 375 ? -27.125 14.797 5.98 1 97.12 375 GLU B O 1
ATOM 5848 N N . TYR B 1 376 ? -25 15.383 6.004 1 96.25 376 TYR B N 1
ATOM 5849 C CA . TYR B 1 376 ? -25 15.68 7.434 1 96.25 376 TYR B CA 1
ATOM 5850 C C . TYR B 1 376 ? -25.859 16.891 7.742 1 96.25 376 TYR B C 1
ATOM 5852 O O . TYR B 1 376 ? -26.547 16.922 8.766 1 96.25 376 TYR B O 1
ATOM 5860 N N . ALA B 1 377 ? -25.797 17.891 6.93 1 95.06 377 ALA B N 1
ATOM 5861 C CA . ALA B 1 377 ? -26.609 19.078 7.113 1 95.06 377 ALA B CA 1
ATOM 5862 C C . ALA B 1 377 ? -28.109 18.734 7.059 1 95.06 377 ALA B C 1
ATOM 5864 O O . ALA B 1 377 ? -28.906 19.281 7.828 1 95.06 377 ALA B O 1
ATOM 5865 N N . GLU B 1 378 ? -28.422 17.891 6.168 1 91.88 378 GLU B N 1
ATOM 5866 C CA . GLU B 1 378 ? -29.812 17.453 6.027 1 91.88 378 GLU B CA 1
ATOM 5867 C C . GLU B 1 378 ? -30.266 16.656 7.242 1 91.88 378 GLU B C 1
ATOM 5869 O O . GLU B 1 378 ? -31.422 16.766 7.668 1 91.88 378 GLU B O 1
ATOM 5874 N N . SER B 1 379 ? -29.391 15.836 7.703 1 87.56 379 SER B N 1
ATOM 5875 C CA . SER B 1 379 ? -29.719 15 8.852 1 87.56 379 SER B CA 1
ATOM 5876 C C . SER B 1 379 ? -29.891 15.836 10.117 1 87.56 379 SER B C 1
ATOM 5878 O O . SER B 1 379 ? -30.703 15.492 10.992 1 87.56 379 SER B O 1
ATOM 5880 N N . ASP B 1 380 ? -29.062 16.812 10.312 1 81.62 380 ASP B N 1
ATOM 5881 C CA . ASP B 1 380 ? -29.188 17.703 11.461 1 81.62 380 ASP B CA 1
ATOM 5882 C C . ASP B 1 380 ? -30.484 18.5 11.398 1 81.62 380 ASP B C 1
ATOM 5884 O O . ASP B 1 380 ? -31.078 18.812 12.438 1 81.62 380 ASP B O 1
ATOM 5888 N N . SER B 1 381 ? -30.875 18.797 10.211 1 66.94 381 SER B N 1
ATOM 5889 C CA . SER B 1 381 ? -32.125 19.562 10.039 1 66.94 381 SER B CA 1
ATOM 5890 C C . SER B 1 381 ? -33.344 18.672 10.289 1 66.94 381 SER B C 1
ATOM 5892 O O . SER B 1 381 ? -34.406 19.172 10.609 1 66.94 381 SER B O 1
ATOM 5894 N N . ALA B 1 382 ? -33.125 17.469 10.148 1 57.16 382 ALA B N 1
ATOM 5895 C CA . ALA B 1 382 ? -34.25 16.562 10.344 1 57.16 382 ALA B CA 1
ATOM 5896 C C . ALA B 1 382 ? -34.5 16.328 11.828 1 57.16 382 ALA B C 1
ATOM 5898 O O . ALA B 1 382 ? -35.562 15.82 12.211 1 57.16 382 ALA B O 1
ATOM 5899 N N . TYR B 1 383 ? -33.469 16.547 12.594 1 47.75 383 TYR B N 1
ATOM 5900 C CA . TYR B 1 383 ? -33.75 16.484 14.023 1 47.75 383 TYR B CA 1
ATOM 5901 C C . TYR B 1 383 ? -34.062 17.875 14.57 1 47.75 383 TYR B C 1
ATOM 5903 O O . TYR B 1 383 ? -33.469 18.859 14.156 1 47.75 383 TYR B O 1
#

Radius of gyration: 27.55 Å; Cα contacts (8 Å, |Δi|>4): 1695; chains: 2; bounding box: 60×82×86 Å

Organism: NCBI:txid2856

Solvent-accessible surface area (backbone atoms only — not comparable to full-atom values): 39124 Å² total; per-residue (Å²): 134,81,74,72,76,70,76,81,66,78,78,62,60,71,70,79,82,85,80,64,47,77,80,62,43,47,30,54,68,57,50,40,50,46,30,25,70,69,33,62,91,50,40,67,56,42,53,50,49,52,27,50,52,52,36,50,54,51,47,44,53,51,59,34,37,49,65,36,65,68,22,70,75,50,42,80,58,86,61,81,78,59,87,63,55,53,40,53,48,49,50,52,53,39,40,51,44,44,51,54,36,44,45,72,55,58,37,28,46,62,47,46,41,84,86,44,88,57,66,51,60,20,66,43,66,72,79,73,104,60,71,75,18,61,60,48,92,85,41,56,32,26,39,25,26,26,57,53,37,25,47,86,28,51,88,61,32,41,42,23,16,30,33,32,21,31,30,62,42,66,82,77,57,67,63,66,83,78,55,80,50,70,68,57,44,50,50,37,49,47,48,38,49,54,63,62,45,52,31,32,75,52,46,48,31,26,35,38,33,33,35,19,31,28,41,34,43,35,36,22,65,79,59,36,23,37,34,22,34,51,39,76,90,79,68,40,41,22,56,50,39,80,57,47,56,33,37,52,60,61,47,36,35,28,48,56,58,31,46,46,87,41,32,50,68,51,60,44,52,51,53,51,22,28,36,69,22,66,36,94,83,51,49,56,31,41,44,37,20,66,73,12,66,51,46,45,46,49,38,25,43,72,64,13,10,37,37,43,43,64,34,26,76,87,35,67,47,18,80,43,33,33,64,32,44,47,20,25,52,36,52,45,38,40,47,18,58,25,38,42,26,47,47,86,42,54,44,42,69,46,61,47,89,51,79,80,34,46,33,28,36,39,32,27,12,34,57,61,44,47,50,48,37,51,40,36,53,51,53,55,66,72,97,134,80,73,71,76,70,76,81,65,79,80,62,63,71,71,78,83,85,80,64,48,76,80,63,43,45,31,54,69,56,51,41,49,48,31,25,71,70,34,63,89,51,39,69,54,42,52,51,50,52,26,48,50,53,37,51,55,52,47,42,52,49,59,34,36,49,66,36,66,65,21,68,76,48,41,78,59,86,61,81,79,60,87,63,55,53,41,53,49,48,50,51,51,38,41,52,45,45,50,54,37,43,36,72,56,51,38,28,49,56,47,45,40,84,86,43,90,58,65,50,64,20,52,59,60,73,77,76,108,59,59,84,18,52,50,46,93,84,41,56,33,26,40,26,26,27,59,54,36,26,48,86,28,51,89,62,32,41,44,23,16,29,32,32,20,29,30,61,44,66,82,77,57,65,63,65,85,77,53,79,50,72,68,57,44,51,50,36,48,47,48,40,48,53,62,63,47,51,31,32,76,52,46,49,31,27,36,37,34,34,34,20,30,29,42,33,44,36,37,24,64,78,57,38,24,35,34,22,34,49,39,75,90,79,71,41,41,21,55,50,39,78,58,47,58,34,37,51,59,60,48,36,35,29,48,54,60,33,45,46,89,41,33,51,66,50,60,43,53,50,51,50,23,28,36,70,22,67,35,95,84,49,49,57,30,41,44,36,22,65,73,10,67,51,48,46,47,50,38,24,45,72,64,14,10,35,38,42,44,66,34,26,77,88,36,68,47,17,79,45,33,34,63,30,43,47,18,26,53,37,52,45,38,39,49,17,59,25,37,39,26,47,47,85,45,55,44,44,70,45,62,48,87,50,82,79,33,46,34,28,34,39,32,27,12,34,57,62,45,47,50,48,38,51,39,37,54,52,54,57,66,71,97

pLDDT: mean 80.42, std 21.45, range [24.66, 98.88]

Secondary structure (DSSP, 8-state):
-----------PPPPP-S--BTTTB-BHHHHHHHHHHH-GGGHHHHHHHHHHHHHHHHHHHHHHHTTSTT-GGG-S--S---TTHHHHHHHHHHHHHHHHHHHTTS-B--B--TT-SS-B-----SSSS-------TT--EEEEEEEEETGGGGGGT--EEEEEEEEEP-TT----TT--SHHHHHHHHHHHHHHH---GGGEEEEEEEEESSSEEEEEESSS--EEEEEETTTTEEEEEESS----SS-SEEE--GGGGGGB-HHHHHHHHHHHHT-STT-PPPEE-B-S-HHHHHHHHHHH--EEEE--BSS-TT-SEEIIIIIHHHHHHHHHTT-EEE-SSSBGGGPPPSSTT-EE-EEEE-HHHHHHHHHHHHHHHHH-/-----------PPPPP-S--BTTTB-BHHHHHHHHHHH-GGGHHHHHHHHHHHHHHHHHHHHHHHTTSTT-GGG-S--S---TTHHHHHHHHHHHHHHHHHHHTTS-B--B--TT-SS-B------SSS-------TT--EEEEEEEEETGGGGGGT--EEEEEEEEEPPTT----TT--SHHHHHHHHHHHHHHH---GGGEEEEEEEEESSSEEEEEESSS--EEEEEETTTTEEEEEESS----SS-SEEE--GGGGGGB-HHHHHHHHHHHHT-STT-PPPEE-B-S-HHHHHHHHHHH--EEEE--BSS-TT-SEEIIIIIHHHHHHHHHTT-EEE-SSSBGGGPPPSSTT-EE-EEEE-HHHHHHHHHHHHHHHHH-

Nearest PDB structures (foldseek):
  3ifc-assembly1_A  TM=9.065E-01  e=4.650E-37  Homo sapiens
  2owz-assembly1_A  TM=9.178E-01  e=4.238E-35  Escherichia coli
  2gq1-assembly1_A  TM=9.020E-01  e=6.024E-35  Escherichia coli
  2qvr-assembly1_A  TM=8.668E-01  e=1.021E-34  Escherichia coli
  2q8m-assembly1_A  TM=9.045E-01  e=4.884E-33  Shigella boydii

Foldseek 3Di:
DDDPPLPPPPDQDQFDDPDADPVFGQFLLNRLVRSCVSPVVCNLVSLQVVLVLVLLLVLLVLLVCLQPCPRVLVPVDPDDPDQPSSLVSSQVVLVVSSQVSNQVSQQEAFEAEPVDPDRLRLCDPPDDPSHHRPNHDPRQKYKYKYRWFLSSCSNVQFKIKMKMWIFTQDPPLPQPPPPPDPVVNVVSVVVSQVSLQFFLSRTQKIWMWMRHPWIWIWMDRLAAIWIWTADPVVGTTHTDDGRFAFALDAQEEEDPCVQLVFADDLVNVLLVCLCVLNAPVSHRHDYDYRNGPVVVLVCLSHHNYKYWFAAGNVRNFTDAFLRHGQSRSQSNQVSNPKAKALLAGGSRRDGDPHRRGGHTMMMHRHVSVVSSNVSSVVVVVVD/DDDPPLPPPPDQDQFDDDDADPVFGQFLLNRLVRSCVSPVVCNLVSLQVVLVLVLLLVLLVLLVCLQPCPRVLVPVDPDDPDQPSSLVSSQVVLVVSSQVSNQVSLQEAWEAEPVDPDGLRLDDDPDDPSHGRDNHPPRQKYKYKYRWFLSSCSNVQFKIKMKMWIFTQDPPLPQPSPPVDPVSNVVSVVVSQVSLQFFLSRTQKIWMWMRHPWIWIWMDRLAAIWIWTADPVVGTTHTDDGRFAFAQDAQEEEDPCVQLVFADDLVNVLLVCLCVLNAPVSHRHDYDYRNGPVVVLVCLSHHNYKYWFAAGNVRNFTDAFLRHGQSRSQSNQVSNVKAKALLAGGSRRDGDPHRRGGHTMMMHRHVSVVSSNVSSVVVVVVD